Protein AF-A0A948V9R3-F1 (afdb_monomer)

Mean predicted aligned error: 8.39 Å

Sequence (736 aa):
SQQLGRREEAAARFAELERRSRAAADDFHTGKALYGLGRLQFRLRDLAGADSLYSLALPFLEASGDSADLAPVYNGLGNCRVGRGAFREARLMFSLAARMARAGGSLSLEAMATNNLAGIEMTLGDPAAAVAGYRRSRDIQRERGLWQQVGPPWRNLALALMDLGLWDEARAELEECLGFGRERGFVDQVAITSIRLAEVDLGAGRPDAALARCRDLLADPDTPFEVGCNAGMRGAEALLRLGRPEEALAELDAVGARLGQGRDFTLEIMLAIDRGRVLRALGRHAEAVAVLRAARVQAAETGVAGHRLLLVTDAAESWFALGQRDSTRDLLDAAEGLWEQDRALPTDPQWRERRGAEAQKLFGIMTASLLQEGDVAGAFAAVQRYKARTLLERMLGPGDALPPATDVPPPVSLARLRGEILGPGEVLLDVLAGTDQGLLFVATRDTCLVVTLPGEERWEEELSPLLASLAHPFGPFDRDAAAGVAAALAGPPDQGVAAMIRSAGTIFFSPDGVLHRLPLAAIHPDADVRRLPSATILAHLRGRADVPGDSARILAIAGHENPGRQRLAGARAETALLARRFANVTVPAGVGADSALFGGEDPEEFDLLHLACHGEVDPDRPWNSALVFGTADEPVLLRAGPIADLSLQARLAVLSSCESAAGGILAGEGILGLGSGFLAAGVPAVVATLWPVEDQATFRFCEAFYGSLARQGVPARALIEARSALRSDPATAHPF

Secondary structure (DSSP, 8-state):
-GGGT-HHHHHHHHHHHHHHHHHTT-HHHHHHHHHHHHHHHHHTT-HHHHHHHHHHHHHHHHTT--HHHHHHHHHHHHHHHHHTT-HHHHHHHHHHHHHHHHHTT-HHHHHHHHHHHHHHHHHHT-HHHHHHHHHHHHHHHHHHT-GGG-HHHHHHHHHHHHHTT-HHHHHHHHHHHHHHHHHTT-HHHHHHHHHHHHHHHHHTT-HHHHHHHHHHHHH-TTS-HHHHHHHHHHHHHHHHHTT-HHHHHHHHHHHHHHH-TTS-HHHHHHHHHHHHHHHHHTT-HHHHHHHHHHHHHHHHHH--HHHHHHHHHHHHHHHHHTT-HHHHHHHHHHHHHHHHHHHHS---HHHHHHHHHTTHHHHHHHHHHHHHTT-HHHHHHHHHHHTTHHHHHHHTSSSS-PPPGGGSPPPPPHHHIIIIIPPTTEEEEEEE--SSEEEEEEE-SS-EEEEEEEPHHHHHHHHHHHHHHHS-TTSPP-HHHHHHHHHHHH-SGGG-HHHHHHH-SEEEEE--GGGGG--HHHHSTTSEEEE-S-HHHHHHHTT-----GGG-EEEEEEPPP-TTS---HHHHHHHHHHHHH-SEEE--S---TTS-TTTT--GGG-SEEEEESEEE--SSSGGG-EEEEE-SSSEEEEEHHHHTTS----SEEEEESTTTT--EEETTTEEESHHHHHHHTT-S-EEE-SS---HHHHHHHHHHHHHHHHHH--HHHHHHHHHHHHHHSTTT-S--

Solvent-accessible surface area (backbone atoms only — not comparable to full-atom values): 36347 Å² total; per-residue (Å²): 82,72,94,72,70,36,56,69,65,35,47,53,52,25,54,50,42,25,54,53,22,53,77,66,70,35,41,59,54,24,15,54,17,29,38,53,42,14,57,50,30,44,75,70,67,36,39,67,61,13,36,51,27,28,61,66,13,44,69,32,35,58,74,69,68,46,32,60,69,44,14,62,41,28,38,49,38,13,55,29,27,49,79,61,32,39,50,70,59,16,39,52,24,13,51,50,8,24,52,23,9,56,74,42,69,35,57,73,50,22,25,51,19,27,36,52,29,16,53,41,30,46,62,53,48,30,33,71,61,13,32,56,24,12,50,50,18,39,48,49,44,68,74,63,76,66,61,92,66,71,54,62,38,49,56,51,27,26,51,26,26,47,77,70,68,38,35,67,61,21,42,52,52,38,50,52,55,31,51,54,21,59,79,69,66,37,62,71,53,32,46,53,39,49,50,53,44,27,52,39,26,44,74,65,74,34,31,66,64,14,30,53,52,21,50,54,43,64,70,40,88,85,45,51,71,70,51,37,44,50,22,32,50,54,25,19,51,21,30,42,77,70,73,34,43,69,60,16,46,52,38,43,52,52,36,50,68,71,58,53,87,93,70,49,71,67,61,52,39,52,50,26,52,56,48,23,52,40,27,45,76,70,69,40,25,72,60,17,30,52,43,20,56,57,36,41,62,57,34,67,75,69,73,47,58,69,62,38,32,51,35,33,41,58,29,19,53,27,28,50,76,70,66,38,58,70,64,18,51,57,28,45,56,52,24,51,53,44,49,54,59,60,50,63,63,37,44,42,60,60,41,39,40,57,59,50,29,72,41,52,64,54,45,49,54,48,25,53,55,28,47,77,72,67,34,58,54,60,20,53,35,41,50,39,62,53,26,17,44,55,56,54,39,32,47,74,43,64,44,72,67,54,68,59,80,86,74,53,76,78,54,52,43,57,66,50,42,25,74,74,62,44,51,91,52,32,35,37,41,40,39,47,63,29,74,79,47,18,39,34,39,44,34,32,52,89,47,72,48,77,41,69,33,71,10,47,68,60,47,52,63,56,42,45,64,34,53,59,25,51,73,37,72,87,47,70,72,45,62,65,41,38,50,50,47,52,48,55,73,31,37,64,81,88,73,47,43,56,56,55,62,71,65,25,56,28,36,39,37,18,48,23,52,75,51,67,71,57,62,57,49,60,66,39,66,88,32,47,61,42,80,44,56,26,71,39,54,51,64,72,36,64,91,51,37,60,42,65,29,35,70,32,34,30,41,31,44,50,38,54,72,30,91,92,54,83,74,56,67,46,25,55,51,50,45,53,49,46,53,74,67,32,80,37,57,48,65,61,99,50,44,47,80,90,42,48,80,78,36,65,51,69,67,54,77,20,40,29,39,38,42,21,34,49,42,46,69,30,53,73,42,15,45,66,10,23,44,42,26,27,37,78,93,46,62,28,72,55,28,10,47,69,44,24,44,34,76,35,58,18,17,32,38,36,40,54,21,54,33,34,55,41,39,12,75,40,44,44,49,21,65,35,13,44,55,46,9,42,39,18,9,49,22,52,33,71,49,54,29,77,49,64,70,54,59,71,50,51,47,54,35,49,53,40,22,52,57,39,22,36,73,67,13,39,57,70,60,11,50,50,54,15,42,55,54,34,35,73,35,84,94,32,25,61,77,71

Nearest PDB structures (foldseek):
  3sf4-assembly1_A  TM=6.957E-01  e=8.933E-09  Homo sapiens
  6hc2-assembly1_C  TM=6.984E-01  e=8.933E-09  Homo sapiens
  6hc2-assembly4_S  TM=6.987E-01  e=8.933E-09  Homo sapiens
  5a7d-assembly4_D  TM=4.752E-01  e=2.112E-07  Drosophila melanogaster
  7t7t-assembly1_A  TM=3.881E-01  e=6.950E-08  Citrus unshiu

Foldseek 3Di:
DVVVPPLVVQLVVLVVQLVVCVVVVNLQSVLVSLQSNLVSCVVVVVLVSSLVSLVVSVVSNVVVVQLCSNLSSLQSNLVSCVSQQVLVSSLVSLVSSLVSCVVNVNLLSNLVSLQSNLVSCVLLLHLPSSLVSLVSSLVSCVVPVVPPPNADSLLSNLVSCLVVVVLVVSLVSLVVQLVVCVVVVVLARNLVSLLSNLVSCVSNVNLVSSLVSLVVLCPDPSRDLVSNLSSLLSNLVSCVSVVNLVVSLVSLVVSDVSCDPPNDLVSLLSSLLSNLVSCVVVVVLVVNLVSLVVSLVSVVVVPPLVSNLSSLLSSLVSCVSVVVQVSNVVSLVVSVVSLLVVLQRNLALSSSLQSLLVCLSSLVSQLVSCVVVVNNQSSQQSLQCSFQPSLQQLQVAFDSGGDGPVVRDRFDTLQCCLPPQADPLEWEWAKRADAAWIWTWTHYNVDTDIAIAGHQVVVCVLCVVQVVQQQDQPHDRDLVSLVSVLDRSQHDVVRCSSVSLQSHQEYEYQDFHPCLLPPVCLSRVNHLYDYDRGSRLSVVLPPLQFAPFLAFAEEQEAADAEVPDDGLPLSVLLLVLNVVRHDHYDYAPFDFLPADDSRVDDQQPGQEYEQAAAWDEDQSNQQQTFGWHDYPVTIDTPGLVVLLNAQHNHQEYEYNYAQQSAYHHRGSSGGRHNQSSPSSNNHSYYHDDNHDHDSVLSNQLSNQLSVVCNVGRDNSVSNSRSSVVLCVDPVRVVSD

pLDDT: mean 86.85, std 10.33, range [42.56, 98.5]

Structure (mmCIF, N/CA/C/O backbone):
data_AF-A0A948V9R3-F1
#
_entry.id   AF-A0A948V9R3-F1
#
loop_
_atom_site.group_PDB
_atom_site.id
_atom_site.type_symbol
_atom_site.label_atom_id
_atom_site.label_alt_id
_atom_site.label_comp_id
_atom_site.label_asym_id
_atom_site.label_entity_id
_atom_site.label_seq_id
_atom_site.pdbx_PDB_ins_code
_atom_site.Cartn_x
_atom_site.Cartn_y
_atom_site.Cartn_z
_atom_site.occupancy
_atom_site.B_iso_or_equiv
_atom_site.auth_seq_id
_atom_site.auth_comp_id
_atom_site.auth_asym_id
_atom_site.auth_atom_id
_atom_site.pdbx_PDB_model_num
ATOM 1 N N . SER A 1 1 ? 21.718 11.086 -40.005 1.00 57.31 1 SER A N 1
ATOM 2 C CA . SER A 1 1 ? 22.012 12.003 -38.880 1.00 57.31 1 SER A CA 1
ATOM 3 C C . SER A 1 1 ? 21.643 11.428 -37.515 1.00 57.31 1 SER A C 1
ATOM 5 O O . SER A 1 1 ? 22.507 11.398 -36.652 1.00 57.31 1 SER A O 1
ATOM 7 N N . GLN A 1 2 ? 20.429 10.892 -37.310 1.00 51.78 2 GLN A N 1
ATOM 8 C CA . GLN A 1 2 ? 19.983 10.398 -35.993 1.00 51.78 2 GLN A CA 1
ATOM 9 C C . GLN A 1 2 ? 20.754 9.168 -35.460 1.00 51.78 2 GLN A C 1
ATOM 11 O O . GLN A 1 2 ? 21.062 9.122 -34.274 1.00 51.78 2 GLN A O 1
ATOM 16 N N . GLN A 1 3 ? 21.112 8.207 -36.322 1.00 58.47 3 GLN A N 1
ATOM 17 C CA . GLN A 1 3 ? 21.985 7.069 -35.967 1.00 58.47 3 GLN A CA 1
ATOM 18 C C . GLN A 1 3 ? 23.464 7.469 -35.801 1.00 58.47 3 GLN A C 1
ATOM 20 O O . GLN A 1 3 ? 24.233 6.735 -35.201 1.00 58.47 3 GLN A O 1
ATOM 25 N N . LEU A 1 4 ? 23.850 8.649 -36.301 1.00 70.00 4 LEU A N 1
ATOM 26 C CA . LEU A 1 4 ? 25.223 9.174 -36.274 1.00 70.00 4 LEU A CA 1
ATOM 27 C C . LEU A 1 4 ? 25.429 10.231 -35.173 1.00 70.00 4 LEU A C 1
ATOM 29 O O . LEU A 1 4 ? 26.398 10.980 -35.219 1.00 70.00 4 LEU A O 1
ATOM 33 N N . GLY A 1 5 ? 24.479 10.379 -34.242 1.00 68.00 5 GLY A N 1
ATOM 34 C CA . GLY A 1 5 ? 24.573 11.342 -33.136 1.00 68.00 5 GLY A CA 1
ATOM 35 C C . GLY A 1 5 ? 24.450 12.826 -33.519 1.00 68.00 5 GLY A C 1
ATOM 36 O O . GLY A 1 5 ? 24.539 13.680 -32.643 1.00 68.00 5 GLY A O 1
ATOM 37 N N . ARG A 1 6 ? 24.189 13.164 -34.789 1.00 81.81 6 ARG A N 1
ATOM 38 C CA . ARG A 1 6 ? 24.050 14.553 -35.275 1.00 81.81 6 ARG A CA 1
ATOM 39 C C . ARG A 1 6 ? 22.638 15.083 -35.010 1.00 81.81 6 ARG A C 1
ATOM 41 O O . ARG A 1 6 ? 21.767 15.013 -35.880 1.00 81.81 6 ARG A O 1
ATOM 48 N N . ARG A 1 7 ? 22.397 15.524 -33.772 1.00 77.06 7 ARG A N 1
ATOM 49 C CA . ARG A 1 7 ? 21.055 15.823 -33.234 1.00 77.06 7 ARG A CA 1
ATOM 50 C C . ARG A 1 7 ? 20.427 17.092 -33.816 1.00 77.06 7 ARG A C 1
ATOM 52 O O . ARG A 1 7 ? 19.299 17.016 -34.288 1.00 77.06 7 ARG A O 1
ATOM 59 N N . GLU A 1 8 ? 21.155 18.205 -33.856 1.00 81.06 8 GLU A N 1
ATOM 60 C CA . GLU A 1 8 ? 20.659 19.484 -34.403 1.00 81.06 8 GLU A CA 1
ATOM 61 C C . GLU A 1 8 ? 20.342 19.380 -35.896 1.00 81.06 8 GLU A C 1
ATOM 63 O O . GLU A 1 8 ? 19.285 19.801 -36.356 1.00 81.06 8 GLU A O 1
ATOM 68 N N . GLU A 1 9 ? 21.215 18.708 -36.647 1.00 86.44 9 GLU A N 1
ATOM 69 C CA . GLU A 1 9 ? 20.995 18.435 -38.065 1.00 86.44 9 GLU A CA 1
ATOM 70 C C . GLU A 1 9 ? 19.750 17.557 -38.284 1.00 86.44 9 GLU A C 1
ATOM 72 O O . GLU A 1 9 ? 18.983 17.779 -39.219 1.00 86.44 9 GLU A O 1
ATOM 77 N N . ALA A 1 10 ? 19.524 16.556 -37.425 1.00 85.94 10 ALA A N 1
ATOM 78 C CA . ALA A 1 10 ? 18.321 15.732 -37.492 1.00 85.94 10 ALA A CA 1
ATOM 79 C C . ALA A 1 10 ? 17.055 16.546 -37.178 1.00 85.94 10 ALA A C 1
ATOM 81 O O . ALA A 1 10 ? 16.062 16.392 -37.884 1.00 85.94 10 ALA A O 1
ATOM 82 N N . ALA A 1 11 ? 17.100 17.425 -36.171 1.00 86.50 11 ALA A N 1
ATOM 83 C CA . ALA A 1 11 ? 15.987 18.306 -35.823 1.00 86.50 11 ALA A CA 1
ATOM 84 C C . ALA A 1 11 ? 15.647 19.261 -36.976 1.00 86.50 11 ALA A C 1
ATOM 86 O O . ALA A 1 11 ? 14.494 19.324 -37.391 1.00 86.50 11 ALA A O 1
ATOM 87 N N . ALA A 1 12 ? 16.653 19.918 -37.563 1.00 89.75 12 ALA A N 1
ATOM 88 C CA . ALA A 1 12 ? 16.470 20.809 -38.707 1.00 89.75 12 ALA A CA 1
ATOM 89 C C . ALA A 1 12 ? 15.866 20.081 -39.920 1.00 89.75 12 ALA A C 1
ATOM 91 O O . ALA A 1 12 ? 14.972 20.605 -40.580 1.00 89.75 12 ALA A O 1
ATOM 92 N N . ARG A 1 13 ? 16.306 18.844 -40.191 1.00 92.88 13 ARG A N 1
ATOM 93 C CA . ARG A 1 13 ? 15.760 18.023 -41.282 1.00 92.88 13 ARG A CA 1
ATOM 94 C C . ARG A 1 13 ? 14.311 17.601 -41.038 1.00 92.88 13 ARG A C 1
ATOM 96 O O . ARG A 1 13 ? 13.531 17.622 -41.983 1.00 92.88 13 ARG A O 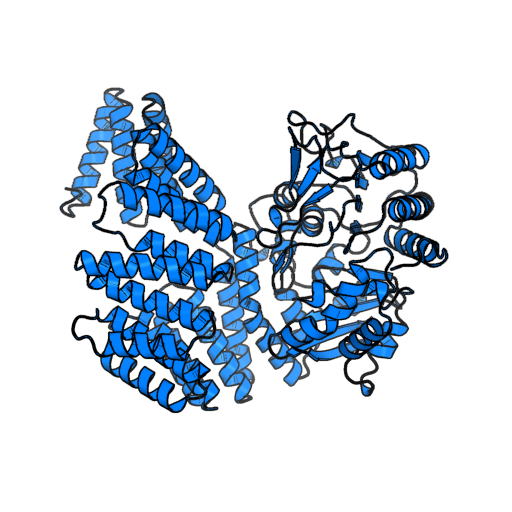1
ATOM 103 N N . PHE A 1 14 ? 13.941 17.228 -39.811 1.00 93.81 14 PHE A N 1
ATOM 104 C CA . PHE A 1 14 ? 12.544 16.908 -39.505 1.00 93.81 14 PHE A CA 1
ATOM 105 C C . PHE A 1 14 ? 11.650 18.151 -39.525 1.00 93.81 14 PHE A C 1
ATOM 107 O O . PHE A 1 14 ? 10.552 18.073 -40.057 1.00 93.81 14 PHE A O 1
ATOM 114 N N . ALA A 1 15 ? 12.121 19.300 -39.032 1.00 93.06 15 ALA A N 1
ATOM 115 C CA . ALA A 1 15 ? 11.380 20.558 -39.126 1.00 93.06 15 ALA A CA 1
ATOM 116 C C . ALA A 1 15 ? 11.172 20.988 -40.588 1.00 93.06 15 ALA A C 1
ATOM 118 O O . ALA A 1 15 ? 10.095 21.442 -40.961 1.00 93.06 15 ALA A O 1
ATOM 119 N N . GLU A 1 16 ? 12.177 20.801 -41.447 1.00 95.38 16 GLU A N 1
ATOM 120 C CA . GLU A 1 16 ? 12.024 21.056 -42.880 1.00 95.38 16 GLU A CA 1
ATOM 121 C C . GLU A 1 16 ? 11.038 20.090 -43.543 1.00 95.38 16 GLU A C 1
ATOM 123 O O . GLU A 1 16 ? 10.216 20.519 -44.355 1.00 95.38 16 GLU A O 1
ATOM 128 N N . LEU A 1 17 ? 11.094 18.800 -43.190 1.00 95.56 17 LEU A N 1
ATOM 129 C CA . LEU A 1 17 ? 10.142 17.808 -43.682 1.00 95.56 17 LEU A CA 1
ATOM 130 C C . LEU A 1 17 ? 8.713 18.169 -43.267 1.00 95.56 17 LEU A C 1
ATOM 132 O O . LEU A 1 17 ? 7.832 18.152 -44.119 1.00 95.56 17 LEU A O 1
ATOM 136 N N . GLU A 1 18 ? 8.499 18.538 -42.004 1.00 96.25 18 GLU A N 1
ATOM 137 C CA . GLU A 1 18 ? 7.197 18.943 -41.464 1.00 96.25 18 GLU A CA 1
ATOM 138 C C . GLU A 1 18 ? 6.624 20.134 -42.238 1.00 96.25 18 GLU A C 1
ATOM 140 O O . GLU A 1 18 ? 5.516 20.046 -42.761 1.00 96.25 18 GLU A O 1
ATOM 145 N N . ARG A 1 19 ? 7.410 21.201 -42.437 1.00 95.75 19 ARG A N 1
ATOM 146 C CA . ARG A 1 19 ? 6.947 22.383 -43.180 1.00 95.75 19 ARG A CA 1
ATOM 147 C C . ARG A 1 19 ? 6.586 22.063 -44.628 1.00 95.75 19 ARG A C 1
ATOM 149 O O . ARG A 1 19 ? 5.565 22.537 -45.123 1.00 95.75 19 ARG A O 1
ATOM 156 N N . ARG A 1 20 ? 7.426 21.285 -45.322 1.00 96.75 20 ARG A N 1
ATOM 157 C CA . ARG A 1 20 ? 7.201 20.930 -46.735 1.00 96.75 20 ARG A CA 1
ATOM 158 C C . ARG A 1 20 ? 6.003 20.008 -46.914 1.00 96.75 20 ARG A C 1
ATOM 160 O O . ARG A 1 20 ? 5.202 20.247 -47.810 1.00 96.75 20 ARG A O 1
ATOM 167 N N . SER A 1 21 ? 5.893 18.977 -46.080 1.00 94.75 21 SER A N 1
ATOM 168 C CA . SER A 1 21 ? 4.785 18.018 -46.133 1.00 94.75 21 SER A CA 1
ATOM 169 C C . SER A 1 21 ? 3.459 18.681 -45.771 1.00 94.75 21 SER A C 1
ATOM 171 O O . SER A 1 21 ? 2.496 18.533 -46.519 1.00 94.75 21 SER A O 1
ATOM 173 N N . ARG A 1 22 ? 3.432 19.540 -44.744 1.00 92.81 22 ARG A N 1
ATOM 174 C CA . ARG A 1 22 ? 2.236 20.313 -44.388 1.00 92.81 22 ARG A CA 1
ATOM 175 C C . ARG A 1 22 ? 1.801 21.257 -45.511 1.00 92.81 22 ARG A C 1
ATOM 177 O O . ARG A 1 22 ? 0.619 21.318 -45.830 1.00 92.81 22 ARG A O 1
ATOM 184 N N . ALA A 1 23 ? 2.739 21.968 -46.144 1.00 94.69 23 ALA A N 1
ATOM 185 C CA . ALA A 1 23 ? 2.432 22.837 -47.286 1.00 94.69 23 ALA A CA 1
ATOM 186 C C . ALA A 1 23 ? 1.916 22.057 -48.510 1.00 94.69 23 ALA A C 1
ATOM 188 O O . ALA A 1 23 ? 1.166 22.604 -49.316 1.00 94.69 23 ALA A O 1
ATOM 189 N N . ALA A 1 24 ? 2.312 20.790 -48.639 1.00 94.44 24 ALA A N 1
ATOM 190 C CA . ALA A 1 24 ? 1.862 19.884 -49.688 1.00 94.44 24 ALA A CA 1
ATOM 191 C C . ALA A 1 24 ? 0.578 19.107 -49.333 1.00 94.44 24 ALA A C 1
ATOM 193 O O . ALA A 1 24 ? 0.135 18.312 -50.157 1.00 94.44 24 ALA A O 1
ATOM 194 N N . ALA A 1 25 ? -0.005 19.319 -48.143 1.00 91.25 25 ALA A N 1
ATOM 195 C CA . ALA A 1 25 ? -1.104 18.513 -47.598 1.00 91.25 25 ALA A CA 1
ATOM 196 C C . ALA A 1 25 ? -0.800 16.994 -47.570 1.00 91.25 25 ALA A C 1
ATOM 198 O O . ALA A 1 25 ? -1.673 16.161 -47.800 1.00 91.25 25 ALA A O 1
ATOM 199 N N . ASP A 1 26 ? 0.462 16.634 -47.312 1.00 92.38 26 ASP A N 1
ATOM 200 C CA . ASP A 1 26 ? 0.917 15.255 -47.113 1.00 92.38 26 ASP A CA 1
ATOM 201 C C . ASP A 1 26 ? 0.872 14.917 -45.620 1.00 92.38 26 ASP A C 1
ATOM 203 O O . ASP A 1 26 ? 1.841 15.119 -44.875 1.00 92.38 26 ASP A O 1
ATOM 207 N N . ASP A 1 27 ? -0.287 14.437 -45.175 1.00 90.19 27 ASP A N 1
ATOM 208 C CA . ASP A 1 27 ? -0.546 14.137 -43.767 1.00 90.19 27 ASP A CA 1
ATOM 209 C C . ASP A 1 27 ? 0.410 13.069 -43.230 1.00 90.19 27 ASP A C 1
ATOM 211 O O . ASP A 1 27 ? 0.988 13.233 -42.155 1.00 90.19 27 ASP A O 1
ATOM 215 N N . PHE A 1 28 ? 0.685 12.022 -44.010 1.00 91.00 28 PHE A N 1
ATOM 216 C CA . PHE A 1 28 ? 1.573 10.942 -43.591 1.00 91.00 28 PHE A CA 1
ATOM 217 C C . PHE A 1 28 ? 2.975 11.456 -43.239 1.00 91.00 28 PHE A C 1
ATOM 219 O O . PHE A 1 28 ? 3.465 11.240 -42.125 1.00 91.00 28 PHE A O 1
ATOM 226 N N . HIS A 1 29 ? 3.628 12.183 -44.151 1.00 93.25 29 HIS A N 1
ATOM 227 C CA . HIS A 1 29 ? 4.969 12.704 -43.884 1.00 93.25 29 HIS A CA 1
ATOM 228 C C . HIS A 1 29 ? 4.968 13.827 -42.843 1.00 93.25 29 HIS A C 1
ATOM 230 O O . HIS A 1 29 ? 5.943 13.934 -42.092 1.00 93.25 29 HIS A O 1
ATOM 236 N N . THR A 1 30 ? 3.876 14.593 -42.728 1.00 94.25 30 THR A N 1
ATOM 237 C CA . THR A 1 30 ? 3.687 15.569 -41.642 1.00 94.25 30 THR A CA 1
ATOM 238 C C . THR A 1 30 ? 3.703 14.856 -40.288 1.00 94.25 30 THR A C 1
ATOM 240 O O . THR A 1 30 ? 4.501 15.193 -39.409 1.00 94.25 30 THR A O 1
ATOM 243 N N . GLY A 1 31 ? 2.912 13.790 -40.144 1.00 93.38 31 GLY A N 1
ATOM 244 C CA . GLY A 1 31 ? 2.871 12.950 -38.949 1.00 93.38 31 GLY A CA 1
ATOM 245 C C . GLY A 1 31 ? 4.221 12.300 -38.624 1.00 93.38 31 GLY A C 1
ATOM 246 O O . GLY A 1 31 ? 4.695 12.372 -37.486 1.00 93.38 31 GLY A O 1
ATOM 247 N N . LYS A 1 32 ? 4.917 11.730 -39.620 1.00 94.00 32 LYS A N 1
ATOM 248 C CA . LYS A 1 32 ? 6.255 11.130 -39.424 1.00 94.00 32 LYS A CA 1
ATOM 249 C C . LYS A 1 32 ? 7.306 12.159 -39.008 1.00 94.00 32 LYS A C 1
ATOM 251 O O . LYS A 1 32 ? 8.186 11.834 -38.205 1.00 94.00 32 LYS A O 1
ATOM 256 N N . ALA A 1 33 ? 7.230 13.381 -39.532 1.00 94.50 33 ALA A N 1
ATOM 257 C CA . ALA A 1 33 ? 8.132 14.463 -39.161 1.00 94.50 33 ALA A CA 1
ATOM 258 C C . ALA A 1 33 ? 7.917 14.906 -37.708 1.00 94.50 33 ALA A C 1
ATOM 260 O O . ALA A 1 33 ? 8.886 14.984 -36.947 1.00 94.50 33 ALA A O 1
ATOM 261 N N . LEU A 1 34 ? 6.658 15.097 -37.299 1.00 96.00 34 LEU A N 1
ATOM 262 C CA . LEU A 1 34 ? 6.279 15.428 -35.922 1.00 96.00 34 LEU A CA 1
ATOM 263 C C . LEU A 1 34 ? 6.711 14.334 -34.934 1.00 96.00 34 LEU A C 1
ATOM 265 O O . LEU A 1 34 ? 7.354 14.632 -33.927 1.00 96.00 34 LEU A O 1
ATOM 269 N N . TYR A 1 35 ? 6.481 13.059 -35.263 1.00 94.62 35 TYR A N 1
ATOM 270 C CA . TYR A 1 35 ? 6.991 11.929 -34.481 1.00 94.62 35 TYR A CA 1
ATOM 271 C C . TYR A 1 35 ? 8.526 11.944 -34.362 1.00 94.62 35 TYR A C 1
ATOM 273 O O . TYR A 1 35 ? 9.086 11.736 -33.280 1.00 94.62 35 TYR A O 1
ATOM 281 N N . GLY A 1 36 ? 9.228 12.215 -35.466 1.00 93.44 36 GLY A N 1
ATOM 282 C CA . GLY A 1 36 ? 10.685 12.337 -35.498 1.00 93.44 36 GLY A CA 1
ATOM 283 C C . GLY A 1 36 ? 11.215 13.434 -34.570 1.00 93.44 36 GLY A C 1
ATOM 284 O O . GLY A 1 36 ? 12.178 13.190 -33.834 1.00 93.44 36 GLY A O 1
ATOM 285 N N . LEU A 1 37 ? 10.562 14.601 -34.560 1.00 94.69 37 LEU A N 1
ATOM 286 C CA . LEU A 1 37 ? 10.848 15.705 -33.637 1.00 94.69 37 LEU A CA 1
ATOM 287 C C . LEU A 1 37 ? 10.553 15.314 -32.184 1.00 94.69 37 LEU A C 1
ATOM 289 O O . LEU A 1 37 ? 11.407 15.521 -31.322 1.00 94.69 37 LEU A O 1
ATOM 293 N N . GLY A 1 38 ? 9.412 14.672 -31.916 1.00 95.12 38 GLY A N 1
ATOM 294 C CA . GLY A 1 38 ? 9.048 14.199 -30.577 1.00 95.12 38 GLY A CA 1
ATOM 295 C C . GLY A 1 38 ? 10.095 13.248 -29.990 1.00 95.12 38 GLY A C 1
ATOM 296 O O . GLY A 1 38 ? 10.534 13.413 -28.853 1.00 95.12 38 GLY A O 1
ATOM 297 N N . ARG A 1 39 ? 10.628 12.320 -30.799 1.00 93.75 39 ARG A N 1
ATOM 298 C CA . ARG A 1 39 ? 11.731 11.428 -30.386 1.00 93.75 39 ARG A CA 1
ATOM 299 C C . ARG A 1 39 ? 13.033 12.149 -30.068 1.00 93.75 39 ARG A C 1
ATOM 301 O O . ARG A 1 39 ? 13.855 11.608 -29.322 1.00 93.75 39 ARG A O 1
ATOM 308 N N . LEU A 1 40 ? 13.290 13.286 -30.708 1.00 91.19 40 LEU A N 1
ATOM 309 C CA . LEU A 1 40 ? 14.463 14.101 -30.411 1.00 91.19 40 LEU A CA 1
ATOM 310 C C . LEU A 1 40 ? 14.259 14.848 -29.095 1.00 91.19 40 LEU A C 1
ATOM 312 O O . LEU A 1 40 ? 15.144 14.764 -28.248 1.00 91.19 40 LEU A O 1
ATOM 316 N N . GLN A 1 41 ? 13.086 15.452 -28.882 1.00 91.69 41 GLN A N 1
ATOM 317 C CA . GLN A 1 41 ? 12.754 16.120 -27.619 1.00 91.69 41 GLN A CA 1
ATOM 318 C C . GLN A 1 41 ? 12.784 15.161 -26.429 1.00 91.69 41 GLN A C 1
ATOM 320 O O . GLN A 1 41 ? 13.420 15.444 -25.417 1.00 91.69 41 GLN A O 1
ATOM 325 N N . PHE A 1 42 ? 12.237 13.954 -26.591 1.00 90.06 42 PHE A N 1
ATOM 326 C CA . PHE A 1 42 ? 12.280 12.932 -25.547 1.00 90.06 42 PHE A CA 1
ATOM 327 C C . PHE A 1 42 ? 13.723 12.589 -25.146 1.00 90.06 42 PHE A C 1
ATOM 329 O O . PHE A 1 42 ? 14.052 12.482 -23.966 1.00 90.06 42 PHE A O 1
ATOM 336 N N . ARG A 1 43 ? 14.628 12.471 -26.129 1.00 87.25 43 ARG A N 1
ATOM 337 C CA . ARG A 1 43 ? 16.059 12.240 -25.873 1.00 87.25 43 ARG A CA 1
ATOM 338 C C . ARG A 1 43 ? 16.767 13.428 -25.228 1.00 87.25 43 ARG A C 1
ATOM 340 O O . ARG A 1 43 ? 17.795 13.222 -24.590 1.00 87.25 43 ARG A O 1
ATOM 347 N N . LEU A 1 44 ? 16.244 14.637 -25.406 1.00 87.00 44 LEU A N 1
ATOM 348 C CA . LEU A 1 44 ? 16.704 15.850 -24.731 1.00 87.00 44 LEU A CA 1
ATOM 349 C C . LEU A 1 44 ? 16.092 16.015 -23.333 1.00 87.00 44 LEU A C 1
ATOM 351 O O . LEU A 1 44 ? 16.376 17.011 -22.680 1.00 87.00 44 LEU A O 1
ATOM 355 N N . ARG A 1 45 ? 15.297 15.039 -22.862 1.00 87.38 45 ARG A N 1
ATOM 356 C CA . ARG A 1 45 ? 14.539 15.093 -21.602 1.00 87.38 45 ARG A CA 1
ATOM 357 C C . ARG A 1 45 ? 13.472 16.199 -21.564 1.00 87.38 45 ARG A C 1
ATOM 359 O O . ARG A 1 45 ? 12.892 16.426 -20.508 1.00 87.38 45 ARG A O 1
ATOM 366 N N . ASP A 1 46 ? 13.143 16.815 -22.701 1.00 91.69 46 ASP A N 1
ATOM 367 C CA . ASP A 1 46 ? 11.968 17.679 -22.833 1.00 91.69 46 ASP A CA 1
ATOM 368 C C . ASP A 1 46 ? 10.720 16.810 -23.031 1.00 91.69 46 ASP A C 1
ATOM 370 O O . ASP A 1 46 ? 10.262 16.547 -24.147 1.00 91.69 46 ASP A O 1
ATOM 374 N N . LEU A 1 47 ? 10.205 16.293 -21.914 1.00 91.69 47 LEU A N 1
ATOM 375 C CA . LEU A 1 47 ? 9.053 15.394 -21.908 1.00 91.69 47 LEU A CA 1
ATOM 376 C C . LEU A 1 47 ? 7.767 16.100 -22.349 1.00 91.69 47 LEU A C 1
ATOM 378 O O . LEU A 1 47 ? 6.939 15.483 -23.011 1.00 91.69 47 LEU A O 1
ATOM 382 N N . ALA A 1 48 ? 7.593 17.380 -22.007 1.00 91.00 48 ALA A N 1
ATOM 383 C CA . ALA A 1 48 ? 6.399 18.146 -22.359 1.00 91.00 48 ALA A CA 1
ATOM 384 C C . ALA A 1 48 ? 6.362 18.482 -23.857 1.00 91.00 48 ALA A C 1
ATOM 386 O O . ALA A 1 48 ? 5.323 18.311 -24.505 1.00 91.00 48 ALA A O 1
ATOM 387 N N . GLY A 1 49 ? 7.498 18.897 -24.426 1.00 93.44 49 GLY A N 1
ATOM 388 C CA . GLY A 1 49 ? 7.632 19.113 -25.863 1.00 93.44 49 GLY A CA 1
ATOM 389 C C . GLY A 1 49 ? 7.484 17.817 -26.657 1.00 93.44 49 GLY A C 1
ATOM 390 O O . GLY A 1 49 ? 6.788 17.797 -27.673 1.00 93.44 49 GLY A O 1
ATOM 391 N N . ALA A 1 50 ? 8.067 16.712 -26.179 1.00 95.50 50 ALA A N 1
ATOM 392 C CA . ALA A 1 50 ? 7.901 15.398 -26.800 1.00 95.50 50 ALA A CA 1
ATOM 393 C C . ALA A 1 50 ? 6.437 14.940 -26.817 1.00 95.50 50 ALA A C 1
ATOM 395 O O . ALA A 1 50 ? 5.936 14.542 -27.867 1.00 95.50 50 ALA A O 1
ATOM 396 N N . ASP A 1 51 ? 5.752 15.040 -25.677 1.00 93.94 51 ASP A N 1
ATOM 397 C CA . ASP A 1 51 ? 4.347 14.661 -25.532 1.00 93.94 51 ASP A CA 1
ATOM 398 C C . ASP A 1 51 ? 3.430 15.482 -26.451 1.00 93.94 51 ASP A C 1
ATOM 400 O O . ASP A 1 51 ? 2.586 14.923 -27.155 1.00 93.94 51 ASP A O 1
ATOM 404 N N . SER A 1 52 ? 3.670 16.794 -26.532 1.00 95.69 52 SER A N 1
ATOM 405 C CA . SER A 1 52 ? 2.932 17.694 -27.425 1.00 95.69 52 SER A CA 1
ATOM 406 C C . SER A 1 52 ? 3.122 17.313 -28.895 1.00 95.69 52 SER A C 1
ATOM 408 O O . SER A 1 52 ? 2.157 17.233 -29.651 1.00 95.69 52 SER A O 1
ATOM 410 N N . LEU A 1 53 ? 4.360 17.031 -29.311 1.00 96.94 53 LEU A N 1
ATOM 411 C CA . LEU A 1 53 ? 4.675 16.650 -30.691 1.00 96.94 53 LEU A CA 1
ATOM 412 C C . LEU A 1 53 ? 4.101 15.283 -31.071 1.00 96.94 53 LEU A C 1
ATOM 414 O O . LEU A 1 53 ? 3.610 15.125 -32.186 1.00 96.94 53 LEU A O 1
ATOM 418 N N . TYR A 1 54 ? 4.132 14.305 -30.163 1.00 96.50 54 TYR A N 1
ATOM 419 C CA . TYR A 1 54 ? 3.485 13.016 -30.398 1.00 96.50 54 TYR A CA 1
ATOM 420 C C . TYR A 1 54 ? 1.963 13.154 -30.495 1.00 96.50 54 TYR A C 1
ATOM 422 O O . TYR A 1 54 ? 1.365 12.573 -31.397 1.00 96.50 54 TYR A O 1
ATOM 430 N N . SER A 1 55 ? 1.350 13.967 -29.631 1.00 95.31 55 SER A N 1
ATOM 431 C CA . SER A 1 55 ? -0.093 14.239 -29.667 1.00 95.31 55 SER A CA 1
ATOM 432 C C . SER A 1 55 ? -0.507 14.936 -30.966 1.00 95.31 55 SER A C 1
ATOM 434 O O . SER A 1 55 ? -1.515 14.579 -31.565 1.00 95.31 55 SER A O 1
ATOM 436 N N . LEU A 1 56 ? 0.306 15.880 -31.454 1.00 95.31 56 LEU A N 1
ATOM 437 C CA . LEU A 1 56 ? 0.092 16.530 -32.749 1.00 95.31 56 LEU A CA 1
ATOM 438 C C . LEU A 1 56 ? 0.274 15.576 -33.934 1.00 95.31 56 LEU A C 1
ATOM 440 O O . LEU A 1 56 ? -0.353 15.789 -34.965 1.00 95.31 56 LEU A O 1
ATOM 444 N N . ALA A 1 57 ? 1.124 14.553 -33.815 1.00 94.69 57 ALA A N 1
ATOM 445 C CA . ALA A 1 57 ? 1.355 13.574 -34.876 1.00 94.69 57 ALA A CA 1
ATOM 446 C C . ALA A 1 57 ? 0.185 12.592 -35.052 1.00 94.69 57 ALA A C 1
ATOM 448 O O . ALA A 1 57 ? -0.038 12.129 -36.170 1.00 94.69 57 ALA A O 1
ATOM 449 N N . LEU A 1 58 ? -0.545 12.276 -33.973 1.00 92.94 58 LEU A N 1
ATOM 450 C CA . LEU A 1 58 ? -1.632 11.288 -33.971 1.00 92.94 58 LEU A CA 1
ATOM 451 C C . LEU A 1 58 ? -2.683 11.509 -35.069 1.00 92.94 58 LEU A C 1
ATOM 453 O O . LEU A 1 58 ? -2.815 10.612 -35.896 1.00 92.94 58 LEU A O 1
ATOM 457 N N . PRO A 1 59 ? -3.373 12.663 -35.168 1.00 92.00 59 PRO A N 1
ATOM 458 C CA . PRO A 1 59 ? -4.455 12.827 -36.145 1.00 92.00 59 PRO A CA 1
ATOM 459 C C . PRO A 1 59 ? -3.983 12.670 -37.600 1.00 92.00 59 PRO A C 1
ATOM 461 O O . PRO A 1 59 ? -4.723 12.165 -38.439 1.00 92.00 59 PRO A O 1
ATOM 464 N N . PHE A 1 60 ? -2.733 13.042 -37.900 1.00 90.69 60 PHE A N 1
ATOM 465 C CA . PHE A 1 60 ? -2.143 12.873 -39.231 1.00 90.69 60 PHE A CA 1
ATOM 466 C C . PHE A 1 60 ? -1.848 11.407 -39.577 1.00 90.69 60 PHE A C 1
ATOM 468 O O . PHE A 1 60 ? -1.943 11.008 -40.735 1.00 90.69 60 PHE A O 1
ATOM 475 N N . LEU A 1 61 ? -1.468 10.603 -38.582 1.00 89.50 61 LEU A N 1
ATOM 476 C CA . LEU A 1 61 ? -1.151 9.185 -38.761 1.00 89.50 61 LEU A CA 1
ATOM 477 C C . LEU A 1 61 ? -2.387 8.290 -38.609 1.00 89.50 61 LEU A C 1
ATOM 479 O O . LEU A 1 61 ? -2.436 7.218 -39.197 1.00 89.50 61 LEU A O 1
ATOM 483 N N . GLU A 1 62 ? -3.414 8.722 -37.879 1.00 86.25 62 GLU A N 1
ATOM 484 C CA . GLU A 1 62 ? -4.705 8.027 -37.819 1.00 86.25 62 GLU A CA 1
ATOM 485 C C . GLU A 1 62 ? -5.409 8.063 -39.180 1.00 86.25 62 GLU A C 1
ATOM 487 O O . GLU A 1 62 ? -6.015 7.071 -39.586 1.00 86.25 62 GLU A O 1
ATOM 492 N N . ALA A 1 63 ? -5.249 9.159 -39.930 1.00 76.44 63 ALA A N 1
ATOM 493 C CA . ALA A 1 63 ? -5.789 9.306 -41.279 1.00 76.44 63 ALA A CA 1
ATOM 494 C C . ALA A 1 63 ? -5.231 8.278 -42.283 1.00 76.44 63 ALA A C 1
ATOM 496 O O . ALA A 1 63 ? -5.916 7.946 -43.252 1.00 76.44 63 ALA A O 1
ATOM 497 N N . SER A 1 64 ? -4.020 7.743 -42.065 1.00 73.00 64 SER A N 1
ATOM 498 C CA . SER A 1 64 ? -3.459 6.692 -42.926 1.00 73.00 64 SER A CA 1
ATOM 499 C C . SER A 1 64 ? -3.998 5.293 -42.603 1.00 73.00 64 SER A C 1
ATOM 501 O O . SER A 1 64 ? -3.871 4.392 -43.431 1.00 73.00 64 SER A O 1
ATOM 503 N N . GLY A 1 65 ? -4.591 5.096 -41.418 1.00 70.06 65 GLY A N 1
ATOM 504 C CA . GLY A 1 65 ? -5.131 3.815 -40.954 1.00 70.06 65 GLY A CA 1
ATOM 505 C C . GLY A 1 65 ? -4.086 2.725 -40.667 1.00 70.06 65 GLY A C 1
ATOM 506 O O . GLY A 1 65 ? -4.467 1.606 -40.313 1.00 70.06 65 GLY A O 1
ATOM 507 N N . ASP A 1 66 ? -2.784 3.010 -40.800 1.00 82.31 66 ASP A N 1
ATOM 508 C CA . ASP A 1 66 ? -1.728 2.012 -40.601 1.00 82.31 66 ASP A CA 1
ATOM 509 C C . ASP A 1 66 ? -1.363 1.867 -39.115 1.00 82.31 66 ASP A C 1
ATOM 511 O O . ASP A 1 66 ? -0.723 2.718 -38.488 1.00 82.31 66 ASP A O 1
ATOM 515 N N . SER A 1 67 ? -1.737 0.721 -38.548 1.00 86.06 67 SER A N 1
ATOM 516 C CA . SER A 1 67 ? -1.444 0.375 -37.156 1.00 86.06 67 SER A CA 1
ATOM 517 C C . SER A 1 67 ? 0.065 0.313 -36.854 1.00 86.06 67 SER A C 1
ATOM 519 O O . SER A 1 67 ? 0.474 0.538 -35.711 1.00 86.06 67 SER A O 1
ATOM 521 N N . ALA A 1 68 ? 0.916 0.053 -37.854 1.00 83.19 68 ALA A N 1
ATOM 522 C CA . ALA A 1 68 ? 2.367 0.013 -37.684 1.00 83.19 68 ALA A CA 1
ATOM 523 C C . ALA A 1 68 ? 2.978 1.401 -37.414 1.00 83.19 68 ALA A C 1
ATOM 525 O O . ALA A 1 68 ? 4.001 1.491 -36.726 1.00 83.19 68 ALA A O 1
ATOM 526 N N . ASP A 1 69 ? 2.347 2.477 -37.893 1.00 86.25 69 ASP A N 1
ATOM 527 C CA . ASP A 1 69 ? 2.809 3.853 -37.685 1.00 86.25 69 ASP A CA 1
ATOM 528 C C . ASP A 1 69 ? 2.260 4.495 -36.406 1.00 86.25 69 ASP A C 1
ATOM 530 O O . ASP A 1 69 ? 2.930 5.352 -35.823 1.00 86.25 69 ASP A O 1
ATOM 534 N N . LEU A 1 70 ? 1.103 4.042 -35.917 1.00 91.81 70 LEU A N 1
ATOM 535 C CA . LEU A 1 70 ? 0.505 4.516 -34.663 1.00 91.81 70 LEU A CA 1
ATOM 536 C C . LEU A 1 70 ? 1.194 3.945 -33.419 1.00 91.81 70 LEU A C 1
ATOM 538 O O . LEU A 1 70 ? 1.422 4.653 -32.435 1.00 91.81 70 LEU A O 1
ATOM 542 N N . ALA A 1 71 ? 1.572 2.666 -33.451 1.00 93.56 71 ALA A N 1
ATOM 543 C CA . ALA A 1 71 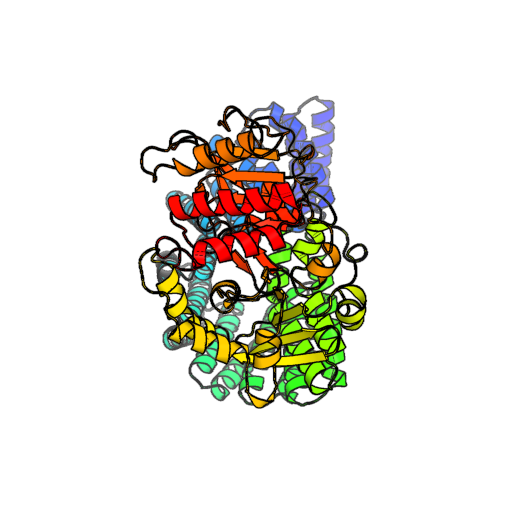? 2.141 1.984 -32.290 1.00 93.56 71 ALA A CA 1
ATOM 544 C C . ALA A 1 71 ? 3.391 2.675 -31.686 1.00 93.56 71 ALA A C 1
ATOM 546 O O . ALA A 1 71 ? 3.463 2.815 -30.459 1.00 93.56 71 ALA A O 1
ATOM 547 N N . PRO A 1 72 ? 4.372 3.163 -32.478 1.00 93.88 72 PRO A N 1
ATOM 548 C CA . PRO A 1 72 ? 5.536 3.861 -31.938 1.00 93.88 72 PRO A CA 1
ATOM 549 C C . PRO A 1 72 ? 5.195 5.217 -31.308 1.00 93.88 72 PRO A C 1
ATOM 551 O O . PRO A 1 72 ? 5.915 5.651 -30.405 1.00 93.88 72 PRO A O 1
ATOM 554 N N . VAL A 1 73 ? 4.138 5.886 -31.786 1.00 95.06 73 VAL A N 1
ATOM 555 C CA . VAL A 1 73 ? 3.665 7.177 -31.264 1.00 95.06 73 VAL A CA 1
ATOM 556 C C . VAL A 1 73 ? 3.037 6.972 -29.893 1.00 95.06 73 VAL A C 1
ATOM 558 O O . VAL A 1 73 ? 3.475 7.608 -28.936 1.00 95.06 73 VAL A O 1
ATOM 561 N N . TYR A 1 74 ? 2.113 6.014 -29.762 1.00 96.62 74 TYR A N 1
ATOM 562 C CA . TYR A 1 74 ? 1.519 5.668 -28.469 1.00 96.62 74 TYR A CA 1
ATOM 563 C C . TYR A 1 74 ? 2.571 5.195 -27.457 1.00 96.62 74 TYR A C 1
ATOM 565 O O . TYR A 1 74 ? 2.550 5.621 -26.307 1.00 96.62 74 TYR A O 1
ATOM 573 N N . ASN A 1 75 ? 3.565 4.398 -27.869 1.00 95.94 75 ASN A N 1
ATOM 574 C CA . ASN A 1 75 ? 4.662 4.022 -26.970 1.00 95.94 75 ASN A CA 1
ATOM 575 C C . ASN A 1 75 ? 5.501 5.244 -26.538 1.00 95.94 75 ASN A C 1
ATOM 577 O O . ASN A 1 75 ? 5.960 5.320 -25.400 1.00 95.94 75 ASN A O 1
ATOM 581 N N . GLY A 1 76 ? 5.711 6.207 -27.442 1.00 95.62 76 GLY A N 1
ATOM 582 C CA . GLY A 1 76 ? 6.380 7.474 -27.143 1.00 95.62 76 GLY A CA 1
ATOM 583 C C . GLY A 1 76 ? 5.608 8.328 -26.136 1.00 95.62 76 GLY A C 1
ATOM 584 O O . GLY A 1 76 ? 6.212 8.815 -25.180 1.00 95.62 76 GLY A O 1
ATOM 585 N N . LEU A 1 77 ? 4.289 8.456 -26.313 1.00 96.25 77 LEU A N 1
ATOM 586 C CA . LEU A 1 77 ? 3.392 9.119 -25.363 1.00 96.25 77 LEU A CA 1
ATOM 587 C C . LEU A 1 77 ? 3.451 8.436 -24.001 1.00 96.25 77 LEU A C 1
ATOM 589 O O . LEU A 1 77 ? 3.723 9.105 -23.011 1.00 96.25 77 LEU A O 1
ATOM 593 N N . GLY A 1 78 ? 3.320 7.106 -23.960 1.00 95.62 78 GLY A N 1
ATOM 594 C CA . GLY A 1 78 ? 3.435 6.327 -22.727 1.00 95.62 78 GLY A CA 1
ATOM 595 C C . GLY A 1 78 ? 4.713 6.660 -21.960 1.00 95.62 78 GLY A C 1
ATOM 596 O O . GLY A 1 78 ? 4.645 7.059 -20.802 1.00 95.62 78 GLY A O 1
ATOM 597 N N . ASN A 1 79 ? 5.871 6.640 -22.626 1.00 94.62 79 ASN A N 1
ATOM 598 C CA . ASN A 1 79 ? 7.146 7.009 -22.005 1.00 94.62 79 ASN A CA 1
ATOM 599 C C . ASN A 1 79 ? 7.179 8.456 -21.474 1.00 94.62 79 ASN A C 1
ATOM 601 O O . ASN A 1 79 ? 7.790 8.711 -20.435 1.00 94.62 79 ASN A O 1
ATOM 605 N N . CYS A 1 80 ? 6.549 9.411 -22.167 1.00 93.56 80 CYS A N 1
ATOM 606 C CA . CYS A 1 80 ? 6.455 10.795 -21.688 1.00 93.56 80 CYS A CA 1
ATOM 607 C C . CYS A 1 80 ? 5.577 10.894 -20.438 1.00 93.56 80 CYS A C 1
ATOM 609 O O . CYS A 1 80 ? 5.948 11.586 -19.491 1.00 93.56 80 CYS A O 1
ATOM 611 N N . ARG A 1 81 ? 4.449 10.174 -20.414 1.00 91.06 81 ARG A N 1
ATOM 612 C CA . ARG A 1 81 ? 3.535 10.116 -19.266 1.00 91.06 81 ARG A CA 1
ATOM 613 C C . ARG A 1 81 ? 4.197 9.474 -18.048 1.00 91.06 81 ARG A C 1
ATOM 615 O O . ARG A 1 81 ? 4.106 10.045 -16.966 1.00 91.06 81 ARG A O 1
ATOM 622 N N . VAL A 1 82 ? 4.974 8.400 -18.230 1.00 89.44 82 VAL A N 1
ATOM 623 C CA . VAL A 1 82 ? 5.814 7.814 -17.163 1.00 89.44 82 VAL A CA 1
ATOM 624 C C . VAL A 1 82 ? 6.767 8.847 -16.575 1.00 89.44 82 VAL A C 1
ATOM 626 O O . VAL A 1 82 ? 6.787 9.044 -15.366 1.00 89.44 82 VAL A O 1
ATOM 629 N N . GLY A 1 83 ? 7.530 9.548 -17.419 1.00 83.88 83 GLY A N 1
ATOM 630 C CA . GLY A 1 83 ? 8.493 10.546 -16.944 1.00 83.88 83 GLY A CA 1
ATOM 631 C C . GLY A 1 83 ? 7.856 11.763 -16.257 1.00 83.88 83 GLY A C 1
ATOM 632 O O . GLY A 1 83 ? 8.566 12.540 -15.628 1.00 83.88 83 GLY A O 1
ATOM 633 N N . ARG A 1 84 ? 6.532 11.923 -16.362 1.00 83.06 84 ARG A N 1
ATOM 634 C CA . ARG A 1 84 ? 5.737 12.959 -15.691 1.00 83.06 84 ARG A CA 1
ATOM 635 C C . ARG A 1 84 ? 4.921 12.428 -14.504 1.00 83.06 84 ARG A C 1
ATOM 637 O O . ARG A 1 84 ? 4.191 13.209 -13.910 1.00 83.06 84 ARG A O 1
ATOM 644 N N . GLY A 1 85 ? 5.005 11.133 -14.182 1.00 80.38 85 GLY A N 1
ATOM 645 C CA . GLY A 1 85 ? 4.240 10.502 -13.097 1.00 80.38 85 GLY A CA 1
ATOM 646 C C . GLY A 1 85 ? 2.767 10.199 -13.416 1.00 80.38 85 GLY A C 1
ATOM 647 O O . GLY A 1 85 ? 2.018 9.826 -12.518 1.00 80.38 85 GLY A O 1
ATOM 648 N N . ALA A 1 86 ? 2.333 10.328 -14.675 1.00 84.31 86 ALA A N 1
ATOM 649 C CA . ALA A 1 86 ? 0.956 10.062 -15.109 1.00 84.31 86 ALA A CA 1
ATOM 650 C C . ALA A 1 86 ? 0.767 8.575 -15.480 1.00 84.31 86 ALA A C 1
ATOM 652 O O . ALA A 1 86 ? 0.625 8.212 -16.651 1.00 84.31 86 ALA A O 1
ATOM 653 N N . PHE A 1 87 ? 0.825 7.686 -14.483 1.00 85.88 87 PHE A N 1
ATOM 654 C CA . PHE A 1 87 ? 0.914 6.234 -14.699 1.00 85.88 87 PHE A CA 1
ATOM 655 C C . PHE A 1 87 ? -0.343 5.601 -15.321 1.00 85.88 87 PHE A C 1
ATOM 657 O O . PHE A 1 87 ? -0.208 4.764 -16.213 1.00 85.88 87 PHE A O 1
ATOM 664 N N . ARG A 1 88 ? -1.560 6.030 -14.957 1.00 83.31 88 ARG A N 1
ATOM 665 C CA . ARG A 1 88 ? -2.806 5.570 -15.615 1.00 83.31 88 ARG A CA 1
ATOM 666 C C . ARG A 1 88 ? -2.856 5.908 -17.099 1.00 83.31 88 ARG A C 1
ATOM 668 O O . ARG A 1 88 ? -3.203 5.063 -17.923 1.00 83.31 88 ARG A O 1
ATOM 675 N N . GLU A 1 89 ? -2.475 7.130 -17.452 1.00 88.00 89 GLU A N 1
ATOM 676 C CA . GLU A 1 89 ? -2.405 7.555 -18.849 1.00 88.00 89 GLU A CA 1
ATOM 677 C C . GLU A 1 89 ? -1.315 6.780 -19.593 1.00 88.00 89 GLU A C 1
ATOM 679 O O . GLU A 1 89 ? -1.540 6.314 -20.709 1.00 88.00 89 GLU A O 1
ATOM 684 N N . ALA A 1 90 ? -0.159 6.557 -18.958 1.00 92.62 90 ALA A N 1
ATOM 685 C CA . ALA A 1 90 ? 0.890 5.706 -19.510 1.00 92.62 90 ALA A CA 1
ATOM 686 C C . ALA A 1 90 ? 0.389 4.276 -19.773 1.00 92.62 90 ALA A C 1
ATOM 688 O O . ALA A 1 90 ? 0.650 3.734 -20.849 1.00 92.62 90 ALA A O 1
ATOM 689 N N . ARG A 1 91 ? -0.384 3.691 -18.845 1.00 92.50 91 ARG A N 1
ATOM 690 C CA . ARG A 1 91 ? -1.026 2.376 -19.004 1.00 92.50 91 ARG A CA 1
ATOM 691 C C . ARG A 1 91 ? -1.919 2.335 -20.242 1.00 92.50 91 ARG A C 1
ATOM 693 O O . ARG A 1 91 ? -1.808 1.407 -21.048 1.00 92.50 91 ARG A O 1
ATOM 700 N N . LEU A 1 92 ? -2.764 3.352 -20.436 1.00 93.56 92 LEU A N 1
ATOM 701 C CA . LEU A 1 92 ? -3.618 3.467 -21.622 1.00 93.56 92 LEU A CA 1
ATOM 702 C C . LEU A 1 92 ? -2.779 3.555 -22.904 1.00 93.56 92 LEU A C 1
ATOM 704 O O . LEU A 1 92 ? -3.017 2.806 -23.853 1.00 93.56 92 LEU A O 1
ATOM 708 N N . MET A 1 93 ? -1.767 4.425 -22.920 1.00 96.69 93 MET A N 1
ATOM 709 C CA . MET A 1 93 ? -0.898 4.620 -24.081 1.00 96.69 93 MET A CA 1
ATOM 710 C C . MET A 1 93 ? -0.122 3.345 -24.445 1.00 96.69 93 MET A C 1
ATOM 712 O O . MET A 1 93 ? -0.090 2.962 -25.614 1.00 96.69 93 MET A O 1
ATOM 716 N N . PHE A 1 94 ? 0.453 2.626 -23.477 1.00 97.31 94 PHE A N 1
ATOM 717 C CA . PHE A 1 94 ? 1.134 1.357 -23.758 1.00 97.31 94 PHE A CA 1
ATOM 718 C C . PHE A 1 94 ? 0.168 0.247 -24.185 1.00 97.31 94 PHE A C 1
ATOM 720 O O . PHE A 1 94 ? 0.510 -0.548 -25.062 1.00 97.31 94 PHE A O 1
ATOM 727 N N . SER A 1 95 ? -1.055 0.227 -23.647 1.00 96.00 95 SER A N 1
ATOM 728 C CA . SER A 1 95 ? -2.108 -0.701 -24.084 1.00 96.00 95 SER A CA 1
ATOM 729 C C . SER A 1 95 ? -2.489 -0.478 -25.550 1.00 96.00 95 SER A C 1
ATOM 731 O O . SER A 1 95 ? -2.574 -1.435 -26.326 1.00 96.00 95 SER A O 1
ATOM 733 N N . LEU A 1 96 ? -2.662 0.785 -25.958 1.00 95.44 96 LEU A N 1
ATOM 734 C CA . LEU A 1 96 ? -2.895 1.157 -27.355 1.00 95.44 96 LEU A CA 1
ATOM 735 C C . LEU A 1 96 ? -1.690 0.801 -28.230 1.00 95.44 96 LEU A C 1
ATOM 737 O O . LEU A 1 96 ? -1.864 0.180 -29.276 1.00 95.44 96 LEU A O 1
ATOM 741 N N . ALA A 1 97 ? -0.468 1.096 -27.779 1.00 96.25 97 ALA A N 1
ATOM 742 C CA . ALA A 1 97 ? 0.754 0.753 -28.502 1.00 96.25 97 ALA A CA 1
ATOM 743 C C . ALA A 1 97 ? 0.878 -0.757 -28.759 1.00 96.25 97 ALA A C 1
ATOM 745 O O . ALA A 1 97 ? 1.156 -1.164 -29.886 1.00 96.25 97 ALA A O 1
ATOM 746 N N . ALA A 1 98 ? 0.625 -1.593 -27.748 1.00 94.75 98 ALA A N 1
ATOM 747 C CA . ALA A 1 98 ? 0.659 -3.047 -27.879 1.00 94.75 98 ALA A CA 1
ATOM 748 C C . ALA A 1 98 ? -0.420 -3.563 -28.846 1.00 94.75 98 ALA A C 1
ATOM 750 O O . ALA A 1 98 ? -0.145 -4.434 -29.674 1.00 94.75 98 ALA A O 1
ATOM 751 N N . ARG A 1 99 ? -1.637 -3.001 -28.782 1.00 94.81 99 ARG A N 1
ATOM 752 C CA . ARG A 1 99 ? -2.745 -3.350 -29.684 1.00 94.81 99 ARG A CA 1
ATOM 753 C C . ARG A 1 99 ? -2.430 -2.991 -31.136 1.00 94.81 99 ARG A C 1
ATOM 755 O O . ARG A 1 99 ? -2.584 -3.839 -32.011 1.00 94.81 99 ARG A O 1
ATOM 762 N N . MET A 1 100 ? -1.959 -1.769 -31.378 1.00 94.62 100 MET A N 1
ATOM 763 C CA . MET A 1 100 ? -1.582 -1.295 -32.711 1.00 94.62 100 MET A CA 1
ATOM 764 C C . MET A 1 100 ? -0.387 -2.084 -33.263 1.00 94.62 100 MET A C 1
ATOM 766 O O . MET A 1 100 ? -0.397 -2.494 -34.420 1.00 94.62 100 MET A O 1
ATOM 770 N N . ALA A 1 101 ? 0.612 -2.396 -32.430 1.00 92.75 101 ALA A N 1
ATOM 771 C CA . ALA A 1 101 ? 1.760 -3.196 -32.849 1.00 92.75 101 ALA A CA 1
ATOM 772 C C . ALA A 1 101 ? 1.347 -4.605 -33.290 1.00 92.75 101 ALA A C 1
ATOM 774 O O . ALA A 1 101 ? 1.843 -5.095 -34.305 1.00 92.75 101 ALA A O 1
ATOM 775 N N . ARG A 1 102 ? 0.407 -5.227 -32.566 1.00 92.44 102 ARG A N 1
ATOM 776 C CA . ARG A 1 102 ? -0.157 -6.531 -32.923 1.00 92.44 102 ARG A CA 1
ATOM 777 C C . ARG A 1 102 ? -0.935 -6.468 -34.235 1.00 92.44 102 ARG A C 1
ATOM 779 O O . ARG A 1 102 ? -0.706 -7.299 -35.108 1.00 92.44 102 ARG A O 1
ATOM 786 N N . ALA A 1 103 ? -1.813 -5.476 -34.387 1.00 92.31 103 ALA A N 1
ATOM 787 C CA . ALA A 1 103 ? -2.594 -5.277 -35.608 1.00 92.31 103 ALA A CA 1
ATOM 788 C C . ALA A 1 103 ? -1.698 -5.011 -36.833 1.00 92.31 103 ALA A C 1
ATOM 790 O O . ALA A 1 103 ? -1.948 -5.550 -37.906 1.00 92.31 103 ALA A O 1
ATOM 791 N N . GLY A 1 104 ? -0.610 -4.257 -36.653 1.00 89.81 104 GLY A N 1
ATOM 792 C CA . GLY A 1 104 ? 0.398 -3.992 -37.684 1.00 89.81 104 GLY A CA 1
ATOM 793 C C . GLY A 1 104 ? 1.451 -5.097 -37.868 1.00 89.81 104 GLY A C 1
ATOM 794 O O . GLY A 1 104 ? 2.400 -4.906 -38.623 1.00 89.81 104 GLY A O 1
ATOM 795 N N . GLY A 1 105 ? 1.359 -6.231 -37.157 1.00 88.75 105 GLY A N 1
ATOM 796 C CA . GLY A 1 105 ? 2.303 -7.358 -37.275 1.00 88.75 105 GLY A CA 1
ATOM 797 C C . GLY A 1 105 ? 3.729 -7.095 -36.751 1.00 88.75 105 GLY A C 1
ATOM 798 O O . GLY A 1 105 ? 4.662 -7.874 -37.004 1.00 88.75 105 GLY A O 1
ATOM 799 N N . SER A 1 106 ? 3.930 -6.007 -36.004 1.00 88.31 106 SER A N 1
ATOM 800 C CA . SER A 1 106 ? 5.228 -5.597 -35.466 1.00 88.31 106 SER A CA 1
ATOM 801 C C . SER A 1 106 ? 5.510 -6.256 -34.115 1.00 88.31 106 SER A C 1
ATOM 803 O O . SER A 1 106 ? 5.399 -5.636 -33.058 1.00 88.31 106 SER A O 1
ATOM 805 N N . LEU A 1 107 ? 5.938 -7.522 -34.137 1.00 86.69 107 LEU A N 1
ATOM 806 C CA . LEU A 1 107 ? 6.200 -8.264 -32.896 1.00 86.69 107 LEU A CA 1
ATOM 807 C C . LEU A 1 107 ? 7.297 -7.629 -32.016 1.00 86.69 107 LEU A C 1
ATOM 809 O O . LEU A 1 107 ? 7.203 -7.687 -30.797 1.00 86.69 107 LEU A O 1
ATOM 813 N N . SER A 1 108 ? 8.315 -6.969 -32.588 1.00 85.50 108 SER A N 1
ATOM 814 C CA . SER A 1 108 ? 9.339 -6.281 -31.775 1.00 85.50 108 SER A CA 1
ATOM 815 C C . SER A 1 108 ? 8.747 -5.130 -30.961 1.00 85.50 108 SER A C 1
ATOM 817 O O . SER A 1 108 ? 9.135 -4.921 -29.812 1.00 85.50 108 SER A O 1
ATOM 819 N N . LEU A 1 109 ? 7.831 -4.369 -31.559 1.00 88.44 109 LEU A N 1
ATOM 820 C CA . LEU A 1 109 ? 7.176 -3.258 -30.886 1.00 88.44 109 LEU A CA 1
ATOM 821 C C . LEU A 1 109 ? 6.098 -3.755 -29.927 1.00 88.44 109 LEU A C 1
ATOM 823 O O . LEU A 1 109 ? 5.944 -3.177 -28.858 1.00 88.44 109 LEU A O 1
ATOM 827 N N . GLU A 1 110 ? 5.417 -4.853 -30.262 1.00 91.00 110 GLU A N 1
ATOM 828 C CA . GLU A 1 110 ? 4.502 -5.523 -29.342 1.00 91.00 110 GLU A CA 1
ATOM 829 C C . GLU A 1 110 ? 5.242 -5.989 -28.087 1.00 91.00 110 GLU A C 1
ATOM 831 O O . GLU A 1 110 ? 4.801 -5.679 -26.983 1.00 91.00 110 GLU A O 1
ATOM 836 N N . ALA A 1 111 ? 6.393 -6.655 -28.229 1.00 89.62 111 ALA A N 1
ATOM 837 C CA . ALA A 1 111 ? 7.213 -7.074 -27.094 1.00 89.62 111 ALA A CA 1
ATOM 838 C C . ALA A 1 111 ? 7.661 -5.876 -26.239 1.00 89.62 111 ALA A C 1
ATOM 840 O O . ALA A 1 111 ? 7.582 -5.931 -25.013 1.00 89.62 111 ALA A O 1
ATOM 841 N N . MET A 1 112 ? 8.090 -4.772 -26.861 1.00 90.50 112 MET A N 1
ATOM 842 C CA . MET A 1 112 ? 8.501 -3.570 -26.126 1.00 90.50 112 MET A CA 1
ATOM 843 C C . MET A 1 112 ? 7.323 -2.910 -25.394 1.00 90.50 112 MET A C 1
ATOM 845 O O . MET A 1 112 ? 7.429 -2.620 -24.206 1.00 90.50 112 MET A O 1
ATOM 849 N N . ALA A 1 113 ? 6.194 -2.706 -26.077 1.00 93.31 113 ALA A N 1
ATOM 850 C CA . ALA A 1 113 ? 5.012 -2.070 -25.503 1.00 93.31 113 ALA A CA 1
ATOM 851 C C . ALA A 1 113 ? 4.391 -2.917 -24.383 1.00 93.31 113 ALA A C 1
ATOM 853 O O . ALA A 1 113 ? 3.994 -2.369 -23.362 1.00 93.31 113 ALA A O 1
ATOM 854 N N . THR A 1 114 ? 4.360 -4.246 -24.532 1.00 94.06 114 THR A N 1
ATOM 855 C CA . THR A 1 114 ? 3.880 -5.170 -23.486 1.00 94.06 114 THR A CA 1
ATOM 856 C C . THR A 1 114 ? 4.812 -5.225 -22.278 1.00 94.06 114 THR A C 1
ATOM 858 O O . THR A 1 114 ? 4.319 -5.249 -21.156 1.00 94.06 114 THR A O 1
ATOM 861 N N . ASN A 1 115 ? 6.135 -5.156 -22.470 1.00 93.94 115 ASN A N 1
ATOM 862 C CA . ASN A 1 115 ? 7.085 -5.009 -21.361 1.00 93.94 115 ASN A CA 1
ATOM 863 C C . ASN A 1 115 ? 6.900 -3.671 -20.624 1.00 93.94 115 ASN A C 1
ATOM 865 O O . ASN A 1 115 ? 6.936 -3.635 -19.398 1.00 93.94 115 ASN A O 1
ATOM 869 N N . ASN A 1 116 ? 6.702 -2.573 -21.358 1.00 95.44 116 ASN A N 1
ATOM 870 C CA . ASN A 1 116 ? 6.478 -1.258 -20.752 1.00 95.44 116 ASN A CA 1
ATOM 871 C C . ASN A 1 116 ? 5.141 -1.203 -20.005 1.00 95.44 116 ASN A C 1
ATOM 873 O O . ASN A 1 116 ? 5.097 -0.700 -18.887 1.00 95.44 116 ASN A O 1
ATOM 877 N N . LEU A 1 117 ? 4.080 -1.774 -20.585 1.00 95.62 117 LEU A N 1
ATOM 878 C CA . LEU A 1 117 ? 2.787 -1.932 -19.925 1.00 95.62 117 LEU A CA 1
ATOM 879 C C . LEU A 1 117 ? 2.932 -2.730 -18.626 1.00 95.62 117 LEU A C 1
ATOM 881 O O . LEU A 1 117 ? 2.509 -2.250 -17.585 1.00 95.62 117 LEU A O 1
ATOM 885 N N . ALA A 1 118 ? 3.603 -3.884 -18.666 1.00 95.25 118 ALA A N 1
ATOM 886 C CA . ALA A 1 118 ? 3.865 -4.694 -17.478 1.00 95.25 118 ALA A CA 1
ATOM 887 C C . ALA A 1 118 ? 4.656 -3.930 -16.400 1.00 95.25 118 ALA A C 1
ATOM 889 O O . ALA A 1 118 ? 4.337 -4.029 -15.221 1.00 95.25 118 ALA A O 1
ATOM 890 N N . GLY A 1 119 ? 5.631 -3.103 -16.793 1.00 93.25 119 GLY A N 1
ATOM 891 C CA . GLY A 1 119 ? 6.329 -2.207 -15.862 1.00 93.25 119 GLY A CA 1
ATOM 892 C C . GLY A 1 119 ? 5.417 -1.171 -15.210 1.00 93.25 119 GLY A C 1
ATOM 893 O O . GLY A 1 119 ? 5.617 -0.824 -14.047 1.00 93.25 119 GLY A O 1
ATOM 894 N N . ILE A 1 120 ? 4.392 -0.706 -15.923 1.00 91.69 120 ILE A N 1
ATOM 895 C CA . ILE A 1 120 ? 3.372 0.166 -15.343 1.00 91.69 120 ILE A CA 1
ATOM 896 C C . ILE A 1 120 ? 2.440 -0.592 -14.412 1.00 91.69 120 ILE A C 1
ATOM 898 O O . ILE A 1 120 ? 2.147 -0.063 -13.349 1.00 91.69 120 ILE A O 1
ATOM 902 N N . GLU A 1 121 ? 2.056 -1.826 -14.734 1.00 89.50 121 GLU A N 1
ATOM 903 C CA . GLU A 1 121 ? 1.281 -2.656 -13.804 1.00 89.50 121 GLU A CA 1
ATOM 904 C C . GLU A 1 121 ? 2.059 -2.894 -12.495 1.00 89.50 121 GLU A C 1
ATOM 906 O O . GLU A 1 121 ? 1.519 -2.640 -11.421 1.00 89.50 121 GLU A O 1
ATOM 911 N N . MET A 1 122 ? 3.365 -3.204 -12.549 1.00 87.06 122 MET A N 1
ATOM 912 C CA . MET A 1 122 ? 4.228 -3.235 -11.348 1.00 87.06 122 MET A CA 1
ATOM 913 C C . MET A 1 122 ? 4.176 -1.905 -10.586 1.00 87.06 122 MET A C 1
ATOM 915 O O . MET A 1 122 ? 3.923 -1.847 -9.381 1.00 87.06 122 MET A O 1
ATOM 919 N N . THR A 1 123 ? 4.360 -0.801 -11.315 1.00 84.56 123 THR A N 1
ATOM 920 C CA . THR A 1 123 ? 4.348 0.555 -10.751 1.00 84.56 123 THR A CA 1
ATOM 921 C C . THR A 1 123 ? 2.988 0.936 -10.172 1.00 84.56 123 THR A C 1
ATOM 923 O O . THR A 1 123 ? 2.956 1.843 -9.352 1.00 84.56 123 THR A O 1
ATOM 926 N N . LEU A 1 124 ? 1.893 0.257 -10.537 1.00 79.44 124 LEU A N 1
ATOM 927 C CA . LEU A 1 124 ? 0.510 0.495 -10.090 1.00 79.44 124 LEU A CA 1
ATOM 928 C C . LEU A 1 124 ? -0.020 -0.526 -9.067 1.00 79.44 124 LEU A C 1
ATOM 930 O O . LEU A 1 124 ? -1.039 -0.260 -8.439 1.00 79.44 124 LEU A O 1
ATOM 934 N N . GLY A 1 125 ? 0.721 -1.596 -8.780 1.00 76.38 125 GLY A N 1
ATOM 935 C CA . GLY A 1 125 ? 0.413 -2.507 -7.663 1.00 76.38 125 GLY A CA 1
ATOM 936 C C . GLY A 1 125 ? -0.062 -3.847 -8.136 1.00 76.38 125 GLY A C 1
ATOM 937 O O . GLY A 1 125 ? -0.707 -4.571 -7.396 1.00 76.38 125 GLY A O 1
ATOM 938 N N . ASP A 1 126 ? 0.234 -4.151 -9.389 1.00 81.25 126 ASP A N 1
ATOM 939 C CA . ASP A 1 126 ? -0.346 -5.265 -10.088 1.00 81.25 126 ASP A CA 1
ATOM 940 C C . ASP A 1 126 ? 0.759 -6.186 -10.640 1.00 81.25 126 ASP A C 1
ATOM 942 O O . ASP A 1 126 ? 0.981 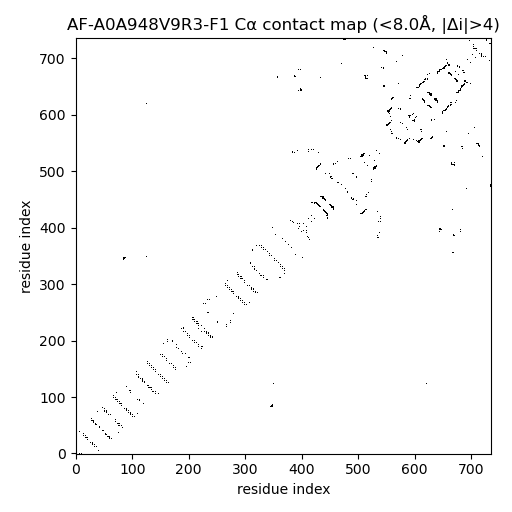-6.278 -11.858 1.00 81.25 126 ASP A O 1
ATOM 946 N N . PRO A 1 127 ? 1.485 -6.886 -9.747 1.00 85.81 127 PRO A N 1
ATOM 947 C CA . PRO A 1 127 ? 2.541 -7.795 -10.168 1.00 85.81 127 PRO A CA 1
ATOM 948 C C . PRO A 1 127 ? 1.987 -8.987 -10.963 1.00 85.81 127 PRO A C 1
ATOM 950 O O . PRO A 1 127 ? 2.628 -9.459 -11.900 1.00 85.81 127 PRO A O 1
ATOM 953 N N . ALA A 1 128 ? 0.755 -9.429 -10.698 1.00 85.81 128 ALA A N 1
ATOM 954 C CA . ALA A 1 128 ? 0.124 -10.511 -11.452 1.00 85.81 128 ALA A CA 1
ATOM 955 C C . ALA A 1 128 ? -0.171 -10.143 -12.925 1.00 85.81 128 ALA A C 1
ATOM 957 O O . ALA A 1 128 ? 0.064 -10.959 -13.821 1.00 85.81 128 ALA A O 1
ATOM 958 N N . ALA A 1 129 ? -0.631 -8.921 -13.224 1.00 86.94 129 ALA A N 1
ATOM 959 C CA . ALA A 1 129 ? -0.817 -8.485 -14.614 1.00 86.94 129 ALA A CA 1
ATOM 960 C C . ALA A 1 129 ? 0.534 -8.232 -15.286 1.00 86.94 129 ALA A C 1
ATOM 962 O O . ALA A 1 129 ? 0.710 -8.544 -16.471 1.00 86.94 129 ALA A O 1
ATOM 963 N N . ALA A 1 130 ? 1.509 -7.735 -14.520 1.00 92.88 130 ALA A N 1
ATOM 964 C CA . ALA A 1 130 ? 2.874 -7.586 -14.989 1.00 92.88 130 ALA A CA 1
ATOM 965 C C . ALA A 1 130 ? 3.484 -8.927 -15.419 1.00 92.88 130 ALA A C 1
ATOM 967 O O . ALA A 1 130 ? 4.030 -9.009 -16.520 1.00 92.88 130 ALA A O 1
ATOM 968 N N . VAL A 1 131 ? 3.321 -9.998 -14.629 1.00 94.56 131 VAL A N 1
ATOM 969 C CA . VAL A 1 131 ? 3.762 -11.361 -14.981 1.00 94.56 131 VAL A CA 1
ATOM 970 C C . VAL A 1 131 ? 3.222 -11.778 -16.349 1.00 94.56 131 VAL A C 1
ATOM 972 O O . VAL A 1 131 ? 3.992 -12.224 -17.201 1.00 94.56 131 VAL A O 1
ATOM 975 N N . ALA A 1 132 ? 1.925 -11.593 -16.612 1.00 91.81 132 ALA A N 1
ATOM 976 C CA . ALA A 1 132 ? 1.329 -11.948 -17.901 1.00 91.81 132 ALA A CA 1
ATOM 977 C C . ALA A 1 132 ? 1.936 -11.145 -19.070 1.00 91.81 132 ALA A C 1
ATOM 979 O O . ALA A 1 132 ? 2.256 -11.708 -20.124 1.00 91.81 132 ALA A O 1
ATOM 980 N N . GLY A 1 133 ? 2.134 -9.836 -18.885 1.00 92.94 133 GLY A N 1
ATOM 981 C CA . GLY A 1 133 ? 2.745 -8.968 -19.892 1.00 92.94 133 GLY A CA 1
ATOM 982 C C . GLY A 1 133 ? 4.224 -9.282 -20.144 1.00 92.94 133 GLY A C 1
ATOM 983 O O . GLY A 1 133 ? 4.646 -9.353 -21.302 1.00 92.94 133 GLY A O 1
ATOM 984 N N . TYR A 1 134 ? 5.002 -9.545 -19.090 1.00 94.69 134 TYR A N 1
ATOM 985 C CA . TYR A 1 134 ? 6.404 -9.940 -19.209 1.00 94.69 134 TYR A CA 1
ATOM 986 C C . TYR A 1 134 ? 6.564 -11.324 -19.839 1.00 94.69 134 TYR A C 1
ATOM 988 O O . TYR A 1 134 ? 7.397 -11.459 -20.734 1.00 94.69 134 TYR A O 1
ATOM 996 N N . ARG A 1 135 ? 5.732 -12.314 -19.474 1.00 94.06 135 ARG A N 1
ATOM 997 C CA . ARG A 1 135 ? 5.693 -13.638 -20.127 1.00 94.06 135 ARG A CA 1
ATOM 998 C C . ARG A 1 135 ? 5.441 -13.504 -21.627 1.00 94.06 135 ARG A C 1
ATOM 1000 O O . ARG A 1 135 ? 6.200 -14.046 -22.424 1.00 94.06 135 ARG A O 1
ATOM 1007 N N . ARG A 1 136 ? 4.459 -12.690 -22.031 1.00 91.44 136 ARG A N 1
ATOM 1008 C CA . ARG A 1 136 ? 4.192 -12.419 -23.452 1.00 91.44 136 ARG A CA 1
ATOM 1009 C C . ARG A 1 136 ? 5.380 -11.758 -24.152 1.00 91.44 136 ARG A C 1
ATOM 1011 O O . ARG A 1 136 ? 5.754 -12.176 -25.244 1.00 91.44 136 ARG A O 1
ATOM 1018 N N . SER A 1 137 ? 5.969 -10.725 -23.548 1.00 91.25 137 SER A N 1
ATOM 1019 C CA . SER A 1 137 ? 7.128 -10.035 -24.130 1.00 91.25 137 SER A CA 1
ATOM 1020 C C . SER A 1 137 ? 8.320 -10.983 -24.300 1.00 91.25 137 SER A C 1
ATOM 1022 O O . SER A 1 137 ? 8.956 -11.005 -25.357 1.00 91.25 137 SER A O 1
ATOM 1024 N N . ARG A 1 138 ? 8.575 -11.812 -23.284 1.00 89.56 138 ARG A N 1
ATOM 1025 C CA . ARG A 1 138 ? 9.574 -12.879 -23.282 1.00 89.56 138 ARG A CA 1
ATOM 1026 C C . ARG A 1 138 ? 9.314 -13.894 -24.397 1.00 89.56 138 ARG A C 1
ATOM 1028 O O . ARG A 1 138 ? 10.230 -14.171 -25.166 1.00 89.56 138 ARG A O 1
ATOM 1035 N N . ASP A 1 139 ? 8.093 -14.406 -24.527 1.00 89.25 139 ASP A N 1
ATOM 1036 C CA . ASP A 1 139 ? 7.740 -15.430 -25.522 1.00 89.25 139 ASP A CA 1
ATOM 1037 C C . ASP A 1 139 ? 7.893 -14.912 -26.955 1.00 89.25 139 ASP A C 1
ATOM 1039 O O . ASP A 1 139 ? 8.478 -15.586 -27.801 1.00 89.25 139 ASP A O 1
ATOM 1043 N N . ILE A 1 140 ? 7.480 -13.666 -27.211 1.00 86.44 140 ILE A N 1
ATOM 1044 C CA . ILE A 1 140 ? 7.679 -13.021 -28.514 1.00 86.44 140 ILE A CA 1
ATOM 1045 C C . ILE A 1 140 ? 9.169 -12.905 -28.847 1.00 86.44 140 ILE A C 1
ATOM 1047 O O . ILE A 1 140 ? 9.582 -13.169 -29.979 1.00 86.44 140 ILE A O 1
ATOM 1051 N N . GLN A 1 141 ? 9.993 -12.500 -27.877 1.00 81.19 141 GLN A N 1
ATOM 1052 C CA . GLN A 1 141 ? 11.441 -12.475 -28.076 1.00 81.19 141 GLN A CA 1
ATOM 1053 C C . GLN A 1 141 ? 11.978 -13.888 -28.316 1.00 81.19 141 GLN A C 1
ATOM 1055 O O . GLN A 1 141 ? 12.841 -14.048 -29.183 1.00 81.19 141 GLN A O 1
ATOM 1060 N N . ARG A 1 142 ? 11.399 -14.895 -27.637 1.00 79.12 142 ARG A N 1
ATOM 1061 C CA . ARG A 1 142 ? 11.754 -16.308 -27.774 1.00 79.12 142 ARG A CA 1
ATOM 1062 C C . ARG A 1 142 ? 11.526 -16.859 -29.187 1.00 79.12 142 ARG A C 1
ATOM 1064 O O . ARG A 1 142 ? 12.325 -17.625 -29.716 1.00 79.12 142 ARG A O 1
ATOM 1071 N N . GLU A 1 143 ? 10.426 -16.480 -29.814 1.00 77.81 143 GLU A N 1
ATOM 1072 C CA . GLU A 1 143 ? 10.043 -17.001 -31.128 1.00 77.81 143 GLU A CA 1
ATOM 1073 C C . GLU A 1 143 ? 10.859 -16.394 -32.277 1.00 77.81 143 GLU A C 1
ATOM 1075 O O . GLU A 1 143 ? 11.050 -17.027 -33.316 1.00 77.81 143 GLU A O 1
ATOM 1080 N N . ARG A 1 144 ? 11.326 -15.148 -32.128 1.00 69.50 144 ARG A N 1
ATOM 1081 C CA . ARG A 1 144 ? 11.650 -14.311 -33.291 1.00 69.50 144 ARG A CA 1
ATOM 1082 C C . ARG A 1 144 ? 13.104 -14.160 -33.679 1.00 69.50 144 ARG A C 1
ATOM 1084 O O . ARG A 1 144 ? 13.362 -13.446 -34.648 1.00 69.50 144 ARG A O 1
ATOM 1091 N N . GLY A 1 145 ? 14.071 -14.732 -32.975 1.00 63.62 145 GLY A N 1
ATOM 1092 C CA . GLY A 1 145 ? 15.440 -14.406 -33.378 1.00 63.62 145 GLY A CA 1
ATOM 1093 C C . GLY A 1 145 ? 15.962 -13.068 -32.837 1.00 63.62 145 GLY A C 1
ATOM 1094 O O . GLY A 1 145 ? 17.108 -12.726 -33.119 1.00 63.62 145 GLY A O 1
ATOM 1095 N N . LEU A 1 146 ? 15.135 -12.267 -32.142 1.00 59.38 146 LEU A N 1
ATOM 1096 C CA . LEU A 1 146 ? 15.378 -10.840 -31.832 1.00 59.38 146 LEU A CA 1
ATOM 1097 C C . LEU A 1 146 ? 16.350 -10.651 -30.650 1.00 59.38 146 LEU A C 1
ATOM 1099 O O . LEU A 1 146 ? 16.157 -9.828 -29.760 1.00 59.38 146 LEU A O 1
ATOM 1103 N N . TRP A 1 147 ? 17.416 -11.445 -30.648 1.00 56.81 147 TRP A N 1
ATOM 1104 C CA . TRP A 1 147 ? 18.156 -11.855 -29.462 1.00 56.81 147 TRP A CA 1
ATOM 1105 C C . TRP A 1 147 ? 19.291 -10.936 -29.030 1.00 56.81 147 TRP A C 1
ATOM 1107 O O . TRP A 1 147 ? 20.061 -11.298 -28.146 1.00 56.81 147 TRP A O 1
ATOM 1117 N N . GLN A 1 148 ? 19.443 -9.759 -29.637 1.00 54.53 148 GLN A N 1
ATOM 1118 C CA . GLN A 1 148 ? 20.535 -8.870 -29.236 1.00 54.53 148 GLN A CA 1
ATOM 1119 C C . GLN A 1 148 ? 20.333 -8.288 -27.821 1.00 54.53 148 GLN A C 1
ATOM 1121 O O . GLN A 1 148 ? 21.281 -7.728 -27.282 1.00 54.53 148 GLN A O 1
ATOM 1126 N N . GLN A 1 149 ? 19.147 -8.444 -27.195 1.00 53.25 149 GLN A N 1
ATOM 1127 C CA . GLN A 1 149 ? 18.835 -7.931 -25.846 1.00 53.25 149 GLN A CA 1
ATOM 1128 C C . GLN A 1 149 ? 17.912 -8.834 -24.987 1.00 53.25 149 GLN A C 1
ATOM 1130 O O . GLN A 1 149 ? 16.987 -8.339 -24.357 1.00 53.25 149 GLN A O 1
ATOM 1135 N N . VAL A 1 150 ? 18.149 -10.149 -24.917 1.00 55.28 150 VAL A N 1
ATOM 1136 C CA . VAL A 1 150 ? 17.252 -11.139 -24.247 1.00 55.28 150 VAL A CA 1
ATOM 1137 C C . VAL A 1 150 ? 17.056 -10.960 -22.727 1.00 55.28 150 VAL A C 1
ATOM 1139 O O . VAL A 1 150 ? 16.177 -11.573 -22.143 1.00 55.28 150 VAL A O 1
ATOM 1142 N N . GLY A 1 151 ? 17.801 -10.096 -22.045 1.00 67.56 151 GLY A N 1
ATOM 1143 C CA . GLY A 1 151 ? 17.761 -10.020 -20.578 1.00 67.56 151 GLY A CA 1
ATOM 1144 C C . GLY A 1 151 ? 16.549 -9.330 -19.915 1.00 67.56 151 GLY A C 1
ATOM 1145 O O . GLY A 1 151 ? 16.056 -9.850 -18.912 1.00 67.56 151 GLY A O 1
ATOM 1146 N N . PRO A 1 152 ? 16.083 -8.142 -20.362 1.00 80.75 152 PRO A N 1
ATOM 1147 C CA . PRO A 1 152 ? 15.177 -7.322 -19.552 1.00 80.75 152 PRO A CA 1
ATOM 1148 C C . PRO A 1 152 ? 13.819 -7.961 -19.216 1.00 80.75 152 PRO A C 1
ATOM 1150 O O . PRO A 1 152 ? 13.487 -7.954 -18.035 1.00 80.75 152 PRO A O 1
ATOM 1153 N N . PRO A 1 153 ? 13.055 -8.564 -20.153 1.00 86.06 153 PRO A N 1
ATOM 1154 C CA . PRO A 1 153 ? 11.744 -9.126 -19.815 1.00 86.06 153 PRO A CA 1
ATOM 1155 C C . PRO A 1 153 ? 11.821 -10.303 -18.845 1.00 86.06 153 PRO A C 1
ATOM 1157 O O . PRO A 1 153 ? 10.974 -10.407 -17.972 1.00 86.06 153 PRO A O 1
ATOM 1160 N N . TRP A 1 154 ? 12.840 -11.162 -18.960 1.00 88.38 154 TRP A N 1
ATOM 1161 C CA . TRP A 1 154 ? 13.043 -12.293 -18.047 1.00 88.38 154 TRP A CA 1
ATOM 1162 C C . TRP A 1 154 ? 13.347 -11.820 -16.627 1.00 88.38 154 TRP A C 1
ATOM 1164 O O . TRP A 1 154 ? 12.776 -12.313 -15.660 1.00 88.38 154 TRP A O 1
ATOM 1174 N N . ARG A 1 155 ? 14.221 -10.817 -16.490 1.00 89.31 155 ARG A N 1
ATOM 1175 C CA . ARG A 1 155 ? 14.556 -10.247 -15.179 1.00 89.31 155 ARG A CA 1
ATOM 1176 C C . ARG A 1 155 ? 13.393 -9.471 -14.574 1.00 89.31 155 ARG A C 1
ATOM 1178 O O . ARG A 1 155 ? 13.182 -9.558 -13.372 1.00 89.31 155 ARG A O 1
ATOM 1185 N N . ASN A 1 156 ? 12.637 -8.750 -15.397 1.00 92.94 156 ASN A N 1
ATOM 1186 C CA . ASN A 1 156 ? 11.438 -8.051 -14.951 1.00 92.94 156 ASN A CA 1
ATOM 1187 C C . ASN A 1 156 ? 10.321 -9.035 -14.559 1.00 92.94 156 ASN A C 1
ATOM 1189 O O . ASN A 1 156 ? 9.640 -8.813 -13.566 1.00 92.94 156 ASN A O 1
ATOM 1193 N N . LEU A 1 157 ? 10.177 -10.148 -15.288 1.00 94.50 157 LEU A N 1
ATOM 1194 C CA . LEU A 1 157 ? 9.288 -11.251 -14.920 1.00 94.50 157 LEU A CA 1
ATOM 1195 C C . LEU A 1 157 ? 9.678 -11.838 -13.565 1.00 94.50 157 LEU A C 1
ATOM 1197 O O . LEU A 1 157 ? 8.819 -12.000 -12.709 1.00 94.50 157 LEU A O 1
ATOM 1201 N N . ALA A 1 158 ? 10.966 -12.115 -13.357 1.00 94.06 158 ALA A N 1
ATOM 1202 C CA . ALA A 1 158 ? 11.447 -12.626 -12.082 1.00 94.06 158 ALA A CA 1
ATOM 1203 C C . ALA A 1 158 ? 11.163 -11.653 -10.931 1.00 94.06 158 ALA A C 1
ATOM 1205 O O . ALA A 1 158 ? 10.689 -12.091 -9.894 1.00 94.06 158 ALA A O 1
ATOM 1206 N N . LEU A 1 159 ? 11.370 -10.346 -11.132 1.00 92.19 159 LEU A N 1
ATOM 1207 C CA . LEU A 1 159 ? 10.989 -9.316 -10.157 1.00 92.19 159 LEU A CA 1
ATOM 1208 C C . LEU A 1 159 ? 9.490 -9.362 -9.825 1.00 92.19 159 LEU A C 1
ATOM 1210 O O . LEU A 1 159 ? 9.127 -9.385 -8.657 1.00 92.19 159 LEU A O 1
ATOM 1214 N N . ALA A 1 160 ? 8.626 -9.448 -10.837 1.00 92.38 160 ALA A N 1
ATOM 1215 C CA . ALA A 1 160 ? 7.182 -9.546 -10.625 1.00 92.38 160 ALA A CA 1
ATOM 1216 C C . ALA A 1 160 ? 6.772 -10.830 -9.879 1.00 92.38 160 ALA A C 1
ATOM 1218 O O . ALA A 1 160 ? 5.854 -10.812 -9.066 1.00 92.38 160 ALA A O 1
ATOM 1219 N N . LEU A 1 161 ? 7.463 -11.946 -10.129 1.00 94.00 161 LEU A N 1
ATOM 1220 C CA . LEU A 1 161 ? 7.246 -13.207 -9.416 1.00 94.00 161 LEU A CA 1
ATOM 1221 C C . LEU A 1 161 ? 7.748 -13.145 -7.964 1.00 94.00 161 LEU A C 1
ATOM 1223 O O . LEU A 1 161 ? 7.107 -13.712 -7.084 1.00 94.00 161 LEU A O 1
ATOM 1227 N N . MET A 1 162 ? 8.856 -12.443 -7.703 1.00 91.56 162 MET A N 1
ATOM 1228 C CA . MET A 1 162 ? 9.367 -12.199 -6.347 1.00 91.56 162 MET A CA 1
ATOM 1229 C C . MET A 1 162 ? 8.375 -11.383 -5.511 1.00 91.56 162 MET A C 1
ATOM 1231 O O . MET A 1 162 ? 8.123 -11.750 -4.368 1.00 91.56 162 MET A O 1
ATOM 1235 N N . ASP A 1 163 ? 7.767 -10.342 -6.089 1.00 86.00 163 ASP A N 1
ATOM 1236 C CA . ASP A 1 163 ? 6.744 -9.526 -5.413 1.00 86.00 163 ASP A CA 1
ATOM 1237 C C . ASP A 1 163 ? 5.486 -10.338 -5.053 1.00 86.00 163 ASP A C 1
ATOM 1239 O O . ASP A 1 163 ? 4.811 -10.032 -4.075 1.00 86.00 163 ASP A O 1
ATOM 1243 N N . LEU A 1 164 ? 5.196 -11.409 -5.801 1.00 85.88 164 LEU A N 1
ATOM 1244 C CA . LEU A 1 164 ? 4.129 -12.372 -5.494 1.00 85.88 164 LEU A CA 1
ATOM 1245 C C . LEU A 1 164 ? 4.562 -13.478 -4.512 1.00 85.88 164 LEU A C 1
ATOM 1247 O O . LEU A 1 164 ? 3.782 -14.385 -4.230 1.00 85.88 164 LEU A O 1
ATOM 1251 N N . GLY A 1 165 ? 5.814 -13.478 -4.045 1.00 88.00 165 GLY A N 1
ATOM 1252 C CA . GLY A 1 165 ? 6.374 -14.556 -3.223 1.00 88.00 165 GLY A CA 1
ATOM 1253 C C . GLY A 1 165 ? 6.573 -15.885 -3.969 1.00 88.00 165 GLY A C 1
ATOM 1254 O O . GLY A 1 165 ? 6.853 -16.910 -3.347 1.00 88.00 165 GLY A O 1
ATOM 1255 N N . LEU A 1 166 ? 6.465 -15.898 -5.303 1.00 93.69 166 LEU A N 1
ATOM 1256 C CA . LEU A 1 166 ? 6.639 -17.079 -6.158 1.00 93.69 166 LEU A CA 1
ATOM 1257 C C . LEU A 1 166 ? 8.126 -17.315 -6.465 1.00 93.69 166 LEU A C 1
ATOM 1259 O O . LEU A 1 166 ? 8.575 -17.291 -7.614 1.00 93.69 166 LEU A O 1
ATOM 1263 N N . TRP A 1 167 ? 8.911 -17.534 -5.409 1.00 94.38 167 TRP A N 1
ATOM 1264 C CA . TRP A 1 167 ? 10.373 -17.582 -5.471 1.00 94.38 167 TRP A CA 1
ATOM 1265 C C . TRP A 1 167 ? 10.930 -18.682 -6.380 1.00 94.38 167 TRP A C 1
ATOM 1267 O O . TRP A 1 167 ? 11.924 -18.466 -7.075 1.00 94.38 167 TRP A O 1
ATOM 1277 N N . ASP A 1 168 ? 10.310 -19.862 -6.391 1.00 94.88 168 ASP A N 1
ATOM 1278 C CA . ASP A 1 168 ? 10.790 -20.992 -7.192 1.00 94.88 168 ASP A CA 1
ATOM 1279 C C . ASP A 1 168 ? 10.458 -20.825 -8.682 1.00 94.88 168 ASP A C 1
ATOM 1281 O O . ASP A 1 168 ? 11.286 -21.156 -9.532 1.00 94.88 168 ASP A O 1
ATOM 1285 N N . GLU A 1 169 ? 9.310 -20.221 -9.017 1.00 95.88 169 GLU A N 1
ATOM 1286 C CA . GLU A 1 169 ? 9.003 -19.826 -10.399 1.00 95.88 169 GLU A CA 1
ATOM 1287 C C . GLU A 1 169 ? 9.973 -18.743 -10.886 1.00 95.88 169 GLU A C 1
ATOM 1289 O O . GLU A 1 169 ? 10.534 -18.866 -11.975 1.00 95.88 169 GLU A O 1
ATOM 1294 N N . ALA A 1 170 ? 10.232 -17.714 -10.067 1.00 96.19 170 ALA A N 1
ATOM 1295 C CA . ALA A 1 170 ? 11.200 -16.664 -10.392 1.00 96.19 170 ALA A CA 1
ATOM 1296 C C . ALA A 1 170 ? 12.590 -17.252 -10.672 1.00 96.19 170 ALA A C 1
ATOM 1298 O O . ALA A 1 170 ? 13.270 -16.858 -11.624 1.00 96.19 170 ALA A O 1
ATOM 1299 N N . ARG A 1 171 ? 13.002 -18.229 -9.857 1.00 95.88 171 ARG A N 1
ATOM 1300 C CA . ARG A 1 171 ? 14.267 -18.940 -10.026 1.00 95.88 171 ARG A CA 1
ATOM 1301 C C . ARG A 1 171 ? 14.306 -19.727 -11.334 1.00 95.88 171 ARG A C 1
ATOM 1303 O O . ARG A 1 171 ? 15.286 -19.596 -12.062 1.00 95.88 171 ARG A O 1
ATOM 1310 N N . ALA A 1 172 ? 13.266 -20.501 -11.641 1.00 94.94 172 ALA A N 1
ATOM 1311 C CA . ALA A 1 172 ? 13.200 -21.310 -12.859 1.00 94.94 172 ALA A CA 1
ATOM 1312 C C . ALA A 1 172 ? 13.313 -20.449 -14.130 1.00 94.94 172 ALA A C 1
ATOM 1314 O O . ALA A 1 172 ? 14.105 -20.763 -15.019 1.00 94.94 172 ALA A O 1
ATOM 1315 N N . GLU A 1 173 ? 12.597 -19.321 -14.177 1.00 93.44 173 GLU A N 1
ATOM 1316 C CA . GLU A 1 173 ? 12.672 -18.363 -15.288 1.00 93.44 173 GLU A CA 1
ATOM 1317 C C . GLU A 1 173 ? 14.106 -17.831 -15.466 1.00 93.44 173 GLU A C 1
ATOM 1319 O O . GLU A 1 173 ? 14.655 -17.803 -16.568 1.00 93.44 173 GLU A O 1
ATOM 1324 N N . LEU A 1 174 ? 14.775 -17.444 -14.378 1.00 93.81 174 LEU A N 1
ATOM 1325 C CA . LEU A 1 174 ? 16.146 -16.943 -14.468 1.00 93.81 174 LEU A CA 1
ATOM 1326 C C . LEU A 1 174 ? 17.174 -18.036 -14.789 1.00 93.81 174 LEU A C 1
ATOM 1328 O O . LEU A 1 174 ? 18.166 -17.737 -15.451 1.00 93.81 174 LEU A O 1
ATOM 1332 N N . GLU A 1 175 ? 16.976 -19.278 -14.345 1.00 93.62 175 GLU A N 1
ATOM 1333 C CA . GLU A 1 175 ? 17.849 -20.407 -14.694 1.00 93.62 175 GLU A CA 1
ATOM 1334 C C . GLU A 1 175 ? 17.764 -20.739 -16.191 1.00 93.62 175 GLU A C 1
ATOM 1336 O O . GLU A 1 175 ? 18.799 -20.966 -16.824 1.00 93.62 175 GLU A O 1
ATOM 1341 N N . GLU A 1 176 ? 16.573 -20.671 -16.792 1.00 90.12 176 GLU A N 1
ATOM 1342 C CA . GLU A 1 176 ? 16.405 -20.804 -18.244 1.00 90.12 176 GLU A CA 1
ATOM 1343 C C . GLU A 1 176 ? 17.072 -19.632 -18.989 1.00 90.12 176 GLU A C 1
ATOM 1345 O O . GLU A 1 176 ? 17.854 -19.855 -19.920 1.00 90.12 176 GLU A O 1
ATOM 1350 N N . CYS A 1 177 ? 16.872 -18.388 -18.529 1.00 89.25 177 CYS A N 1
ATOM 1351 C CA . CYS A 1 177 ? 17.568 -17.208 -19.063 1.00 89.25 177 CYS A CA 1
ATOM 1352 C C . CYS A 1 177 ? 19.101 -17.353 -18.980 1.00 89.25 177 CYS A C 1
ATOM 1354 O O . CYS A 1 177 ? 19.829 -16.993 -19.911 1.00 89.25 177 CYS A O 1
ATOM 1356 N N . LEU A 1 178 ? 19.607 -17.903 -17.873 1.00 89.69 178 LEU A N 1
ATOM 1357 C CA . LEU A 1 178 ? 21.029 -18.145 -17.644 1.00 89.69 178 LEU A CA 1
ATOM 1358 C C . LEU A 1 178 ? 21.581 -19.216 -18.594 1.00 89.69 178 LEU A C 1
ATOM 1360 O O . LEU A 1 178 ? 22.640 -19.011 -19.193 1.00 89.69 178 LEU A O 1
ATOM 1364 N N . GLY A 1 179 ? 20.876 -20.343 -18.744 1.00 88.94 179 GLY A N 1
ATOM 1365 C CA . GLY A 1 179 ? 21.239 -21.420 -19.668 1.00 88.94 179 GLY A CA 1
ATOM 1366 C C . GLY A 1 179 ? 21.324 -20.918 -21.108 1.00 88.94 179 GLY A C 1
ATOM 1367 O O . GLY A 1 179 ? 22.344 -21.096 -21.775 1.00 88.94 179 GLY A O 1
ATOM 1368 N N . PHE A 1 180 ? 20.314 -20.163 -21.534 1.00 83.56 180 PHE A N 1
ATOM 1369 C CA . PHE A 1 180 ? 20.282 -19.521 -22.844 1.00 83.56 180 PHE A CA 1
ATOM 1370 C C . PHE A 1 180 ? 21.470 -18.570 -23.069 1.00 83.56 180 PHE A C 1
ATOM 1372 O O . PHE A 1 180 ? 22.092 -18.582 -24.137 1.00 83.56 180 PHE A O 1
ATOM 1379 N N . GLY A 1 181 ? 21.790 -17.735 -22.072 1.00 85.62 181 GLY A N 1
ATOM 1380 C CA . GLY A 1 181 ? 22.920 -16.808 -22.134 1.00 85.62 181 GLY A CA 1
ATOM 1381 C C . GLY A 1 181 ? 24.258 -17.533 -22.300 1.00 85.62 181 GLY A C 1
ATOM 1382 O O . GLY A 1 181 ? 25.093 -17.100 -23.097 1.00 85.62 181 GLY A O 1
ATOM 1383 N N . ARG A 1 182 ? 24.437 -18.669 -21.612 1.00 88.25 182 ARG A N 1
ATOM 1384 C CA . ARG A 1 182 ? 25.638 -19.516 -21.710 1.00 88.25 182 ARG A CA 1
ATOM 1385 C C . ARG A 1 182 ? 25.785 -20.154 -23.087 1.00 88.25 182 ARG A C 1
ATOM 1387 O O . ARG A 1 182 ? 26.859 -20.066 -23.672 1.00 88.25 182 ARG A O 1
ATOM 1394 N N . GLU A 1 183 ? 24.714 -20.726 -23.636 1.00 87.00 183 GLU A N 1
ATOM 1395 C CA . GLU A 1 183 ? 24.730 -21.356 -24.968 1.00 87.00 183 GLU A CA 1
ATOM 1396 C C . GLU A 1 183 ? 25.144 -20.392 -26.088 1.00 87.00 183 GLU A C 1
ATOM 1398 O O . GLU A 1 183 ? 25.764 -20.802 -27.068 1.00 87.00 183 GLU A O 1
ATOM 1403 N N . ARG A 1 184 ? 24.807 -19.103 -25.953 1.00 83.31 184 ARG A N 1
ATOM 1404 C CA . ARG A 1 184 ? 25.095 -18.066 -26.958 1.00 83.31 184 ARG A CA 1
ATOM 1405 C C . ARG A 1 184 ? 26.339 -17.229 -26.665 1.00 83.31 184 ARG A C 1
ATOM 1407 O O . ARG A 1 184 ? 26.672 -16.362 -27.469 1.00 83.31 184 ARG A O 1
ATOM 1414 N N . GLY A 1 185 ? 27.015 -17.468 -25.541 1.00 85.06 185 GLY A N 1
ATOM 1415 C CA . GLY A 1 185 ? 28.201 -16.708 -25.141 1.00 85.06 185 GLY A CA 1
ATOM 1416 C C . GLY A 1 185 ? 27.909 -15.257 -24.740 1.00 85.06 185 GLY A C 1
ATOM 1417 O O . GLY A 1 185 ? 28.755 -14.385 -24.922 1.00 85.06 185 GLY A O 1
ATOM 1418 N N . PHE A 1 186 ? 26.718 -14.964 -24.210 1.00 85.25 186 PHE A N 1
ATOM 1419 C CA . PHE A 1 186 ? 26.351 -13.625 -23.734 1.00 85.25 186 PHE A CA 1
ATOM 1420 C C . PHE A 1 186 ? 26.848 -13.392 -22.302 1.00 85.25 186 PHE A C 1
ATOM 1422 O O . PHE A 1 186 ? 26.054 -13.381 -21.361 1.00 85.25 186 PHE A O 1
ATOM 1429 N N . VAL A 1 187 ? 28.161 -13.197 -22.148 1.00 84.00 187 VAL A N 1
ATOM 1430 C CA . VAL A 1 187 ? 28.850 -13.077 -20.845 1.00 84.00 187 VAL A CA 1
ATOM 1431 C C . VAL A 1 187 ? 28.178 -12.050 -19.922 1.00 84.00 187 VAL A C 1
ATOM 1433 O O . VAL A 1 187 ? 27.781 -12.397 -18.810 1.00 84.00 187 VAL A O 1
ATOM 1436 N N . ASP A 1 188 ? 27.904 -10.836 -20.412 1.00 83.00 188 ASP A N 1
ATOM 1437 C CA . ASP A 1 188 ? 27.235 -9.789 -19.622 1.00 83.00 188 ASP A CA 1
ATOM 1438 C C . ASP A 1 188 ? 25.850 -10.221 -19.117 1.00 83.00 188 ASP A C 1
ATOM 1440 O O . ASP A 1 188 ? 25.465 -9.949 -17.979 1.00 83.00 188 ASP A O 1
ATOM 1444 N N . GLN A 1 189 ? 25.073 -10.919 -19.953 1.00 84.19 189 GLN A N 1
ATOM 1445 C CA . GLN A 1 189 ? 23.746 -11.384 -19.553 1.00 84.19 189 GLN A CA 1
ATOM 1446 C C . GLN A 1 189 ? 23.825 -12.501 -18.521 1.00 84.19 189 GLN A C 1
ATOM 1448 O O . GLN A 1 189 ? 23.020 -12.506 -17.589 1.00 84.19 189 GLN A O 1
ATOM 1453 N N . VAL A 1 190 ? 24.784 -13.418 -18.664 1.00 88.31 190 VAL A N 1
ATOM 1454 C CA . VAL A 1 190 ? 25.030 -14.493 -17.696 1.00 88.31 190 VAL A CA 1
ATOM 1455 C C . VAL A 1 190 ? 25.364 -13.897 -16.330 1.00 88.31 190 VAL A C 1
ATOM 1457 O O . VAL A 1 190 ? 24.774 -14.299 -15.325 1.00 88.31 190 VAL A O 1
ATOM 1460 N N . ALA A 1 191 ? 26.228 -12.884 -16.300 1.00 90.25 191 ALA A N 1
ATOM 1461 C CA . ALA A 1 191 ? 26.646 -12.222 -15.074 1.00 90.25 191 ALA A CA 1
ATOM 1462 C C . ALA A 1 191 ? 25.476 -11.468 -14.400 1.00 90.25 191 ALA A C 1
ATOM 1464 O O . ALA A 1 191 ? 25.172 -11.702 -13.229 1.00 90.25 191 ALA A O 1
ATOM 1465 N N . ILE A 1 192 ? 24.731 -10.643 -15.151 1.00 89.44 192 ILE A N 1
ATOM 1466 C CA . ILE A 1 192 ? 23.573 -9.891 -14.623 1.00 89.44 192 ILE A CA 1
ATOM 1467 C C . ILE A 1 192 ? 22.457 -10.834 -14.134 1.00 89.44 192 ILE A C 1
ATOM 1469 O O . ILE A 1 192 ? 21.832 -10.585 -13.102 1.00 89.44 192 ILE A O 1
ATOM 1473 N N . THR A 1 193 ? 22.187 -11.918 -14.865 1.00 92.00 193 THR A N 1
ATOM 1474 C CA . THR A 1 193 ? 21.147 -12.898 -14.496 1.00 92.00 193 THR A CA 1
ATOM 1475 C C . THR A 1 193 ? 21.547 -13.681 -13.248 1.00 92.00 193 THR A C 1
ATOM 1477 O O . THR A 1 193 ? 20.707 -13.942 -12.391 1.00 92.00 193 THR A O 1
ATOM 1480 N N . SER A 1 194 ? 22.838 -13.986 -13.092 1.00 94.25 194 SER A N 1
ATOM 1481 C CA . SER A 1 194 ? 23.361 -14.645 -11.893 1.00 94.25 194 SER A CA 1
ATOM 1482 C C . SER A 1 194 ? 23.190 -13.785 -10.637 1.00 94.25 194 SER A C 1
ATOM 1484 O O . SER A 1 194 ? 22.803 -14.313 -9.600 1.00 94.25 194 SER A O 1
ATOM 1486 N N . ILE A 1 195 ? 23.374 -12.463 -10.717 1.00 94.31 195 ILE A N 1
ATOM 1487 C CA . ILE A 1 195 ? 23.053 -11.575 -9.584 1.00 94.31 195 ILE A CA 1
ATOM 1488 C C . ILE A 1 195 ? 21.569 -11.616 -9.238 1.00 94.31 195 ILE A C 1
ATOM 1490 O O . ILE A 1 195 ? 21.221 -11.761 -8.070 1.00 94.31 195 ILE A O 1
ATOM 1494 N N . ARG A 1 196 ? 20.688 -11.546 -10.242 1.00 94.50 196 ARG A N 1
ATOM 1495 C CA . ARG A 1 196 ? 19.240 -11.616 -10.000 1.00 94.50 196 ARG A CA 1
ATOM 1496 C C . ARG A 1 196 ? 18.839 -12.949 -9.351 1.00 94.50 196 ARG A C 1
ATOM 1498 O O . ARG A 1 196 ? 17.988 -12.958 -8.472 1.00 94.50 196 ARG A O 1
ATOM 1505 N N . LEU A 1 197 ? 19.486 -14.058 -9.719 1.00 95.88 197 LEU A N 1
ATOM 1506 C CA . LEU A 1 197 ? 19.305 -15.352 -9.048 1.00 95.88 197 LEU A CA 1
ATOM 1507 C C . LEU A 1 197 ? 19.758 -15.328 -7.585 1.00 95.88 197 LEU A C 1
ATOM 1509 O O . LEU A 1 197 ? 19.086 -15.917 -6.747 1.00 95.88 197 LEU A O 1
ATOM 1513 N N . ALA A 1 198 ? 20.866 -14.651 -7.265 1.00 96.44 198 ALA A N 1
ATOM 1514 C CA . ALA A 1 198 ? 21.296 -14.492 -5.875 1.00 96.44 198 ALA A CA 1
ATOM 1515 C C . ALA A 1 198 ? 20.260 -13.706 -5.050 1.00 96.44 198 ALA A C 1
ATOM 1517 O O . ALA A 1 198 ? 19.998 -14.062 -3.907 1.00 96.44 198 ALA A O 1
ATOM 1518 N N . GLU A 1 199 ? 19.624 -12.687 -5.632 1.00 95.81 199 GLU A N 1
ATOM 1519 C CA . GLU A 1 199 ? 18.530 -11.944 -4.987 1.00 95.81 199 GLU A CA 1
ATOM 1520 C C . GLU A 1 199 ? 17.281 -12.810 -4.769 1.00 95.81 199 GLU A C 1
ATOM 1522 O O . GLU A 1 199 ? 16.691 -12.761 -3.690 1.00 95.81 199 GLU A O 1
ATOM 1527 N N . VAL A 1 200 ? 16.911 -13.650 -5.745 1.00 96.75 200 VAL A N 1
ATOM 1528 C CA . VAL A 1 200 ? 15.832 -14.643 -5.585 1.00 96.75 200 VAL A CA 1
ATOM 1529 C C . VAL A 1 200 ? 16.166 -15.641 -4.475 1.00 96.75 200 VAL A C 1
ATOM 1531 O O . VAL A 1 200 ? 15.314 -15.952 -3.648 1.00 96.75 200 VAL A O 1
ATOM 1534 N N . ASP A 1 201 ? 17.405 -16.134 -4.425 1.00 96.62 201 ASP A N 1
ATOM 1535 C CA . ASP A 1 201 ? 17.848 -17.072 -3.392 1.00 96.62 201 ASP A CA 1
ATOM 1536 C C . ASP A 1 201 ? 17.857 -16.435 -1.995 1.00 96.62 201 ASP A C 1
ATOM 1538 O O . ASP A 1 201 ? 17.433 -17.078 -1.037 1.00 96.62 201 ASP A O 1
ATOM 1542 N N . LEU A 1 202 ? 18.251 -15.164 -1.869 1.00 95.44 202 LEU A N 1
ATOM 1543 C CA . LEU A 1 202 ? 18.114 -14.408 -0.622 1.00 95.44 202 LEU A CA 1
ATOM 1544 C C . LEU A 1 202 ? 16.645 -14.289 -0.203 1.00 95.44 202 LEU A C 1
ATOM 1546 O O . LEU A 1 202 ? 16.313 -14.634 0.930 1.00 95.44 202 LEU A O 1
ATOM 1550 N N . GLY A 1 203 ? 15.764 -13.840 -1.101 1.00 91.75 203 GLY A N 1
ATOM 1551 C CA . GLY A 1 203 ? 14.331 -13.690 -0.826 1.00 91.75 203 GLY A CA 1
ATOM 1552 C C . GLY A 1 203 ? 13.655 -14.994 -0.393 1.00 91.75 203 GLY A C 1
ATOM 1553 O O . GLY A 1 203 ? 12.884 -15.001 0.559 1.00 91.75 203 GLY A O 1
ATOM 1554 N N . ALA A 1 204 ? 14.052 -16.115 -0.993 1.00 93.31 204 ALA A N 1
ATOM 1555 C CA . ALA A 1 204 ? 13.555 -17.450 -0.667 1.00 93.31 204 ALA A CA 1
ATOM 1556 C C . ALA A 1 204 ? 14.141 -18.070 0.619 1.00 93.31 204 ALA A C 1
ATOM 1558 O O . ALA A 1 204 ? 13.930 -19.256 0.875 1.00 93.31 204 ALA A O 1
ATOM 1559 N N . GLY A 1 205 ? 14.953 -17.332 1.385 1.00 94.50 205 GLY A N 1
ATOM 1560 C CA . GLY A 1 205 ? 15.590 -17.855 2.597 1.00 94.50 205 GLY A CA 1
ATOM 1561 C C . GLY A 1 205 ? 16.710 -18.870 2.331 1.00 94.50 205 GLY A C 1
ATOM 1562 O O . GLY A 1 205 ? 16.977 -19.722 3.174 1.00 94.50 205 GLY A O 1
ATOM 1563 N N . ARG A 1 206 ? 17.393 -18.788 1.179 1.00 96.75 206 ARG A N 1
ATOM 1564 C CA . ARG A 1 206 ? 18.524 -19.652 0.782 1.00 96.75 206 ARG A CA 1
ATOM 1565 C C . ARG A 1 206 ? 19.851 -18.871 0.716 1.00 96.75 206 ARG A C 1
ATOM 1567 O O . ARG A 1 206 ? 20.477 -18.812 -0.349 1.00 96.75 206 ARG A O 1
ATOM 1574 N N . PRO A 1 207 ? 20.320 -18.271 1.827 1.00 97.44 207 PRO A N 1
ATOM 1575 C CA . PRO A 1 207 ? 21.502 -17.410 1.815 1.00 97.44 207 PRO A CA 1
ATOM 1576 C C . PRO A 1 207 ? 22.789 -18.147 1.411 1.00 97.44 207 PRO A C 1
ATOM 1578 O O . PRO A 1 207 ? 23.637 -17.549 0.756 1.00 97.44 207 PRO A O 1
ATOM 1581 N N . ASP A 1 208 ? 22.932 -19.444 1.701 1.00 97.94 208 ASP A N 1
ATOM 1582 C CA . ASP A 1 208 ? 24.101 -20.224 1.266 1.00 97.94 208 ASP A CA 1
ATOM 1583 C C . ASP A 1 208 ? 24.215 -20.322 -0.262 1.00 97.94 208 ASP A C 1
ATOM 1585 O O . ASP A 1 208 ? 25.304 -20.169 -0.821 1.00 97.94 208 ASP A O 1
ATOM 1589 N N . ALA A 1 209 ? 23.088 -20.533 -0.952 1.00 96.81 209 ALA A N 1
ATOM 1590 C CA . ALA A 1 209 ? 23.048 -20.606 -2.412 1.00 96.81 209 ALA A CA 1
ATOM 1591 C C . ALA A 1 209 ? 23.385 -19.249 -3.047 1.00 96.81 209 ALA A C 1
ATOM 1593 O O . ALA A 1 209 ? 24.170 -19.186 -3.997 1.00 96.81 209 ALA A O 1
ATOM 1594 N N . ALA A 1 210 ? 22.847 -18.164 -2.480 1.00 97.75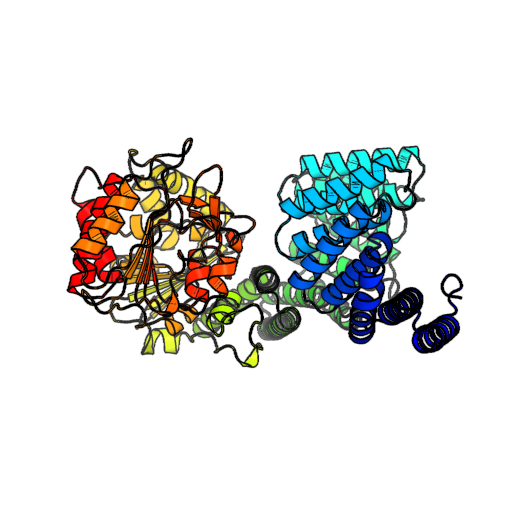 210 ALA A N 1
ATOM 1595 C CA . ALA A 1 210 ? 23.176 -16.807 -2.895 1.00 97.75 210 ALA A CA 1
ATOM 1596 C C . ALA A 1 210 ? 24.670 -16.503 -2.694 1.00 97.75 210 ALA A C 1
ATOM 1598 O O . ALA A 1 210 ? 25.330 -16.024 -3.616 1.00 97.75 210 ALA A O 1
ATOM 1599 N N . LEU A 1 211 ? 25.227 -16.840 -1.526 1.00 98.25 211 LEU A N 1
ATOM 1600 C CA . LEU A 1 211 ? 26.635 -16.609 -1.204 1.00 98.25 211 LEU A CA 1
ATOM 1601 C C . LEU A 1 211 ? 27.578 -17.370 -2.143 1.00 98.25 211 LEU A C 1
ATOM 1603 O O . LEU A 1 211 ? 28.551 -16.791 -2.625 1.00 98.25 211 LEU A O 1
ATOM 1607 N N . ALA A 1 212 ? 27.296 -18.646 -2.419 1.00 97.81 212 ALA A N 1
ATOM 1608 C CA . ALA A 1 212 ? 28.085 -19.447 -3.354 1.00 97.81 212 ALA A CA 1
ATOM 1609 C C . ALA A 1 212 ? 28.108 -18.806 -4.749 1.00 97.81 212 ALA A C 1
ATOM 1611 O O . ALA A 1 212 ? 29.175 -18.582 -5.315 1.00 97.81 212 ALA A O 1
ATOM 1612 N N . ARG A 1 213 ? 26.938 -18.398 -5.250 1.00 96.75 213 ARG A N 1
ATOM 1613 C CA . ARG A 1 213 ? 26.808 -17.746 -6.556 1.00 96.75 213 ARG A CA 1
ATOM 1614 C C . ARG A 1 213 ? 27.541 -16.406 -6.629 1.00 96.75 213 ARG A C 1
ATOM 1616 O O . ARG A 1 213 ? 28.181 -16.112 -7.635 1.00 96.75 213 ARG A O 1
ATOM 1623 N N . CYS A 1 214 ? 27.463 -15.593 -5.576 1.00 97.75 214 CYS A N 1
ATOM 1624 C CA . CYS A 1 214 ? 28.199 -14.332 -5.502 1.00 97.75 214 CYS A CA 1
ATOM 1625 C C . CYS A 1 214 ? 29.717 -14.562 -5.514 1.00 97.75 214 CYS A C 1
ATOM 1627 O O . CYS A 1 214 ? 30.433 -13.834 -6.197 1.00 97.75 214 CYS A O 1
ATOM 1629 N N . ARG A 1 215 ? 30.208 -15.595 -4.818 1.00 97.06 215 ARG A N 1
ATOM 1630 C CA . ARG A 1 215 ? 31.632 -15.967 -4.828 1.00 97.06 215 ARG A CA 1
ATOM 1631 C C . ARG A 1 215 ? 32.100 -16.439 -6.199 1.00 97.06 215 ARG A C 1
ATOM 1633 O O . ARG A 1 215 ? 33.175 -16.027 -6.620 1.00 97.06 215 ARG A O 1
ATOM 1640 N N . ASP A 1 216 ? 31.289 -17.226 -6.903 1.00 95.81 216 ASP A N 1
ATOM 1641 C CA . ASP A 1 216 ? 31.597 -17.653 -8.272 1.00 95.81 216 ASP A CA 1
ATOM 1642 C C . A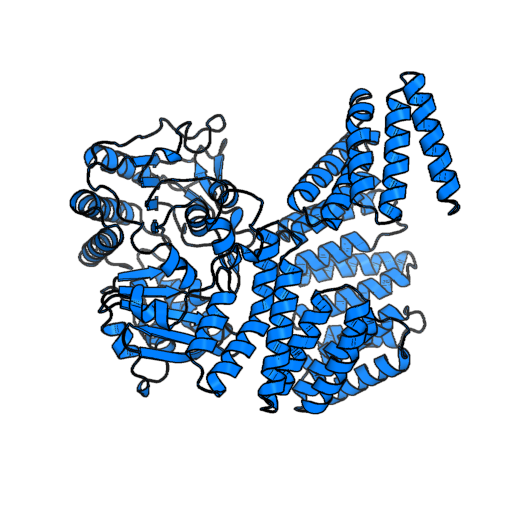SP A 1 216 ? 31.757 -16.441 -9.205 1.00 95.81 216 ASP A C 1
ATOM 1644 O O . ASP A 1 216 ? 32.738 -16.352 -9.938 1.00 95.81 216 ASP A O 1
ATOM 1648 N N . LEU A 1 217 ? 30.847 -15.461 -9.123 1.00 95.00 217 LEU A N 1
ATOM 1649 C CA . LEU A 1 217 ? 30.938 -14.222 -9.906 1.00 95.00 217 LEU A CA 1
ATOM 1650 C C . LEU A 1 217 ? 32.173 -13.387 -9.557 1.00 95.00 217 LEU A C 1
ATOM 1652 O O . LEU A 1 217 ? 32.794 -12.809 -10.443 1.00 95.00 217 LEU A O 1
ATOM 1656 N N . LEU A 1 218 ? 32.534 -13.298 -8.277 1.00 94.50 218 LEU A N 1
ATOM 1657 C CA . LEU A 1 218 ? 33.715 -12.549 -7.838 1.00 94.50 218 LEU A CA 1
ATOM 1658 C C . LEU A 1 218 ? 35.034 -13.236 -8.214 1.00 94.50 218 LEU A C 1
ATOM 1660 O O . LEU A 1 218 ? 36.051 -12.555 -8.339 1.00 94.50 218 LEU A O 1
ATOM 1664 N N . ALA A 1 219 ? 35.024 -14.561 -8.377 1.00 94.69 219 ALA A N 1
ATOM 1665 C CA . ALA A 1 219 ? 36.174 -15.339 -8.824 1.00 94.69 219 ALA A CA 1
ATOM 1666 C C . ALA A 1 219 ? 36.361 -15.312 -10.352 1.00 94.69 219 ALA A C 1
ATOM 1668 O O . ALA A 1 219 ? 37.473 -15.550 -10.827 1.00 94.69 219 ALA A O 1
ATOM 1669 N N . ASP A 1 220 ? 35.299 -15.031 -11.112 1.00 92.44 220 ASP A N 1
ATOM 1670 C CA . ASP A 1 220 ? 35.332 -14.944 -12.572 1.00 92.44 220 ASP A CA 1
ATOM 1671 C C . ASP A 1 220 ? 35.947 -13.602 -13.038 1.00 92.44 220 ASP A C 1
ATOM 1673 O O . ASP A 1 220 ? 35.373 -12.537 -12.778 1.00 92.44 220 ASP A O 1
ATOM 1677 N N . PRO A 1 221 ? 37.109 -13.617 -13.727 1.00 88.94 221 PRO A N 1
ATOM 1678 C CA . PRO A 1 221 ? 37.769 -12.401 -14.201 1.00 88.94 221 PRO A CA 1
ATOM 1679 C C . PRO A 1 221 ? 36.989 -11.669 -15.302 1.00 88.94 221 PRO A C 1
ATOM 1681 O O . PRO A 1 221 ? 37.251 -10.486 -15.525 1.00 88.94 221 PRO A O 1
ATOM 1684 N N . ASP A 1 222 ? 36.049 -12.343 -15.972 1.00 87.69 222 ASP A N 1
ATOM 1685 C CA . ASP A 1 222 ? 35.231 -11.767 -17.041 1.00 87.69 222 ASP A CA 1
ATOM 1686 C C . ASP A 1 222 ? 33.947 -11.105 -16.506 1.00 87.69 222 ASP A C 1
ATOM 1688 O O . ASP A 1 222 ? 33.185 -10.507 -17.273 1.00 87.69 222 ASP A O 1
ATOM 1692 N N . THR A 1 223 ? 33.698 -11.158 -15.191 1.00 90.31 223 THR A N 1
ATOM 1693 C CA . THR A 1 223 ? 32.548 -10.492 -14.570 1.00 90.31 223 THR A CA 1
ATOM 1694 C C . THR A 1 223 ? 32.635 -8.971 -14.748 1.00 90.31 223 THR A C 1
ATOM 1696 O O . THR A 1 223 ? 33.602 -8.349 -14.288 1.00 90.31 223 THR A O 1
ATOM 1699 N N . PRO A 1 224 ? 31.603 -8.322 -15.331 1.00 91.25 224 PRO A N 1
ATOM 1700 C CA . PRO A 1 224 ? 31.568 -6.871 -15.455 1.00 91.25 224 PRO A CA 1
ATOM 1701 C C . PRO A 1 224 ? 31.703 -6.182 -14.097 1.00 91.25 224 PRO A C 1
ATOM 1703 O O . PRO A 1 224 ? 31.164 -6.641 -13.088 1.00 91.25 224 PRO A O 1
ATOM 1706 N N . PHE A 1 225 ? 32.396 -5.046 -14.078 1.00 91.06 225 PHE A N 1
ATOM 1707 C CA . PHE A 1 225 ? 32.747 -4.331 -12.853 1.00 91.06 225 PHE A CA 1
ATOM 1708 C C . PHE A 1 225 ? 31.540 -4.064 -11.937 1.00 91.06 225 PHE A C 1
ATOM 1710 O O . PHE A 1 225 ? 31.574 -4.394 -10.750 1.00 91.06 225 PHE A O 1
ATOM 1717 N N . GLU A 1 226 ? 30.453 -3.526 -12.490 1.00 91.19 226 GLU A N 1
ATOM 1718 C CA . GLU A 1 226 ? 29.231 -3.189 -11.757 1.00 91.19 226 GLU A CA 1
ATOM 1719 C C . GLU A 1 226 ? 28.535 -4.445 -11.218 1.00 91.19 226 GLU A C 1
ATOM 1721 O O . GLU A 1 226 ? 28.010 -4.453 -10.102 1.00 91.19 226 GLU A O 1
ATOM 1726 N N . VAL A 1 227 ? 28.565 -5.537 -11.988 1.00 91.81 227 VAL A N 1
ATOM 1727 C CA . VAL A 1 227 ? 28.015 -6.835 -11.579 1.00 91.81 227 VAL A CA 1
ATOM 1728 C C . VAL A 1 227 ? 28.818 -7.399 -10.415 1.00 91.81 227 VAL A C 1
ATOM 1730 O O . VAL A 1 227 ? 28.233 -7.844 -9.432 1.00 91.81 227 VAL A O 1
ATOM 1733 N N . GLY A 1 228 ? 30.146 -7.311 -10.473 1.00 93.88 228 GLY A N 1
ATOM 1734 C CA . GLY A 1 228 ? 31.011 -7.714 -9.376 1.00 93.88 228 GLY A CA 1
ATOM 1735 C C . GLY A 1 228 ? 30.758 -6.895 -8.105 1.00 93.88 228 GLY A C 1
ATOM 1736 O O . GLY A 1 228 ? 30.763 -7.458 -7.009 1.00 93.88 228 GLY A O 1
ATOM 1737 N N . CYS A 1 229 ? 30.538 -5.578 -8.214 1.00 94.88 229 CYS A N 1
ATOM 1738 C CA . CYS A 1 229 ? 30.162 -4.720 -7.078 1.00 94.88 229 CYS A CA 1
ATOM 1739 C C . CYS A 1 229 ? 28.859 -5.184 -6.429 1.00 94.88 229 CYS A C 1
ATOM 1741 O O . CYS A 1 229 ? 28.822 -5.394 -5.216 1.00 94.88 229 CYS A O 1
ATOM 1743 N N . ASN A 1 230 ? 27.835 -5.447 -7.240 1.00 95.00 230 ASN A N 1
ATOM 1744 C CA . ASN A 1 230 ? 26.577 -6.013 -6.763 1.00 95.00 230 ASN A CA 1
ATOM 1745 C C . ASN A 1 230 ? 26.748 -7.417 -6.157 1.00 95.00 230 ASN A C 1
ATOM 1747 O O . ASN A 1 230 ? 26.138 -7.696 -5.129 1.00 95.00 230 ASN A O 1
ATOM 1751 N N . ALA A 1 231 ? 27.615 -8.269 -6.717 1.00 96.50 231 ALA A N 1
ATOM 1752 C CA . ALA A 1 231 ? 27.910 -9.602 -6.178 1.00 96.50 231 ALA A CA 1
ATOM 1753 C C . ALA A 1 231 ? 28.415 -9.528 -4.735 1.00 96.50 231 ALA A C 1
ATOM 1755 O O . ALA A 1 231 ? 27.895 -10.221 -3.866 1.00 96.50 231 ALA A O 1
ATOM 1756 N N . GLY A 1 232 ? 29.387 -8.651 -4.469 1.00 97.38 232 GLY A N 1
ATOM 1757 C CA . GLY A 1 232 ? 29.924 -8.467 -3.119 1.00 97.38 232 GLY A CA 1
ATOM 1758 C C . GLY A 1 232 ? 28.877 -7.921 -2.145 1.00 97.38 232 GLY A C 1
ATOM 1759 O O . GLY A 1 232 ? 28.764 -8.418 -1.030 1.00 97.38 232 GLY A O 1
ATOM 1760 N N . MET A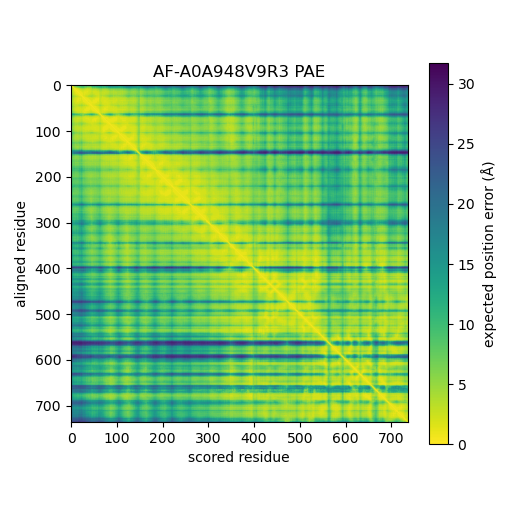 1 233 ? 28.036 -6.975 -2.580 1.00 97.50 233 MET A N 1
ATOM 1761 C CA . MET A 1 233 ? 26.939 -6.447 -1.754 1.00 97.50 233 MET A CA 1
ATOM 1762 C C . MET A 1 233 ? 25.891 -7.516 -1.402 1.00 97.50 233 MET A C 1
ATOM 1764 O O . MET A 1 233 ? 25.542 -7.688 -0.236 1.00 97.50 233 MET A O 1
ATOM 1768 N N . ARG A 1 234 ? 25.418 -8.299 -2.381 1.00 97.94 234 ARG A N 1
ATOM 1769 C CA . ARG A 1 234 ? 24.489 -9.418 -2.130 1.00 97.94 234 ARG A CA 1
ATOM 1770 C C . ARG A 1 234 ? 25.144 -10.553 -1.332 1.00 97.94 234 ARG A C 1
ATOM 1772 O O . ARG A 1 234 ? 24.490 -11.173 -0.501 1.00 97.94 234 ARG A O 1
ATOM 1779 N N . GLY A 1 235 ? 26.437 -10.809 -1.540 1.00 98.19 235 GLY A N 1
ATOM 1780 C CA . GLY A 1 235 ? 27.223 -11.756 -0.745 1.00 98.19 235 GLY A CA 1
ATOM 1781 C C . GLY A 1 235 ? 27.337 -11.336 0.723 1.00 98.19 235 GLY A C 1
ATOM 1782 O O . GLY A 1 235 ? 27.146 -12.162 1.614 1.00 98.19 235 GLY A O 1
ATOM 1783 N N . ALA A 1 236 ? 27.558 -10.048 0.989 1.00 98.25 236 ALA A N 1
ATOM 1784 C CA . ALA A 1 236 ? 27.544 -9.493 2.338 1.00 98.25 236 ALA A CA 1
ATOM 1785 C C . ALA A 1 236 ? 26.162 -9.606 3.001 1.00 98.25 236 ALA A C 1
ATOM 1787 O O . ALA A 1 236 ? 26.073 -9.970 4.172 1.00 98.25 236 ALA A O 1
ATOM 1788 N N . GLU A 1 237 ? 25.077 -9.370 2.257 1.00 97.75 237 GLU A N 1
ATOM 1789 C CA . GLU A 1 237 ? 23.720 -9.614 2.756 1.00 97.75 237 GLU A CA 1
ATOM 1790 C C . GLU A 1 237 ? 23.504 -11.092 3.124 1.00 97.75 237 GLU A C 1
ATOM 1792 O O . GLU A 1 237 ? 22.969 -11.391 4.193 1.00 97.75 237 GLU A O 1
ATOM 1797 N N . ALA A 1 238 ? 23.967 -12.023 2.285 1.00 98.12 238 ALA A N 1
ATOM 1798 C CA . ALA A 1 238 ? 23.901 -13.454 2.574 1.00 98.12 238 ALA A CA 1
ATOM 1799 C C . ALA A 1 238 ? 24.671 -13.821 3.854 1.00 98.12 238 ALA A C 1
ATOM 1801 O O . ALA A 1 238 ? 24.149 -14.540 4.705 1.00 98.12 238 ALA A O 1
ATOM 1802 N N . LEU A 1 239 ? 25.884 -13.286 4.025 1.00 98.50 239 LEU A N 1
ATOM 1803 C CA . LEU A 1 239 ? 26.691 -13.463 5.236 1.00 98.50 239 LEU A CA 1
ATOM 1804 C C . LEU A 1 239 ? 25.987 -12.906 6.477 1.00 98.50 239 LEU A C 1
ATOM 1806 O O . LEU A 1 239 ? 25.993 -13.553 7.523 1.00 98.50 239 LEU A O 1
ATOM 1810 N N . LEU A 1 240 ? 25.332 -11.749 6.360 1.00 97.06 240 LEU A N 1
ATOM 1811 C CA . LEU A 1 240 ? 24.565 -11.160 7.453 1.00 97.06 240 LEU A CA 1
ATOM 1812 C C . LEU A 1 240 ? 23.396 -12.065 7.876 1.00 97.06 240 LEU A C 1
ATOM 1814 O O . LEU A 1 240 ? 23.240 -12.325 9.067 1.00 97.06 240 LEU A O 1
ATOM 1818 N N . ARG A 1 241 ? 22.627 -12.607 6.919 1.00 95.94 241 ARG A N 1
ATOM 1819 C CA . ARG A 1 241 ? 21.532 -13.562 7.195 1.00 95.94 241 ARG A CA 1
ATOM 1820 C C . ARG A 1 241 ? 22.023 -14.877 7.812 1.00 95.94 241 ARG A C 1
ATOM 1822 O O . ARG A 1 241 ? 21.292 -15.505 8.566 1.00 95.94 241 ARG A O 1
ATOM 1829 N N . LEU A 1 242 ? 23.264 -15.270 7.527 1.00 97.56 242 LEU A N 1
ATOM 1830 C CA . LEU A 1 242 ? 23.939 -16.422 8.136 1.00 97.56 242 LEU A CA 1
ATOM 1831 C C . LEU A 1 242 ? 24.545 -16.119 9.520 1.00 97.56 242 LEU A C 1
ATOM 1833 O O . LEU A 1 242 ? 25.225 -16.975 10.083 1.00 97.56 242 LEU A O 1
ATOM 1837 N N . GLY A 1 243 ? 24.349 -14.912 10.064 1.00 97.00 243 GLY A N 1
ATOM 1838 C CA . GLY A 1 243 ? 24.899 -14.515 11.362 1.00 97.00 243 GLY A CA 1
ATOM 1839 C C . GLY A 1 243 ? 26.412 -14.276 11.347 1.00 97.00 243 GLY A C 1
ATOM 1840 O O . GLY A 1 243 ? 27.070 -14.482 12.363 1.00 97.00 243 GLY A O 1
ATOM 1841 N N . ARG A 1 244 ? 26.979 -13.858 10.204 1.00 98.19 244 ARG A N 1
ATOM 1842 C CA . ARG A 1 244 ? 28.424 -13.615 10.002 1.00 98.19 244 ARG A CA 1
ATOM 1843 C C . ARG A 1 244 ? 28.716 -12.143 9.649 1.00 98.19 244 ARG A C 1
ATOM 1845 O O . ARG A 1 244 ? 29.242 -11.863 8.566 1.00 98.19 244 ARG A O 1
ATOM 1852 N N . PRO A 1 245 ? 28.351 -11.176 10.511 1.00 97.62 245 PRO A N 1
ATOM 1853 C CA . PRO A 1 245 ? 28.403 -9.752 10.181 1.00 97.62 245 PRO A CA 1
ATOM 1854 C C . PRO A 1 245 ? 29.828 -9.195 10.006 1.00 97.62 245 PRO A C 1
ATOM 1856 O O . PRO A 1 245 ? 30.022 -8.264 9.228 1.00 97.62 245 PRO A O 1
ATOM 1859 N N . GLU A 1 246 ? 30.845 -9.759 10.660 1.00 98.12 246 GLU A N 1
ATOM 1860 C CA . GLU A 1 246 ? 32.241 -9.342 10.478 1.00 98.12 246 GLU A CA 1
ATOM 1861 C C . GLU A 1 246 ? 32.762 -9.685 9.079 1.00 98.12 246 GLU A C 1
ATOM 1863 O O . GLU A 1 246 ? 33.431 -8.870 8.443 1.00 98.12 246 GLU A O 1
ATOM 1868 N N . GLU A 1 247 ? 32.422 -10.874 8.574 1.00 98.19 247 GLU A N 1
ATOM 1869 C CA . GLU A 1 247 ? 32.766 -11.278 7.209 1.00 98.19 247 GLU A CA 1
ATOM 1870 C C . GLU A 1 247 ? 31.999 -10.450 6.180 1.00 98.19 247 GLU A C 1
ATOM 1872 O O . GLU A 1 247 ? 32.576 -10.035 5.178 1.00 98.19 247 GLU A O 1
ATOM 1877 N N . ALA A 1 248 ? 30.723 -10.153 6.452 1.00 98.31 248 ALA A N 1
ATOM 1878 C CA . ALA A 1 248 ? 29.934 -9.256 5.616 1.00 98.31 248 ALA A CA 1
ATOM 1879 C C . ALA A 1 248 ? 30.594 -7.872 5.505 1.00 98.31 248 ALA A C 1
ATOM 1881 O O . ALA A 1 248 ? 30.690 -7.318 4.413 1.00 98.31 248 ALA A O 1
ATOM 1882 N N . LEU A 1 249 ? 31.096 -7.323 6.617 1.00 98.38 249 LEU A N 1
ATOM 1883 C CA . LEU A 1 249 ? 31.777 -6.030 6.605 1.00 98.38 249 LEU A CA 1
ATOM 1884 C C . LEU A 1 249 ? 33.079 -6.075 5.795 1.00 98.38 249 LEU A C 1
ATOM 1886 O O . LEU A 1 249 ? 33.329 -5.161 5.013 1.00 98.38 249 LEU A O 1
ATOM 1890 N N . ALA A 1 250 ? 33.878 -7.136 5.945 1.00 97.81 250 ALA A N 1
ATOM 1891 C CA . ALA A 1 250 ? 35.110 -7.316 5.177 1.00 97.81 250 ALA A CA 1
ATOM 1892 C C . ALA A 1 250 ? 34.842 -7.401 3.664 1.00 97.81 250 ALA A C 1
ATOM 1894 O O . ALA A 1 250 ? 35.571 -6.804 2.870 1.00 97.81 250 ALA A O 1
ATOM 1895 N N . GLU A 1 251 ? 33.769 -8.089 3.270 1.00 97.69 251 GLU A N 1
ATOM 1896 C CA . GLU A 1 251 ? 33.322 -8.174 1.878 1.00 97.69 251 GLU A CA 1
ATOM 1897 C C . GLU A 1 251 ? 32.946 -6.785 1.330 1.00 97.69 251 GLU A C 1
ATOM 1899 O O . GLU A 1 251 ? 33.410 -6.384 0.262 1.00 97.69 251 GLU A O 1
ATOM 1904 N N . LEU A 1 252 ? 32.169 -5.997 2.083 1.00 97.81 252 LEU A N 1
ATOM 1905 C CA . LEU A 1 252 ? 31.795 -4.632 1.690 1.00 97.81 252 LEU A CA 1
ATOM 1906 C C . LEU A 1 252 ? 33.000 -3.684 1.630 1.00 97.81 252 LEU A C 1
ATOM 1908 O O . LEU A 1 252 ? 33.080 -2.846 0.730 1.00 97.81 252 LEU A O 1
ATOM 1912 N N . ASP A 1 253 ? 33.965 -3.822 2.540 1.00 96.75 253 ASP A N 1
ATOM 1913 C CA . ASP A 1 253 ? 35.209 -3.050 2.501 1.00 96.75 253 ASP A CA 1
ATOM 1914 C C . ASP A 1 253 ? 36.024 -3.380 1.234 1.00 96.75 253 ASP A C 1
ATOM 1916 O O . ASP A 1 253 ? 36.558 -2.472 0.586 1.00 96.75 253 ASP A O 1
ATOM 1920 N N . ALA A 1 254 ? 36.053 -4.651 0.812 1.00 95.69 254 ALA A N 1
ATOM 1921 C CA . ALA A 1 254 ? 36.668 -5.066 -0.449 1.00 95.69 254 ALA A CA 1
ATOM 1922 C C . ALA A 1 254 ? 35.930 -4.494 -1.674 1.00 95.69 254 ALA A C 1
ATOM 1924 O O . ALA A 1 254 ? 36.572 -4.018 -2.618 1.00 95.69 254 ALA A O 1
ATOM 1925 N N . VAL A 1 255 ? 34.589 -4.463 -1.652 1.00 95.81 255 VAL A N 1
ATOM 1926 C CA . VAL A 1 255 ? 33.791 -3.784 -2.688 1.00 95.81 255 VAL A CA 1
ATOM 1927 C C . VAL A 1 255 ? 34.153 -2.302 -2.757 1.00 95.81 255 VAL A C 1
ATOM 1929 O O . VAL A 1 255 ? 34.406 -1.801 -3.852 1.00 95.81 255 VAL A O 1
ATOM 1932 N N . GLY A 1 256 ? 34.240 -1.615 -1.615 1.00 94.12 256 GLY A N 1
ATOM 1933 C CA . GLY A 1 256 ? 34.612 -0.200 -1.548 1.00 94.12 256 GLY A CA 1
ATOM 1934 C C . GLY A 1 256 ? 36.008 0.082 -2.103 1.00 94.12 256 GLY A C 1
ATOM 1935 O O . GLY A 1 256 ? 36.183 1.023 -2.880 1.00 94.12 256 GLY A O 1
ATOM 1936 N N . ALA A 1 257 ? 36.988 -0.766 -1.778 1.00 92.94 257 ALA A N 1
ATOM 1937 C CA . ALA A 1 257 ? 38.347 -0.657 -2.307 1.00 92.94 257 ALA A CA 1
ATOM 1938 C C . ALA A 1 257 ? 38.398 -0.820 -3.835 1.00 92.94 257 ALA A C 1
ATOM 1940 O O . ALA A 1 257 ? 39.134 -0.100 -4.510 1.00 92.94 257 ALA A O 1
ATOM 1941 N N . ARG A 1 258 ? 37.593 -1.735 -4.391 1.00 89.31 258 ARG A N 1
ATOM 1942 C CA . ARG A 1 258 ? 37.467 -1.924 -5.843 1.00 89.31 258 ARG A CA 1
ATOM 1943 C C . ARG A 1 258 ? 36.718 -0.773 -6.522 1.00 89.31 258 ARG A C 1
ATOM 1945 O O . ARG A 1 258 ? 37.090 -0.388 -7.633 1.00 89.31 258 ARG A O 1
ATOM 1952 N N . LEU A 1 259 ? 35.652 -0.269 -5.896 1.00 90.12 259 LEU A N 1
ATOM 1953 C CA . LEU A 1 259 ? 34.798 0.770 -6.467 1.00 90.12 259 LEU A CA 1
ATOM 1954 C C . LEU A 1 259 ? 35.581 2.074 -6.672 1.00 90.12 259 LEU A C 1
ATOM 1956 O O . LEU A 1 259 ? 35.572 2.632 -7.772 1.00 90.12 259 LEU A O 1
ATOM 1960 N N . GLY A 1 260 ? 36.327 2.487 -5.642 1.00 83.69 260 GLY A N 1
ATOM 1961 C CA . GLY A 1 260 ? 37.000 3.785 -5.598 1.00 83.69 260 GLY A CA 1
ATOM 1962 C C . GLY A 1 260 ? 36.013 4.945 -5.420 1.00 83.69 260 GLY A C 1
ATOM 1963 O O . GLY A 1 260 ? 34.803 4.756 -5.469 1.00 83.69 260 GLY A O 1
ATOM 1964 N N . GLN A 1 261 ? 36.526 6.155 -5.190 1.00 76.94 261 GLN A N 1
ATOM 1965 C CA . GLN A 1 261 ? 35.691 7.350 -5.004 1.00 76.94 261 GLN A CA 1
ATOM 1966 C C . GLN A 1 261 ? 35.365 8.041 -6.334 1.00 76.94 261 GLN A C 1
ATOM 1968 O O . GLN A 1 261 ? 36.256 8.241 -7.161 1.00 76.94 261 GLN A O 1
ATOM 1973 N N . GLY A 1 262 ? 34.113 8.476 -6.495 1.00 71.19 262 GLY A N 1
ATOM 1974 C CA . GLY A 1 262 ? 33.638 9.287 -7.620 1.00 71.19 262 GLY A CA 1
ATOM 1975 C C . GLY A 1 262 ? 33.458 8.508 -8.922 1.00 71.19 262 GLY A C 1
ATOM 1976 O O . GLY A 1 262 ? 33.429 9.117 -9.992 1.00 71.19 262 GLY A O 1
ATOM 1977 N N . ARG A 1 263 ? 33.388 7.172 -8.852 1.00 75.81 263 ARG A N 1
ATOM 1978 C CA . ARG A 1 263 ? 33.357 6.303 -10.040 1.00 75.81 263 ARG A CA 1
ATOM 1979 C C . ARG A 1 263 ? 31.934 5.941 -10.453 1.00 75.81 263 ARG A C 1
ATOM 1981 O O . ARG A 1 263 ? 31.625 5.981 -11.640 1.00 75.81 263 ARG A O 1
ATOM 1988 N N . ASP A 1 264 ? 31.084 5.629 -9.478 1.00 84.56 264 ASP A N 1
ATOM 1989 C CA . ASP A 1 264 ? 29.650 5.406 -9.670 1.00 84.56 264 ASP A CA 1
ATOM 1990 C C . ASP A 1 264 ? 28.898 5.760 -8.381 1.00 84.56 264 ASP A C 1
ATOM 1992 O O . ASP A 1 264 ? 28.887 4.996 -7.413 1.00 84.56 264 ASP A O 1
ATOM 1996 N N . PHE A 1 265 ? 28.242 6.922 -8.375 1.00 84.69 265 PHE A N 1
ATOM 1997 C CA . PHE A 1 265 ? 27.510 7.404 -7.204 1.00 84.69 265 PHE A CA 1
ATOM 1998 C C . PHE A 1 265 ? 26.369 6.477 -6.778 1.00 84.69 265 PHE A C 1
ATOM 2000 O O . PHE A 1 265 ? 26.060 6.407 -5.592 1.00 84.69 265 PHE A O 1
ATOM 2007 N N . THR A 1 266 ? 25.743 5.755 -7.711 1.00 86.25 266 THR A N 1
ATOM 2008 C CA . THR A 1 266 ? 24.642 4.845 -7.373 1.00 86.25 266 THR A CA 1
ATOM 2009 C C . THR A 1 266 ? 25.172 3.655 -6.585 1.00 86.25 266 THR A C 1
ATOM 2011 O O . THR A 1 266 ? 24.637 3.336 -5.522 1.00 86.25 266 THR A O 1
ATOM 2014 N N . LEU A 1 267 ? 26.263 3.045 -7.057 1.00 89.06 267 LEU A N 1
ATOM 2015 C CA . LEU A 1 267 ? 26.911 1.938 -6.353 1.00 89.06 267 LEU A CA 1
ATOM 2016 C C . LEU A 1 267 ? 27.521 2.380 -5.016 1.00 89.06 267 LEU A C 1
ATOM 2018 O O . LEU A 1 267 ? 27.437 1.632 -4.046 1.00 89.06 267 LEU A O 1
ATOM 2022 N N . GLU A 1 268 ? 28.082 3.590 -4.928 1.00 90.44 268 GLU A N 1
ATOM 2023 C CA . GLU A 1 268 ? 28.605 4.141 -3.667 1.00 90.44 268 GLU A CA 1
ATOM 2024 C C . GLU A 1 268 ? 27.496 4.311 -2.617 1.00 90.44 268 GLU A C 1
ATOM 2026 O O . GLU A 1 268 ? 27.681 3.959 -1.450 1.00 90.44 268 GLU A O 1
ATOM 2031 N N . ILE A 1 269 ? 26.320 4.792 -3.033 1.00 90.50 269 ILE A N 1
ATOM 2032 C CA . ILE A 1 269 ? 25.154 4.937 -2.155 1.00 90.50 269 ILE A CA 1
ATOM 2033 C C . ILE A 1 269 ? 24.638 3.570 -1.693 1.00 90.50 269 ILE A C 1
ATOM 2035 O O . ILE A 1 269 ? 24.417 3.385 -0.495 1.00 90.50 269 ILE A O 1
ATOM 2039 N N . MET A 1 270 ? 24.474 2.611 -2.611 1.00 91.06 270 MET A N 1
ATOM 2040 C CA . MET A 1 270 ? 24.039 1.250 -2.267 1.00 91.06 270 MET A CA 1
ATOM 2041 C C . MET A 1 270 ? 25.013 0.583 -1.288 1.00 91.06 270 MET A C 1
ATOM 2043 O O . MET A 1 270 ? 24.588 0.038 -0.270 1.00 91.06 270 MET A O 1
ATOM 2047 N N . LEU A 1 271 ? 26.319 0.715 -1.536 1.00 94.44 271 LEU A N 1
ATOM 2048 C CA . LEU A 1 271 ? 27.362 0.212 -0.647 1.00 94.44 271 LEU A CA 1
ATOM 2049 C C . LEU A 1 271 ? 27.282 0.852 0.745 1.00 94.44 271 LEU A C 1
ATOM 2051 O O . LEU A 1 271 ? 27.423 0.161 1.752 1.00 94.44 271 LEU A O 1
ATOM 2055 N N . ALA A 1 272 ? 27.050 2.164 0.823 1.00 94.31 272 ALA A N 1
ATOM 2056 C CA . ALA A 1 272 ? 26.919 2.865 2.096 1.00 94.31 272 ALA A CA 1
ATOM 2057 C C . ALA A 1 272 ? 25.692 2.409 2.899 1.00 94.31 272 ALA A C 1
ATOM 2059 O O . ALA A 1 272 ? 25.786 2.280 4.121 1.00 94.31 272 ALA A O 1
ATOM 2060 N N . ILE A 1 273 ? 24.569 2.132 2.227 1.00 92.56 273 ILE A N 1
ATOM 2061 C CA . ILE A 1 273 ? 23.360 1.573 2.849 1.00 92.56 273 ILE A CA 1
ATOM 2062 C C . ILE A 1 273 ? 23.655 0.184 3.426 1.00 92.56 273 ILE A C 1
ATOM 2064 O O . ILE A 1 273 ? 23.430 -0.045 4.617 1.00 92.56 273 ILE A O 1
ATOM 2068 N N . ASP A 1 274 ? 24.216 -0.720 2.617 1.00 95.31 274 ASP A N 1
ATOM 2069 C CA . ASP A 1 274 ? 24.512 -2.093 3.041 1.00 95.31 274 ASP A CA 1
ATOM 2070 C C . ASP A 1 274 ? 25.559 -2.111 4.170 1.00 95.31 274 ASP A C 1
ATOM 2072 O O . ASP A 1 274 ? 25.397 -2.817 5.170 1.00 95.31 274 ASP A O 1
ATOM 2076 N N . ARG A 1 275 ? 26.583 -1.250 4.098 1.00 96.94 275 ARG A N 1
ATOM 2077 C CA . ARG A 1 275 ? 27.590 -1.099 5.160 1.00 96.94 275 ARG A CA 1
ATOM 2078 C C . ARG A 1 275 ? 26.986 -0.525 6.436 1.00 96.94 275 ARG A C 1
ATOM 2080 O O . ARG A 1 275 ? 27.295 -1.013 7.520 1.00 96.94 275 ARG A O 1
ATOM 2087 N N . GLY A 1 276 ? 26.106 0.470 6.323 1.00 95.62 276 GLY A N 1
ATOM 2088 C CA . GLY A 1 276 ? 25.344 1.010 7.447 1.00 95.62 276 GLY A CA 1
ATOM 2089 C C . GLY A 1 276 ? 24.538 -0.079 8.155 1.00 95.62 276 GLY A C 1
ATOM 2090 O O . GLY A 1 276 ? 24.614 -0.189 9.378 1.00 95.62 276 GLY A O 1
ATOM 2091 N N . ARG A 1 277 ? 23.842 -0.937 7.397 1.00 94.19 277 ARG A N 1
ATOM 2092 C CA . ARG A 1 277 ? 23.085 -2.079 7.933 1.00 94.19 277 ARG A CA 1
ATOM 2093 C C . ARG A 1 277 ? 23.978 -3.074 8.679 1.00 94.19 277 ARG A C 1
ATOM 2095 O O . ARG A 1 277 ? 23.665 -3.427 9.814 1.00 94.19 277 ARG A O 1
ATOM 2102 N N . VAL A 1 278 ? 25.100 -3.489 8.085 1.00 97.12 278 VAL A N 1
ATOM 2103 C CA . VAL A 1 278 ? 26.049 -4.423 8.724 1.00 97.12 278 VAL A CA 1
ATOM 2104 C C . VAL A 1 278 ? 26.675 -3.812 9.983 1.00 97.12 278 VAL A C 1
ATOM 2106 O O . VAL A 1 278 ? 26.759 -4.471 11.016 1.00 97.12 278 VAL A O 1
ATOM 2109 N N . LEU A 1 279 ? 27.062 -2.533 9.947 1.00 97.31 279 LEU A N 1
ATOM 2110 C CA . LEU A 1 279 ? 27.608 -1.834 11.115 1.00 97.31 279 LEU A CA 1
ATOM 2111 C C . LEU A 1 279 ? 26.588 -1.735 12.256 1.00 97.31 279 LEU A C 1
ATOM 2113 O O . LEU A 1 279 ? 26.967 -1.925 13.411 1.00 97.31 279 LEU A O 1
ATOM 2117 N N . ARG A 1 280 ? 25.303 -1.495 11.958 1.00 94.38 280 ARG A N 1
ATOM 2118 C CA . ARG A 1 280 ? 24.235 -1.550 12.971 1.00 94.38 280 ARG A CA 1
ATOM 2119 C C . ARG A 1 280 ? 24.103 -2.945 13.581 1.00 94.38 280 ARG A C 1
ATOM 2121 O O . ARG A 1 280 ? 24.015 -3.041 14.799 1.00 94.38 280 ARG A O 1
ATOM 2128 N N . ALA A 1 281 ? 24.149 -4.006 12.772 1.00 93.62 281 ALA A N 1
ATOM 2129 C CA . ALA A 1 281 ? 24.102 -5.384 13.271 1.00 93.62 281 ALA A CA 1
ATOM 2130 C C . ALA A 1 281 ? 25.291 -5.731 14.192 1.00 93.62 281 ALA A C 1
ATOM 2132 O O . ALA A 1 281 ? 25.149 -6.535 15.106 1.00 93.62 281 ALA A O 1
ATOM 2133 N N . LEU A 1 282 ? 26.442 -5.078 13.998 1.00 96.25 282 LEU A N 1
ATOM 2134 C CA . LEU A 1 282 ? 27.616 -5.160 14.879 1.00 96.25 282 LEU A CA 1
ATOM 2135 C C . LEU A 1 282 ? 27.536 -4.241 16.117 1.00 96.25 282 LEU A C 1
ATOM 2137 O O . LEU A 1 282 ? 28.498 -4.163 16.880 1.00 96.25 282 LEU A O 1
ATOM 2141 N N . GLY A 1 283 ? 26.457 -3.470 16.296 1.00 94.94 283 GLY A N 1
ATOM 2142 C CA . GLY A 1 283 ? 26.337 -2.446 17.346 1.00 94.94 283 GLY A CA 1
ATOM 2143 C C . GLY A 1 283 ? 27.218 -1.203 17.130 1.00 94.94 283 GLY A C 1
ATOM 2144 O O . GLY A 1 283 ? 27.319 -0.338 18.001 1.00 94.94 283 GLY A O 1
ATOM 2145 N N . ARG A 1 284 ? 27.860 -1.064 15.963 1.00 96.81 284 ARG A N 1
ATOM 2146 C CA . ARG A 1 284 ? 28.775 0.038 15.601 1.00 96.81 284 ARG A CA 1
ATOM 2147 C C . ARG A 1 284 ? 28.009 1.239 15.034 1.00 96.81 284 ARG A C 1
ATOM 2149 O O . ARG A 1 284 ? 28.301 1.743 13.949 1.00 96.81 284 ARG A O 1
ATOM 2156 N N . HIS A 1 285 ? 27.013 1.719 15.778 1.00 94.38 285 HIS A N 1
ATOM 2157 C CA . HIS A 1 285 ? 26.061 2.737 15.312 1.00 94.38 285 HIS A CA 1
ATOM 2158 C C . HIS A 1 285 ? 26.716 4.068 14.905 1.00 94.38 285 HIS A C 1
ATOM 2160 O O . HIS A 1 285 ? 26.299 4.682 13.926 1.00 94.38 285 HIS A O 1
ATOM 2166 N N . ALA A 1 286 ? 27.769 4.509 15.603 1.00 94.44 286 ALA A N 1
ATOM 2167 C CA . ALA A 1 286 ? 28.444 5.773 15.286 1.00 94.44 286 ALA A CA 1
ATOM 2168 C C . ALA A 1 286 ? 29.137 5.728 13.913 1.00 94.44 286 ALA A C 1
ATOM 2170 O O . ALA A 1 286 ? 29.108 6.699 13.154 1.00 94.44 286 ALA A O 1
ATOM 2171 N N . GLU A 1 287 ? 29.719 4.580 13.567 1.00 96.00 287 GLU A N 1
ATOM 2172 C CA . GLU A 1 287 ? 30.335 4.360 12.260 1.00 96.00 287 GLU A CA 1
ATOM 2173 C C . GLU A 1 287 ? 29.277 4.230 11.164 1.00 96.00 287 GLU A C 1
ATOM 2175 O O . GLU A 1 287 ? 29.453 4.790 10.082 1.00 96.00 287 GLU A O 1
ATOM 2180 N N . ALA A 1 288 ? 28.149 3.572 11.463 1.00 95.81 288 ALA A N 1
ATOM 2181 C CA . ALA A 1 288 ? 27.012 3.501 10.549 1.00 95.81 288 ALA A CA 1
ATOM 2182 C C . ALA A 1 288 ? 26.520 4.908 10.172 1.00 95.81 288 ALA A C 1
ATOM 2184 O O . ALA A 1 288 ? 26.411 5.228 8.988 1.00 95.81 288 ALA A O 1
ATOM 2185 N N . VAL A 1 289 ? 26.318 5.789 11.159 1.00 93.31 289 VAL A N 1
ATOM 2186 C CA . VAL A 1 289 ? 25.948 7.193 10.916 1.00 93.31 289 VAL A CA 1
ATOM 2187 C C . VAL A 1 289 ? 26.968 7.895 10.022 1.00 93.31 289 VAL A C 1
ATOM 2189 O O . VAL A 1 289 ? 26.578 8.603 9.092 1.00 93.31 289 VAL A O 1
ATOM 2192 N N . ALA A 1 290 ? 28.264 7.750 10.312 1.00 92.50 290 ALA A N 1
ATOM 2193 C CA . ALA A 1 290 ? 29.312 8.440 9.567 1.00 92.50 290 ALA A CA 1
ATOM 2194 C C . ALA A 1 290 ? 29.288 8.059 8.078 1.00 92.50 290 ALA A C 1
ATOM 2196 O O . ALA A 1 290 ? 29.310 8.941 7.216 1.00 92.50 290 ALA A O 1
ATOM 2197 N N . VAL A 1 291 ? 29.162 6.760 7.785 1.00 93.94 291 VAL A N 1
ATOM 2198 C CA . VAL A 1 291 ? 29.060 6.231 6.417 1.00 93.94 291 VAL A CA 1
ATOM 2199 C C . VAL A 1 291 ? 27.800 6.749 5.713 1.00 93.94 291 VAL A C 1
ATOM 2201 O O . VAL A 1 291 ? 27.888 7.284 4.607 1.00 93.94 291 VAL A O 1
ATOM 2204 N N . LEU A 1 292 ? 26.636 6.669 6.364 1.00 93.00 292 LEU A N 1
ATOM 2205 C CA . LEU A 1 292 ? 25.353 7.077 5.775 1.00 93.00 292 LEU A CA 1
ATOM 2206 C C . LEU A 1 292 ? 25.286 8.590 5.509 1.00 93.00 292 LEU A C 1
ATOM 2208 O O . LEU A 1 292 ? 24.803 9.030 4.463 1.00 93.00 292 LEU A O 1
ATOM 2212 N N . ARG A 1 293 ? 25.816 9.416 6.422 1.00 88.81 293 ARG A N 1
ATOM 2213 C CA . ARG A 1 293 ? 25.861 10.879 6.251 1.00 88.81 293 ARG A CA 1
ATOM 2214 C C . ARG A 1 293 ? 26.772 11.306 5.107 1.00 88.81 293 ARG A C 1
ATOM 2216 O O . ARG A 1 293 ? 26.428 12.268 4.420 1.00 88.81 293 ARG A O 1
ATOM 2223 N N . ALA A 1 294 ? 27.901 10.625 4.913 1.00 87.75 294 ALA A N 1
ATOM 2224 C CA . ALA A 1 294 ? 28.805 10.901 3.801 1.00 87.75 294 ALA A CA 1
ATOM 2225 C C . ALA A 1 294 ? 28.113 10.631 2.454 1.00 87.75 294 ALA A C 1
ATOM 2227 O O . ALA A 1 294 ? 28.073 11.515 1.597 1.00 87.75 294 ALA A O 1
ATOM 2228 N N . ALA A 1 295 ? 27.460 9.471 2.318 1.00 88.75 295 ALA A N 1
ATOM 2229 C CA . ALA A 1 295 ? 26.719 9.107 1.110 1.00 88.75 295 ALA A CA 1
ATOM 2230 C C . ALA A 1 295 ? 25.518 10.028 0.836 1.00 88.75 295 ALA A C 1
ATOM 2232 O O . ALA A 1 295 ? 25.176 10.285 -0.317 1.00 88.75 295 ALA A O 1
ATOM 2233 N N . ARG A 1 296 ? 24.893 10.597 1.878 1.00 83.06 296 ARG A N 1
ATOM 2234 C CA . ARG A 1 296 ? 23.766 11.535 1.725 1.00 83.06 296 ARG A CA 1
ATOM 2235 C C . ARG A 1 296 ? 24.129 12.775 0.906 1.00 83.06 296 ARG A C 1
ATOM 2237 O O . ARG A 1 296 ? 23.286 13.268 0.159 1.00 83.06 296 ARG A O 1
ATOM 2244 N N . VAL A 1 297 ? 25.351 13.292 1.060 1.00 77.38 297 VAL A N 1
ATOM 2245 C CA . VAL A 1 297 ? 25.815 14.472 0.310 1.00 77.38 297 VAL A CA 1
ATOM 2246 C C . VAL A 1 297 ? 25.844 14.160 -1.186 1.00 77.38 297 VAL A C 1
ATOM 2248 O O . VAL A 1 297 ? 25.305 14.929 -1.973 1.00 77.38 297 VAL A O 1
ATOM 2251 N N . GLN A 1 298 ? 26.364 12.990 -1.557 1.00 77.31 298 GLN A N 1
ATOM 2252 C CA . GLN A 1 298 ? 26.410 12.519 -2.945 1.00 77.31 298 GLN A CA 1
ATOM 2253 C C . GLN A 1 298 ? 25.009 12.195 -3.485 1.00 77.31 298 GLN A C 1
ATOM 2255 O O . GLN A 1 298 ? 24.674 12.532 -4.617 1.00 77.31 298 GLN A O 1
ATOM 2260 N N . ALA A 1 299 ? 24.139 11.600 -2.662 1.00 80.00 299 ALA A N 1
ATOM 2261 C CA . ALA A 1 299 ? 22.770 11.270 -3.055 1.00 80.00 299 ALA A CA 1
ATOM 2262 C C . ALA A 1 299 ? 21.948 12.503 -3.466 1.00 80.00 299 ALA A C 1
ATOM 2264 O O . ALA A 1 299 ? 21.076 12.389 -4.330 1.00 80.00 299 ALA A O 1
ATOM 2265 N N . ALA A 1 300 ? 22.243 13.683 -2.907 1.00 74.38 300 ALA A N 1
ATOM 2266 C CA . ALA A 1 300 ? 21.619 14.940 -3.320 1.00 74.38 300 ALA A CA 1
ATOM 2267 C C . ALA A 1 300 ? 21.893 15.292 -4.795 1.00 74.38 300 ALA A C 1
ATOM 2269 O O . ALA A 1 300 ? 21.045 15.916 -5.429 1.00 74.38 300 ALA A O 1
ATOM 2270 N N . GLU A 1 301 ? 23.021 14.846 -5.353 1.00 71.06 301 GLU A N 1
ATOM 2271 C CA . GLU A 1 301 ? 23.425 15.110 -6.740 1.00 71.06 301 GLU A CA 1
ATOM 2272 C C . GLU A 1 301 ? 22.776 14.140 -7.743 1.00 71.06 301 GLU A C 1
ATOM 2274 O O . GLU A 1 301 ? 22.622 14.472 -8.916 1.00 71.06 301 GLU A O 1
ATOM 2279 N N . THR A 1 302 ? 22.342 12.957 -7.289 1.00 71.81 302 THR A N 1
ATOM 2280 C CA . THR A 1 302 ? 21.746 11.924 -8.164 1.00 71.81 302 THR A CA 1
ATOM 2281 C C . THR A 1 302 ? 20.316 12.233 -8.612 1.00 71.81 302 THR A C 1
ATOM 2283 O O . THR A 1 302 ? 19.846 11.679 -9.603 1.00 71.81 302 THR A O 1
ATOM 2286 N N . GLY A 1 303 ? 19.595 13.078 -7.867 1.00 67.38 303 GLY A N 1
ATOM 2287 C CA . GLY A 1 303 ? 18.176 13.363 -8.103 1.00 67.38 303 GLY A CA 1
ATOM 2288 C C . GLY A 1 303 ? 17.209 12.216 -7.761 1.00 67.38 303 GLY A C 1
ATOM 2289 O O . GLY A 1 303 ? 16.009 12.376 -7.959 1.00 67.38 303 GLY A O 1
ATOM 2290 N N . VAL A 1 304 ? 17.685 11.081 -7.228 1.00 70.88 304 VAL A N 1
ATOM 2291 C CA . VAL A 1 304 ? 16.838 9.941 -6.833 1.00 70.88 304 VAL A CA 1
ATOM 2292 C C . VAL A 1 304 ? 16.375 10.116 -5.383 1.00 70.88 304 VAL A C 1
ATOM 2294 O O . VAL A 1 304 ? 17.128 9.865 -4.440 1.00 70.88 304 VAL A O 1
ATOM 2297 N N . ALA A 1 305 ? 15.129 10.556 -5.191 1.00 73.12 305 ALA A N 1
ATOM 2298 C CA . ALA A 1 305 ? 14.577 10.869 -3.869 1.00 73.12 305 ALA A CA 1
ATOM 2299 C C . ALA A 1 305 ? 14.582 9.665 -2.907 1.00 73.12 305 ALA A C 1
ATOM 2301 O O . ALA A 1 305 ? 14.983 9.811 -1.751 1.00 73.12 305 ALA A O 1
ATOM 2302 N N . GLY A 1 306 ? 14.249 8.465 -3.397 1.00 77.19 306 GLY A N 1
ATOM 2303 C CA . GLY A 1 306 ? 14.202 7.247 -2.579 1.00 77.19 306 GLY A CA 1
ATOM 2304 C C . GLY A 1 306 ? 15.528 6.898 -1.892 1.00 77.19 306 GLY A C 1
ATOM 2305 O O . GLY A 1 306 ? 15.540 6.567 -0.709 1.00 77.19 306 GLY A O 1
ATOM 2306 N N . HIS A 1 307 ? 16.663 7.062 -2.578 1.00 83.12 307 HIS A N 1
ATOM 2307 C CA . HIS A 1 307 ? 17.982 6.828 -1.979 1.00 83.12 307 HIS A CA 1
ATOM 2308 C C . HIS A 1 307 ? 18.283 7.805 -0.838 1.00 83.12 307 HIS A C 1
ATOM 2310 O O . HIS A 1 307 ? 18.828 7.417 0.195 1.00 83.12 307 HIS A O 1
ATOM 2316 N N . ARG A 1 308 ? 17.909 9.079 -1.006 1.00 85.50 308 ARG A N 1
ATOM 2317 C CA . ARG A 1 308 ? 18.092 10.102 0.032 1.00 85.50 308 ARG A CA 1
ATOM 2318 C C . ARG A 1 308 ? 17.237 9.793 1.255 1.00 85.50 308 ARG A C 1
ATOM 2320 O O . ARG A 1 308 ? 17.745 9.884 2.369 1.00 85.50 308 ARG A O 1
ATOM 2327 N N . LEU A 1 309 ? 15.977 9.411 1.042 1.00 87.62 309 LEU A N 1
ATOM 2328 C CA . LEU A 1 309 ? 15.055 9.043 2.114 1.00 87.62 309 LEU A CA 1
ATOM 2329 C C . LEU A 1 309 ? 15.588 7.856 2.926 1.00 87.62 309 LEU A C 1
ATOM 2331 O O . LEU A 1 309 ? 15.643 7.929 4.154 1.00 87.62 309 LEU A O 1
ATOM 2335 N N . LEU A 1 310 ? 16.053 6.803 2.246 1.00 87.44 310 LEU A N 1
ATOM 2336 C CA . LEU A 1 310 ? 16.583 5.607 2.897 1.00 87.44 310 LEU A CA 1
ATOM 2337 C C . LEU A 1 310 ? 17.833 5.911 3.734 1.00 87.44 310 LEU A C 1
ATOM 2339 O O . LEU A 1 310 ? 17.888 5.547 4.906 1.00 87.44 310 LEU A O 1
ATOM 2343 N N . LEU A 1 311 ? 18.804 6.644 3.174 1.00 89.94 311 LEU A N 1
ATOM 2344 C CA . LEU A 1 311 ? 20.027 7.039 3.885 1.00 89.94 311 LEU A CA 1
ATOM 2345 C C . LEU A 1 311 ? 19.734 7.851 5.153 1.00 89.94 311 LEU A C 1
ATOM 2347 O O . LEU A 1 311 ? 20.366 7.640 6.187 1.00 89.94 311 LEU A O 1
ATOM 2351 N N . VAL A 1 312 ? 18.798 8.801 5.070 1.00 90.75 312 VAL A N 1
ATOM 2352 C CA . VAL A 1 312 ? 18.430 9.658 6.205 1.00 90.75 312 VAL A CA 1
ATOM 2353 C C . VAL A 1 312 ? 17.698 8.852 7.276 1.00 90.75 312 VAL A C 1
ATOM 2355 O O . VAL A 1 312 ? 18.033 8.983 8.451 1.00 90.75 312 VAL A O 1
ATOM 2358 N N . THR A 1 313 ? 16.767 7.982 6.879 1.00 91.38 313 THR A N 1
ATOM 2359 C CA . THR A 1 313 ? 15.997 7.135 7.804 1.00 91.38 313 THR A CA 1
ATOM 2360 C C . THR A 1 313 ? 16.905 6.152 8.550 1.00 91.38 313 THR A C 1
ATOM 2362 O O . THR A 1 313 ? 16.836 6.044 9.772 1.00 91.38 313 THR A O 1
ATOM 2365 N N . ASP A 1 314 ? 17.830 5.496 7.849 1.00 91.19 314 ASP A N 1
ATOM 2366 C CA . ASP A 1 314 ? 18.794 4.564 8.448 1.00 91.19 314 ASP A CA 1
ATOM 2367 C C . ASP A 1 314 ? 19.824 5.263 9.358 1.00 91.19 314 ASP A C 1
ATOM 2369 O O . ASP A 1 314 ? 20.300 4.692 10.349 1.00 91.19 314 ASP A O 1
ATOM 2373 N N . ALA A 1 315 ? 20.185 6.510 9.041 1.00 92.00 315 ALA A N 1
ATOM 2374 C CA . ALA A 1 315 ? 21.034 7.321 9.908 1.00 92.00 315 ALA A CA 1
ATOM 2375 C C . ALA A 1 315 ? 20.274 7.768 11.167 1.00 92.00 315 ALA A C 1
ATOM 2377 O O . ALA A 1 315 ? 20.856 7.755 12.252 1.00 92.00 315 ALA A O 1
ATOM 2378 N N . ALA A 1 316 ? 18.985 8.105 11.040 1.00 92.38 316 ALA A N 1
ATOM 2379 C CA . ALA A 1 316 ? 18.120 8.427 12.172 1.00 92.38 316 ALA A CA 1
ATOM 2380 C C . ALA A 1 316 ? 17.972 7.232 13.123 1.00 92.38 316 ALA A C 1
ATOM 2382 O O . ALA A 1 316 ? 18.178 7.388 14.321 1.00 92.38 316 ALA A O 1
ATOM 2383 N N . GLU A 1 317 ? 17.733 6.029 12.594 1.00 91.44 317 GLU A N 1
ATOM 2384 C CA . GLU A 1 317 ? 17.708 4.781 13.373 1.00 91.44 317 GLU A CA 1
ATOM 2385 C C . GLU A 1 317 ? 19.009 4.561 14.162 1.00 91.44 317 GLU A C 1
ATOM 2387 O O . GLU A 1 317 ? 19.000 4.197 15.338 1.00 91.44 317 GLU A O 1
ATOM 2392 N N . SER A 1 318 ? 20.153 4.826 13.527 1.00 91.75 318 SER A N 1
ATOM 2393 C CA . SER A 1 318 ? 21.461 4.666 14.167 1.00 91.75 318 SER A CA 1
ATOM 2394 C C . SER A 1 318 ? 21.688 5.691 15.284 1.00 91.75 318 SER A C 1
ATOM 2396 O O . SER A 1 318 ? 22.248 5.349 16.325 1.00 91.75 318 SER A O 1
ATOM 2398 N N . TRP A 1 319 ? 21.249 6.941 15.102 1.00 91.25 319 TRP A N 1
ATOM 2399 C CA . TRP A 1 319 ? 21.322 7.954 16.158 1.00 91.25 319 TRP A CA 1
ATOM 2400 C C . TRP A 1 319 ? 20.352 7.695 17.303 1.00 91.25 319 TRP A C 1
ATOM 2402 O O . TRP A 1 319 ? 20.718 7.911 18.462 1.00 91.25 319 TRP A O 1
ATOM 2412 N N . PHE A 1 320 ? 19.166 7.186 16.983 1.00 89.81 320 PHE A N 1
ATOM 2413 C CA . PHE A 1 320 ? 18.176 6.764 17.958 1.00 89.81 320 PHE A CA 1
ATOM 2414 C C . PHE A 1 320 ? 18.759 5.689 18.882 1.00 89.81 320 PHE A C 1
ATOM 2416 O O . PHE A 1 320 ? 18.729 5.846 20.102 1.00 89.81 320 PHE A O 1
ATOM 2423 N N . ALA A 1 321 ? 19.417 4.670 18.317 1.00 89.00 321 ALA A N 1
ATOM 2424 C CA . ALA A 1 321 ? 20.111 3.635 19.088 1.00 89.00 321 ALA A CA 1
ATOM 2425 C C . ALA A 1 321 ? 21.240 4.182 19.991 1.00 89.00 321 ALA A C 1
ATOM 2427 O O . ALA A 1 321 ? 21.539 3.603 21.033 1.00 89.00 321 ALA A O 1
ATOM 2428 N N . LEU A 1 322 ? 21.853 5.316 19.629 1.00 90.69 322 LEU A N 1
ATOM 2429 C CA . LEU A 1 322 ? 22.874 6.009 20.432 1.00 90.69 322 LEU A CA 1
ATOM 2430 C C . LEU A 1 322 ? 22.293 6.994 21.463 1.00 90.69 322 LEU A C 1
ATOM 2432 O O . LEU A 1 322 ? 23.060 7.645 22.177 1.00 90.69 322 LEU A O 1
ATOM 2436 N N . GLY A 1 323 ? 20.969 7.159 21.519 1.00 89.31 323 GLY A N 1
ATOM 2437 C CA . GLY A 1 323 ? 20.302 8.133 22.386 1.00 89.31 323 GLY A CA 1
ATOM 2438 C C . GLY A 1 323 ? 20.554 9.597 22.000 1.00 89.31 323 GLY A C 1
ATOM 2439 O O . GLY A 1 323 ? 20.385 10.489 22.832 1.00 89.31 323 GLY A O 1
ATOM 2440 N N . GLN A 1 324 ? 20.976 9.872 20.760 1.00 91.50 324 GLN A N 1
ATOM 2441 C CA . GLN A 1 324 ? 21.276 11.226 20.276 1.00 91.50 324 GLN A CA 1
ATOM 2442 C C . GLN A 1 324 ? 20.003 11.916 19.780 1.00 91.50 324 GLN A C 1
ATOM 2444 O O . GLN A 1 324 ? 19.725 11.965 18.582 1.00 91.50 324 GLN A O 1
ATOM 2449 N N . ARG A 1 325 ? 19.220 12.435 20.730 1.00 88.69 325 ARG A N 1
ATOM 2450 C CA . ARG A 1 325 ? 17.850 12.938 20.524 1.00 88.69 325 ARG A CA 1
ATOM 2451 C C . ARG A 1 325 ? 17.736 14.016 19.448 1.00 88.69 325 ARG A C 1
ATOM 2453 O O . ARG A 1 325 ? 17.057 13.794 18.452 1.00 88.69 325 ARG A O 1
ATOM 2460 N N . ASP A 1 326 ? 18.457 15.127 19.597 1.00 90.44 326 ASP A N 1
ATOM 2461 C CA . ASP A 1 326 ? 18.367 16.257 18.658 1.00 90.44 326 ASP A CA 1
ATOM 2462 C C . ASP A 1 326 ? 18.751 15.835 17.232 1.00 90.44 326 ASP A C 1
ATOM 2464 O O . ASP A 1 326 ? 18.046 16.122 16.271 1.00 90.44 326 ASP A O 1
ATOM 2468 N N . SER A 1 327 ? 19.819 15.039 17.103 1.00 92.00 327 SER A N 1
ATOM 2469 C CA . SER A 1 327 ? 20.262 14.514 15.804 1.00 92.00 327 SER A CA 1
ATOM 2470 C C . SER A 1 327 ? 19.275 13.518 15.191 1.00 92.00 327 SER A C 1
ATOM 2472 O O . SER A 1 327 ? 19.176 13.431 13.969 1.00 92.00 327 SER A O 1
ATOM 2474 N N . THR A 1 328 ? 18.565 12.755 16.023 1.00 93.00 328 THR A N 1
ATOM 2475 C CA . THR A 1 328 ? 17.515 11.834 15.576 1.00 93.00 328 THR A CA 1
ATOM 2476 C C . THR A 1 328 ? 16.337 12.630 15.025 1.00 93.00 328 THR A C 1
ATOM 2478 O O . THR A 1 328 ? 15.949 12.408 13.881 1.00 93.00 328 THR A O 1
ATOM 2481 N N . ARG A 1 329 ? 15.831 13.611 15.786 1.00 91.31 329 ARG A N 1
ATOM 2482 C CA . ARG A 1 329 ? 14.724 14.485 15.372 1.00 91.31 329 ARG A CA 1
ATOM 2483 C C . ARG A 1 329 ? 15.030 15.217 14.066 1.00 91.31 329 ARG A C 1
ATOM 2485 O O . ARG A 1 329 ? 14.258 15.091 13.123 1.00 91.31 329 ARG A O 1
ATOM 2492 N N . ASP A 1 330 ? 16.183 15.878 13.972 1.00 91.62 330 ASP A N 1
ATOM 2493 C CA . ASP A 1 330 ? 16.572 16.634 12.774 1.00 91.62 330 ASP A CA 1
ATOM 2494 C C . ASP A 1 330 ? 16.580 15.765 11.503 1.00 91.62 330 ASP A C 1
ATOM 2496 O O . ASP A 1 330 ? 16.195 16.213 10.419 1.00 91.62 330 ASP A O 1
ATOM 2500 N N . LEU A 1 331 ? 17.038 14.510 11.609 1.00 92.56 331 LEU A N 1
ATOM 2501 C CA . LEU A 1 331 ? 17.035 13.588 10.474 1.00 92.56 331 LEU A CA 1
ATOM 2502 C C . LEU A 1 331 ? 15.636 13.062 10.159 1.00 92.56 331 LEU A C 1
ATOM 2504 O O . LEU A 1 331 ? 15.312 12.934 8.983 1.00 92.56 331 LEU A O 1
ATOM 2508 N N . LEU A 1 332 ? 14.814 12.771 11.163 1.00 94.06 332 LEU A N 1
ATOM 2509 C CA . LEU A 1 332 ? 13.442 12.317 10.945 1.00 94.06 332 LEU A CA 1
ATOM 2510 C C . LEU A 1 332 ? 12.586 13.403 10.282 1.00 94.06 332 LEU A C 1
ATOM 2512 O O . LEU A 1 332 ? 11.884 13.101 9.322 1.00 94.06 332 LEU A O 1
ATOM 2516 N N . ASP A 1 333 ? 12.716 14.660 10.708 1.00 92.31 333 ASP A N 1
ATOM 2517 C CA . ASP A 1 333 ? 12.031 15.799 10.084 1.00 92.31 333 ASP A CA 1
ATOM 2518 C C . ASP A 1 333 ? 12.497 15.989 8.630 1.00 92.31 333 ASP A C 1
ATOM 2520 O O . ASP A 1 333 ? 11.699 16.214 7.715 1.00 92.31 333 ASP A O 1
ATOM 2524 N N . ALA A 1 334 ? 13.803 15.834 8.378 1.00 90.75 334 ALA A N 1
ATOM 2525 C CA . ALA A 1 334 ? 14.343 15.867 7.023 1.00 90.75 334 ALA A CA 1
ATOM 2526 C C . ALA A 1 334 ? 13.844 14.694 6.159 1.00 90.75 334 ALA A C 1
ATOM 2528 O O . ALA A 1 334 ? 13.607 14.878 4.964 1.00 90.75 334 ALA A O 1
ATOM 2529 N N . ALA A 1 335 ? 13.699 13.497 6.733 1.00 91.69 335 ALA A N 1
ATOM 2530 C CA . ALA A 1 335 ? 13.160 12.328 6.046 1.00 91.69 335 ALA A CA 1
ATOM 2531 C C . ALA A 1 335 ? 11.672 12.501 5.722 1.00 91.69 335 ALA A C 1
ATOM 2533 O O . ALA A 1 335 ? 11.281 12.241 4.589 1.00 91.69 335 ALA A O 1
ATOM 2534 N N . GLU A 1 336 ? 10.867 13.016 6.652 1.00 91.12 336 GLU A N 1
ATOM 2535 C CA . GLU A 1 336 ? 9.456 13.339 6.408 1.00 91.12 336 GLU A CA 1
ATOM 2536 C C . GLU A 1 336 ? 9.316 14.348 5.258 1.00 91.12 336 GLU A C 1
ATOM 2538 O O . GLU A 1 336 ? 8.559 14.119 4.315 1.00 91.12 336 GLU A O 1
ATOM 2543 N N . GLY A 1 337 ? 10.127 15.412 5.255 1.00 88.31 337 GLY A N 1
ATOM 2544 C CA . GLY A 1 337 ? 10.134 16.386 4.162 1.00 88.31 337 GLY A CA 1
ATOM 2545 C C . GLY A 1 337 ? 10.535 15.794 2.803 1.00 88.31 337 GLY A C 1
ATOM 2546 O O . GLY A 1 337 ? 9.992 16.198 1.774 1.00 88.31 337 GLY A O 1
ATOM 2547 N N . LEU A 1 338 ? 11.469 14.836 2.775 1.00 87.06 338 LEU A N 1
ATOM 2548 C CA . LEU A 1 338 ? 11.838 14.114 1.551 1.00 87.06 338 LEU A CA 1
ATOM 2549 C C . LEU A 1 338 ? 10.725 13.175 1.082 1.00 87.06 338 LEU A C 1
ATOM 2551 O O . LEU A 1 338 ? 10.484 13.087 -0.120 1.00 87.06 338 LEU A O 1
ATOM 2555 N N . TRP A 1 339 ? 10.056 12.495 2.012 1.00 87.38 339 TRP A N 1
ATOM 2556 C CA . TRP A 1 339 ? 8.927 11.621 1.715 1.00 87.38 339 TRP A CA 1
ATOM 2557 C C . TRP A 1 339 ? 7.760 12.405 1.101 1.00 87.38 339 TRP A C 1
ATOM 2559 O O . TRP A 1 339 ? 7.262 12.014 0.048 1.00 87.38 339 TRP A O 1
ATOM 2569 N N . GLU A 1 340 ? 7.398 13.562 1.661 1.00 83.69 340 GLU A N 1
ATOM 2570 C CA . GLU A 1 340 ? 6.350 14.423 1.089 1.00 83.69 340 GLU A CA 1
ATOM 2571 C C . GLU A 1 340 ? 6.722 14.963 -0.302 1.00 83.69 340 GLU A C 1
ATOM 2573 O O . GLU A 1 340 ? 5.887 14.998 -1.206 1.00 83.69 340 GLU A O 1
ATOM 2578 N N . GLN A 1 341 ? 7.989 15.336 -0.524 1.00 80.94 341 GLN A N 1
ATOM 2579 C CA . GLN A 1 341 ? 8.465 15.769 -1.846 1.00 80.94 341 GLN A CA 1
ATOM 2580 C C . GLN A 1 341 ? 8.366 14.657 -2.895 1.00 80.94 341 GLN A C 1
ATOM 2582 O O . GLN A 1 341 ? 7.972 14.915 -4.032 1.00 80.94 341 GLN A O 1
ATOM 2587 N N . ASP A 1 342 ? 8.723 13.431 -2.516 1.00 78.94 342 ASP A N 1
ATOM 2588 C CA . ASP A 1 342 ? 8.665 12.258 -3.387 1.00 78.94 342 ASP A CA 1
ATOM 2589 C C . ASP A 1 342 ? 7.212 11.903 -3.739 1.00 78.94 342 ASP A C 1
ATOM 2591 O O . ASP A 1 342 ? 6.894 11.614 -4.894 1.00 78.94 342 ASP A O 1
ATOM 2595 N N . ARG A 1 343 ? 6.299 12.027 -2.765 1.00 80.25 343 ARG A N 1
ATOM 2596 C CA . ARG A 1 343 ? 4.867 11.772 -2.961 1.00 80.25 343 ARG A CA 1
ATOM 2597 C C . ARG A 1 343 ? 4.147 12.853 -3.778 1.00 80.25 343 ARG A C 1
ATOM 2599 O O . ARG A 1 343 ? 3.083 12.580 -4.327 1.00 80.25 343 ARG A O 1
ATOM 2606 N N . ALA A 1 344 ? 4.707 14.060 -3.897 1.00 72.81 344 ALA A N 1
ATOM 2607 C CA . ALA A 1 344 ? 4.025 15.211 -4.494 1.00 72.81 344 ALA A CA 1
ATOM 2608 C C . ALA A 1 344 ? 3.866 15.160 -6.028 1.00 72.81 344 ALA A C 1
ATOM 2610 O O . ALA A 1 344 ? 2.889 15.705 -6.544 1.00 72.81 344 ALA A O 1
ATOM 2611 N N . LEU A 1 345 ? 4.805 14.553 -6.770 1.00 65.81 345 LEU A N 1
ATOM 2612 C CA . LEU A 1 345 ? 4.828 14.645 -8.241 1.00 65.81 345 LEU A CA 1
ATOM 2613 C C . LEU A 1 345 ? 3.885 13.661 -8.952 1.00 65.81 345 LEU A C 1
ATOM 2615 O O . LEU A 1 345 ? 3.182 14.096 -9.866 1.00 65.81 345 LEU A O 1
ATOM 2619 N N . PRO A 1 346 ? 3.810 12.370 -8.579 1.00 71.75 346 PRO A N 1
ATOM 2620 C CA . PRO A 1 346 ? 2.791 11.494 -9.143 1.00 71.75 346 PRO A CA 1
ATOM 2621 C C . PRO A 1 346 ? 1.427 11.823 -8.538 1.00 71.75 346 PRO A C 1
ATOM 2623 O O . PRO A 1 346 ? 1.268 11.876 -7.318 1.00 71.75 346 PRO A O 1
ATOM 2626 N N . THR A 1 347 ? 0.431 12.057 -9.389 1.00 70.00 347 THR A N 1
ATOM 2627 C CA . THR A 1 347 ? -0.958 12.280 -8.955 1.00 70.00 347 THR A CA 1
ATOM 2628 C C . THR A 1 347 ? -1.734 10.980 -8.799 1.00 70.00 347 THR A C 1
ATOM 2630 O O . THR A 1 347 ? -2.820 11.004 -8.237 1.00 70.00 347 THR A O 1
ATOM 2633 N N . ASP A 1 348 ? -1.181 9.857 -9.271 1.00 78.06 348 ASP A N 1
ATOM 2634 C CA . ASP A 1 348 ? -1.837 8.557 -9.188 1.00 78.06 348 ASP A CA 1
ATOM 2635 C C . ASP A 1 348 ? -2.007 8.114 -7.719 1.00 78.06 348 ASP A C 1
ATOM 2637 O O . ASP A 1 348 ? -1.003 7.914 -7.023 1.00 78.06 348 ASP A O 1
ATOM 2641 N N . PRO A 1 349 ? -3.251 7.919 -7.242 1.00 79.12 349 PRO A N 1
ATOM 2642 C CA . PRO A 1 349 ? -3.487 7.543 -5.852 1.00 79.12 349 PRO A CA 1
ATOM 2643 C C . PRO A 1 349 ? -2.904 6.180 -5.469 1.00 79.12 349 PRO A C 1
ATOM 2645 O O . PRO A 1 349 ? -2.344 6.043 -4.388 1.00 79.12 349 PRO A O 1
ATOM 2648 N N . GLN A 1 350 ? -2.955 5.188 -6.363 1.00 79.19 350 GLN A N 1
ATOM 2649 C CA . GLN A 1 350 ? -2.473 3.828 -6.080 1.00 79.19 350 GLN A CA 1
ATOM 2650 C C . GLN A 1 350 ? -0.948 3.776 -5.987 1.00 79.19 350 GLN A C 1
ATOM 2652 O O . GLN A 1 350 ? -0.371 2.946 -5.277 1.00 79.19 350 GLN A O 1
ATOM 2657 N N . TRP A 1 351 ? -0.270 4.652 -6.728 1.00 80.69 351 TRP A N 1
ATOM 2658 C CA . TRP A 1 351 ? 1.158 4.870 -6.555 1.00 80.69 351 TRP A CA 1
ATOM 2659 C C . TRP A 1 351 ? 1.457 5.542 -5.208 1.00 80.69 351 TRP A C 1
ATOM 2661 O O . TRP A 1 351 ? 2.328 5.067 -4.479 1.00 80.69 351 TRP A O 1
ATOM 2671 N N . ARG A 1 352 ? 0.722 6.606 -4.844 1.00 81.62 352 ARG A N 1
ATOM 2672 C CA . ARG A 1 352 ? 0.944 7.333 -3.581 1.00 81.62 352 ARG A CA 1
ATOM 2673 C C . ARG A 1 352 ? 0.686 6.484 -2.345 1.00 81.62 352 ARG A C 1
ATOM 2675 O O . ARG A 1 352 ? 1.444 6.611 -1.392 1.00 81.62 352 ARG A O 1
ATOM 2682 N N . GLU A 1 353 ? -0.324 5.623 -2.371 1.00 82.25 353 GLU A N 1
ATOM 2683 C CA . GLU A 1 353 ? -0.633 4.688 -1.286 1.00 82.25 353 GLU A CA 1
ATOM 2684 C C . GLU A 1 353 ? 0.547 3.755 -1.022 1.00 82.25 353 GLU A C 1
ATOM 2686 O O . GLU A 1 353 ? 1.066 3.696 0.092 1.00 82.25 353 GLU A O 1
ATOM 2691 N N . ARG A 1 354 ? 1.042 3.068 -2.061 1.00 77.69 354 ARG A N 1
ATOM 2692 C CA . ARG A 1 354 ? 2.185 2.152 -1.910 1.00 77.69 354 ARG A CA 1
ATOM 2693 C C . ARG A 1 354 ? 3.456 2.878 -1.517 1.00 77.69 354 ARG A C 1
ATOM 2695 O O . ARG A 1 354 ? 4.197 2.387 -0.673 1.00 77.69 354 ARG A O 1
ATOM 2702 N N . ARG A 1 355 ? 3.667 4.083 -2.047 1.00 79.06 355 ARG A N 1
ATOM 2703 C CA . ARG A 1 355 ? 4.778 4.930 -1.614 1.00 79.06 355 ARG A CA 1
ATOM 2704 C C . ARG A 1 355 ? 4.626 5.406 -0.167 1.00 79.06 355 ARG A C 1
ATOM 2706 O O . ARG A 1 355 ? 5.622 5.583 0.529 1.00 79.06 355 ARG A O 1
ATOM 2713 N N . GLY A 1 356 ? 3.394 5.609 0.291 1.00 79.62 356 GLY A N 1
ATOM 2714 C CA . GLY A 1 356 ? 3.057 5.913 1.676 1.00 79.62 356 GLY A CA 1
ATOM 2715 C C . GLY A 1 356 ? 3.441 4.772 2.610 1.00 79.62 356 GLY A C 1
ATOM 2716 O O . GLY A 1 356 ? 4.126 5.015 3.599 1.00 79.62 356 GLY A O 1
ATOM 2717 N N . ALA A 1 357 ? 3.108 3.534 2.241 1.00 78.06 357 ALA A N 1
ATOM 2718 C CA . ALA A 1 357 ? 3.407 2.334 3.024 1.00 78.06 357 ALA A CA 1
ATOM 2719 C C . ALA A 1 357 ? 4.904 2.151 3.319 1.00 78.06 357 ALA A C 1
ATOM 2721 O O . ALA A 1 357 ? 5.287 1.737 4.411 1.00 78.06 357 ALA A O 1
ATOM 2722 N N . GLU A 1 358 ? 5.778 2.534 2.384 1.00 78.62 358 GLU A N 1
ATOM 2723 C CA . GLU A 1 358 ? 7.231 2.472 2.583 1.00 78.62 358 GLU A CA 1
ATOM 2724 C C . GLU A 1 358 ? 7.742 3.388 3.713 1.00 78.62 358 GLU A C 1
ATOM 2726 O O . GLU A 1 358 ? 8.850 3.196 4.220 1.00 78.62 358 GLU A O 1
ATOM 2731 N N . ALA A 1 359 ? 6.948 4.372 4.151 1.00 85.75 359 ALA A N 1
ATOM 2732 C CA . ALA A 1 359 ? 7.299 5.255 5.259 1.00 85.75 359 ALA A CA 1
ATOM 2733 C C . ALA A 1 359 ? 7.008 4.661 6.648 1.00 85.75 359 ALA A C 1
ATOM 2735 O O . ALA A 1 359 ? 7.318 5.313 7.648 1.00 85.75 359 ALA A O 1
ATOM 2736 N N . GLN A 1 360 ? 6.487 3.429 6.746 1.00 85.88 360 GLN A N 1
ATOM 2737 C CA . GLN A 1 360 ? 6.212 2.768 8.029 1.00 85.88 360 GLN A CA 1
ATOM 2738 C C . GLN A 1 360 ? 7.423 2.809 8.967 1.00 85.88 360 GLN A C 1
ATOM 2740 O O . GLN A 1 360 ? 7.304 3.196 10.129 1.00 85.88 360 GLN A O 1
ATOM 2745 N N . LYS A 1 361 ? 8.615 2.478 8.448 1.00 86.75 361 LYS A N 1
ATOM 2746 C CA . LYS A 1 361 ? 9.861 2.501 9.227 1.00 86.75 361 LYS A CA 1
ATOM 2747 C C . LYS A 1 361 ? 10.178 3.904 9.750 1.00 86.75 361 LYS A C 1
ATOM 2749 O O . LYS A 1 361 ? 10.520 4.058 10.921 1.00 86.75 361 LYS A O 1
ATOM 2754 N N . LEU A 1 362 ? 10.056 4.922 8.895 1.00 91.56 362 LEU A N 1
ATOM 2755 C CA . LEU A 1 362 ? 10.308 6.320 9.252 1.00 91.56 362 LEU A CA 1
ATOM 2756 C C . LEU A 1 362 ? 9.404 6.760 10.409 1.00 91.56 362 LEU A C 1
ATOM 2758 O O . LEU A 1 362 ? 9.896 7.218 11.443 1.00 91.56 362 LEU A O 1
ATOM 2762 N N . PHE A 1 363 ? 8.091 6.588 10.256 1.00 91.81 363 PHE A N 1
ATOM 2763 C CA . PHE A 1 363 ? 7.129 7.013 11.270 1.00 91.81 363 PHE A CA 1
ATOM 2764 C C . PHE A 1 363 ? 7.163 6.129 12.521 1.00 91.81 363 PHE A C 1
ATOM 2766 O O . PHE A 1 363 ? 6.920 6.632 13.618 1.00 91.81 363 PHE A O 1
ATOM 2773 N N . GLY A 1 364 ? 7.551 4.858 12.398 1.00 90.50 364 GLY A N 1
ATOM 2774 C CA . GLY A 1 364 ? 7.844 3.972 13.525 1.00 90.50 364 GLY A CA 1
ATOM 2775 C C . GLY A 1 364 ? 8.972 4.505 14.406 1.00 90.50 364 GLY A C 1
ATOM 2776 O O . GLY A 1 364 ? 8.776 4.701 15.607 1.00 90.50 364 GLY A O 1
ATOM 2777 N N . ILE A 1 365 ? 10.126 4.829 13.808 1.00 91.12 365 ILE A N 1
ATOM 2778 C CA . ILE A 1 365 ? 11.271 5.403 14.537 1.00 91.12 365 ILE A CA 1
ATOM 2779 C C . ILE A 1 365 ? 10.901 6.767 15.129 1.00 91.12 365 ILE A C 1
ATOM 2781 O O . ILE A 1 365 ? 11.218 7.043 16.285 1.00 91.12 365 ILE A O 1
ATOM 2785 N N . MET A 1 366 ? 10.190 7.607 14.372 1.00 94.44 366 MET A N 1
ATOM 2786 C CA . MET A 1 366 ? 9.743 8.915 14.854 1.00 94.44 366 MET A CA 1
ATOM 2787 C C . MET A 1 366 ? 8.828 8.806 16.071 1.00 94.44 366 MET A C 1
ATOM 2789 O O . MET A 1 366 ? 9.043 9.491 17.072 1.00 94.44 366 MET A O 1
ATOM 2793 N N . THR A 1 367 ? 7.853 7.902 16.018 1.00 94.25 367 THR A N 1
ATOM 2794 C CA . THR A 1 367 ? 6.931 7.648 17.127 1.00 94.25 367 THR A CA 1
ATOM 2795 C C . THR A 1 367 ? 7.692 7.142 18.353 1.00 94.25 367 THR A C 1
ATOM 2797 O O . THR A 1 367 ? 7.520 7.683 19.444 1.00 94.25 367 THR A O 1
ATOM 2800 N N . ALA A 1 368 ? 8.589 6.165 18.183 1.00 92.19 368 ALA A N 1
ATOM 2801 C CA . ALA A 1 368 ? 9.399 5.629 19.277 1.00 92.19 368 ALA A CA 1
ATOM 2802 C C . ALA A 1 368 ? 10.313 6.695 19.912 1.00 92.19 368 ALA A C 1
ATOM 2804 O O . ALA A 1 368 ? 10.400 6.776 21.139 1.00 92.19 368 ALA A O 1
ATOM 2805 N N . SER A 1 369 ? 10.941 7.550 19.098 1.00 92.69 369 SER A N 1
ATOM 2806 C CA . SER A 1 369 ? 11.780 8.661 19.567 1.00 92.69 369 SER A CA 1
ATOM 2807 C C . SER A 1 369 ? 11.000 9.654 20.420 1.00 92.69 369 SER A C 1
ATOM 2809 O O . SER A 1 369 ? 11.463 10.037 21.492 1.00 92.69 369 SER A O 1
ATOM 2811 N N . LEU A 1 370 ? 9.799 10.040 19.988 1.00 94.12 370 LEU A N 1
ATOM 2812 C CA . LEU A 1 370 ? 8.953 10.977 20.730 1.00 94.12 370 LEU A CA 1
ATOM 2813 C C . LEU A 1 370 ? 8.450 10.369 22.048 1.00 94.12 370 LEU A C 1
ATOM 2815 O O . LEU A 1 370 ? 8.452 11.040 23.082 1.00 94.12 370 LEU A O 1
ATOM 2819 N N . LEU A 1 371 ? 8.105 9.078 22.055 1.00 93.50 371 LEU A N 1
ATOM 2820 C CA . LEU A 1 371 ? 7.695 8.376 23.276 1.00 93.50 371 LEU A CA 1
ATOM 2821 C C . LEU A 1 371 ? 8.827 8.254 24.302 1.00 93.50 371 LEU A C 1
ATOM 2823 O O . LEU A 1 371 ? 8.573 8.422 25.493 1.00 93.50 371 LEU A O 1
ATOM 2827 N N . GLN A 1 372 ? 10.073 8.028 23.871 1.00 90.19 372 GLN A N 1
ATOM 2828 C CA . GLN A 1 372 ? 11.233 8.021 24.777 1.00 90.19 372 GLN A CA 1
ATOM 2829 C C . GLN A 1 372 ? 11.468 9.371 25.471 1.00 90.19 372 GLN A C 1
ATOM 2831 O O . GLN A 1 372 ? 12.074 9.424 26.544 1.00 90.19 372 GLN A O 1
ATOM 2836 N N . GLU A 1 373 ? 10.987 10.462 24.878 1.00 89.69 373 GLU A N 1
ATOM 2837 C CA . GLU A 1 373 ? 11.029 11.805 25.456 1.00 89.69 373 GLU A CA 1
ATOM 2838 C C . GLU A 1 373 ? 9.795 12.134 26.311 1.00 89.69 373 GLU A C 1
ATOM 2840 O O . GLU A 1 373 ? 9.748 13.186 26.948 1.00 89.69 373 GLU A O 1
ATOM 2845 N N . GLY A 1 374 ? 8.807 11.236 26.360 1.00 92.88 374 GLY A N 1
ATOM 2846 C CA . GLY A 1 374 ? 7.529 11.458 27.034 1.00 92.88 374 GLY A CA 1
ATOM 2847 C C . GLY A 1 374 ? 6.539 12.309 26.232 1.00 92.88 374 GLY A C 1
ATOM 2848 O O . GLY A 1 374 ? 5.492 12.679 26.766 1.00 92.88 374 GLY A O 1
ATOM 2849 N N . ASP A 1 375 ? 6.821 12.606 24.958 1.00 95.38 375 ASP A N 1
ATOM 2850 C CA . ASP A 1 375 ? 5.933 13.379 24.087 1.00 95.38 375 ASP A CA 1
ATOM 2851 C C . ASP A 1 375 ? 4.886 12.486 23.402 1.00 95.38 375 ASP A C 1
ATOM 2853 O O . ASP A 1 375 ? 4.933 12.188 22.206 1.00 95.38 375 ASP A O 1
ATOM 2857 N N . VAL A 1 376 ? 3.894 12.059 24.186 1.00 96.69 376 VAL A N 1
ATOM 2858 C CA . VAL A 1 376 ? 2.765 11.248 23.698 1.00 96.69 376 VAL A CA 1
ATOM 2859 C C . VAL A 1 376 ? 1.945 11.993 22.636 1.00 96.69 376 VAL A C 1
ATOM 2861 O O . VAL A 1 376 ? 1.415 11.372 21.715 1.00 96.69 376 VAL A O 1
ATOM 2864 N N . ALA A 1 377 ? 1.829 13.320 22.742 1.00 96.69 377 ALA A N 1
ATOM 2865 C CA . ALA A 1 377 ? 1.048 14.118 21.803 1.00 96.69 377 ALA A CA 1
ATOM 2866 C C . ALA A 1 377 ? 1.735 14.214 20.433 1.00 96.69 377 ALA A C 1
ATOM 2868 O O . ALA A 1 377 ? 1.069 14.034 19.410 1.00 96.69 377 ALA A O 1
ATOM 2869 N N . GLY A 1 378 ? 3.049 14.447 20.417 1.00 95.38 378 GLY A N 1
ATOM 2870 C CA . GLY A 1 378 ? 3.865 14.419 19.208 1.00 95.38 378 GLY A CA 1
ATOM 2871 C C . GLY A 1 378 ? 3.890 13.035 18.569 1.00 95.38 378 GLY A C 1
ATOM 2872 O O . GLY A 1 378 ? 3.686 12.925 17.361 1.00 95.38 378 GLY A O 1
ATOM 2873 N N . ALA A 1 379 ? 4.059 11.978 19.371 1.00 96.00 379 ALA A N 1
ATOM 2874 C CA . ALA A 1 379 ? 4.036 10.596 18.893 1.00 96.00 379 ALA A CA 1
ATOM 2875 C C . ALA A 1 379 ? 2.698 10.246 18.218 1.00 96.00 379 ALA A C 1
ATOM 2877 O O . ALA A 1 379 ? 2.679 9.738 17.099 1.00 96.00 379 ALA A O 1
ATOM 2878 N N . PHE A 1 380 ? 1.572 10.598 18.849 1.00 96.94 380 PHE A N 1
ATOM 2879 C CA . PHE A 1 380 ? 0.247 10.421 18.251 1.00 96.94 380 PHE A CA 1
ATOM 2880 C C . PHE A 1 380 ? 0.110 11.203 16.935 1.00 96.94 380 PHE A C 1
ATOM 2882 O O . PHE A 1 380 ? -0.383 10.672 15.940 1.00 96.94 380 PHE A O 1
ATOM 2889 N N . ALA A 1 381 ? 0.578 12.454 16.901 1.00 95.06 381 ALA A N 1
ATOM 2890 C CA . ALA A 1 381 ? 0.532 13.275 15.695 1.00 95.06 381 ALA A CA 1
ATOM 2891 C C . ALA A 1 381 ? 1.385 12.697 14.551 1.00 95.06 381 ALA A C 1
ATOM 2893 O O . ALA A 1 381 ? 0.975 12.808 13.399 1.00 95.06 381 ALA A O 1
ATOM 2894 N N . ALA A 1 382 ? 2.532 12.075 14.845 1.00 93.81 382 ALA A N 1
ATOM 2895 C CA . ALA A 1 382 ? 3.358 11.392 13.846 1.00 93.81 382 ALA A CA 1
ATOM 2896 C C . ALA A 1 382 ? 2.597 10.222 13.200 1.00 93.81 382 ALA A C 1
ATOM 2898 O O . ALA A 1 382 ? 2.518 10.147 11.975 1.00 93.81 382 ALA A O 1
ATOM 2899 N N . VAL A 1 383 ? 1.932 9.386 14.007 1.00 93.56 383 VAL A N 1
ATOM 2900 C CA . VAL A 1 383 ? 1.070 8.301 13.500 1.00 93.56 383 VAL A CA 1
ATOM 2901 C C . VAL A 1 383 ? -0.050 8.847 12.612 1.00 93.56 383 VAL A C 1
ATOM 2903 O O . VAL A 1 383 ? -0.317 8.295 11.549 1.00 93.56 383 VAL A O 1
ATOM 2906 N N . GLN A 1 384 ? -0.680 9.963 12.992 1.00 94.38 384 GLN A N 1
ATOM 2907 C CA . GLN A 1 384 ? -1.762 10.548 12.191 1.00 94.38 384 GLN A CA 1
ATOM 2908 C C . GLN A 1 384 ? -1.299 11.220 10.888 1.00 94.38 384 GLN A C 1
ATOM 2910 O O . GLN A 1 384 ? -2.128 11.401 9.998 1.00 94.38 384 GLN A O 1
ATOM 2915 N N . ARG A 1 385 ? -0.021 11.609 10.753 1.00 90.44 385 ARG A N 1
ATOM 2916 C CA . ARG A 1 385 ? 0.543 12.102 9.475 1.00 90.44 385 ARG A CA 1
ATOM 2917 C C . ARG A 1 385 ? 0.730 10.978 8.462 1.00 90.44 385 ARG A C 1
ATOM 2919 O O . ARG A 1 385 ? 0.550 11.193 7.268 1.00 90.44 385 ARG A O 1
ATOM 2926 N N . TYR A 1 386 ? 1.030 9.791 8.969 1.00 87.62 386 TYR A N 1
ATOM 2927 C CA . TYR A 1 386 ? 1.230 8.576 8.196 1.00 87.62 386 TYR A CA 1
ATOM 2928 C C . TYR A 1 386 ? -0.086 7.889 7.808 1.00 87.62 386 TYR A C 1
ATOM 2930 O O . TYR A 1 386 ? -0.266 7.488 6.660 1.00 87.62 386 TYR A O 1
ATOM 2938 N N . LYS A 1 387 ? -1.020 7.761 8.757 1.00 90.94 387 LYS A N 1
ATOM 2939 C CA . LYS A 1 387 ? -2.190 6.898 8.585 1.00 90.94 387 LYS A CA 1
ATOM 2940 C C . LYS A 1 387 ? -3.250 7.422 7.619 1.00 90.94 387 LYS A C 1
ATOM 2942 O O . LYS A 1 387 ? -3.765 8.530 7.787 1.00 90.94 387 LYS A O 1
ATOM 2947 N N . ALA A 1 388 ? -3.668 6.544 6.705 1.00 86.38 388 ALA A N 1
ATOM 2948 C CA . ALA A 1 388 ? -4.727 6.726 5.716 1.00 86.38 388 ALA A CA 1
ATOM 2949 C C . ALA A 1 388 ? -4.581 8.052 4.964 1.00 86.38 388 ALA A C 1
ATOM 2951 O O . ALA A 1 388 ? -5.561 8.763 4.712 1.00 86.38 388 ALA A O 1
ATOM 2952 N N . ARG A 1 389 ? -3.327 8.426 4.686 1.00 87.31 389 ARG A N 1
ATOM 2953 C CA . ARG A 1 389 ? -2.988 9.742 4.166 1.00 87.31 389 ARG A CA 1
ATOM 2954 C C . ARG A 1 389 ? -3.555 9.924 2.768 1.00 87.31 389 ARG A C 1
ATOM 2956 O O . ARG A 1 389 ? -4.184 10.947 2.501 1.00 87.31 389 ARG A O 1
ATOM 2963 N N . THR A 1 390 ? -3.378 8.935 1.898 1.00 87.06 390 THR A N 1
ATOM 2964 C CA . THR A 1 390 ? -3.888 9.024 0.531 1.00 87.06 390 THR A CA 1
ATOM 2965 C C . THR A 1 390 ? -5.407 8.882 0.502 1.00 87.06 390 THR A C 1
ATOM 2967 O O . THR A 1 390 ? -6.070 9.608 -0.235 1.00 87.06 390 THR A O 1
ATOM 2970 N N . LEU A 1 391 ? -5.995 8.042 1.363 1.00 88.25 391 LEU A N 1
ATOM 2971 C CA . LEU A 1 391 ? -7.455 7.970 1.491 1.00 88.25 391 LEU A CA 1
ATOM 2972 C C . LEU A 1 391 ? -8.059 9.319 1.913 1.00 88.25 391 LEU A C 1
ATOM 2974 O O . LEU A 1 391 ? -9.043 9.753 1.318 1.00 88.25 391 LEU A O 1
ATOM 2978 N N . LEU A 1 392 ? -7.459 10.014 2.887 1.00 88.81 392 LEU A N 1
ATOM 2979 C CA . LEU A 1 392 ? -7.896 11.355 3.280 1.00 88.81 392 LEU A CA 1
ATOM 2980 C C . LEU A 1 392 ? -7.826 12.336 2.103 1.00 88.81 392 LEU A C 1
ATOM 2982 O O . LEU A 1 392 ? -8.747 13.123 1.925 1.00 88.81 392 LEU A O 1
ATOM 2986 N N . GLU A 1 393 ? -6.771 12.278 1.288 1.00 87.12 393 GLU A N 1
ATOM 2987 C CA . GLU A 1 393 ? -6.640 13.104 0.080 1.00 87.12 393 GLU A CA 1
ATOM 2988 C C . GLU A 1 393 ? -7.764 12.835 -0.926 1.00 87.12 393 GLU A C 1
ATOM 2990 O O . GLU A 1 393 ? -8.346 13.786 -1.445 1.00 87.12 393 GLU A O 1
ATOM 2995 N N . ARG A 1 394 ? -8.124 11.562 -1.140 1.00 85.88 394 ARG A N 1
ATOM 2996 C CA . ARG A 1 394 ? -9.257 11.175 -1.997 1.00 85.88 394 ARG A CA 1
ATOM 2997 C C . ARG A 1 394 ? -10.595 11.680 -1.457 1.00 85.88 394 ARG A C 1
ATOM 2999 O O . ARG A 1 394 ? -11.441 12.115 -2.221 1.00 85.88 394 ARG A O 1
ATOM 3006 N N . MET A 1 395 ? -10.781 11.672 -0.138 1.00 87.12 395 MET A N 1
ATOM 3007 C CA . MET A 1 395 ? -12.012 12.168 0.492 1.00 87.12 395 MET A CA 1
ATOM 3008 C C . MET A 1 395 ? -12.211 13.687 0.342 1.00 87.12 395 MET A C 1
ATOM 3010 O O . MET A 1 395 ? -13.314 14.181 0.571 1.00 87.12 395 MET A O 1
ATOM 3014 N N . LEU A 1 396 ? -11.162 14.450 0.011 1.00 83.31 396 LEU A N 1
ATOM 3015 C CA . LEU A 1 396 ? -11.237 15.910 -0.126 1.00 83.31 396 LEU A CA 1
ATOM 3016 C C . LEU A 1 396 ? -11.686 16.376 -1.516 1.00 83.31 396 LEU A C 1
ATOM 3018 O O . LEU A 1 396 ? -11.997 17.558 -1.671 1.00 83.31 396 LEU A O 1
ATOM 3022 N N . GLY A 1 397 ? -11.749 15.491 -2.511 1.00 69.69 397 GLY A N 1
ATOM 3023 C CA . GLY A 1 397 ? -12.260 15.826 -3.835 1.00 69.69 397 GLY A CA 1
ATOM 3024 C C . GLY A 1 397 ? -12.418 14.592 -4.730 1.00 69.69 397 GLY A C 1
ATOM 3025 O O . GLY A 1 397 ? -11.543 13.730 -4.712 1.00 69.69 397 GLY A O 1
ATOM 3026 N N . PRO A 1 398 ? -13.503 14.499 -5.524 1.00 55.88 398 PRO A N 1
ATOM 3027 C CA . PRO A 1 398 ? -13.720 13.362 -6.411 1.00 55.88 398 PRO A CA 1
ATOM 3028 C C . PRO A 1 398 ? -12.714 13.360 -7.577 1.00 55.88 398 PRO A C 1
ATOM 3030 O O . PRO A 1 398 ? -12.476 14.394 -8.207 1.00 55.88 398 PRO A O 1
ATOM 3033 N N . GLY A 1 399 ? -12.163 12.184 -7.894 1.00 55.41 399 GLY A N 1
ATOM 3034 C CA . GLY A 1 399 ? -11.408 11.915 -9.124 1.00 55.41 399 GLY A CA 1
ATOM 3035 C C . GLY A 1 399 ? -9.900 11.660 -8.975 1.00 55.41 399 GLY A C 1
ATOM 3036 O O . GLY A 1 399 ? -9.340 11.561 -7.886 1.00 55.41 399 GLY A O 1
ATOM 3037 N N . ASP A 1 400 ? -9.237 11.546 -10.130 1.00 51.56 400 ASP A N 1
ATOM 3038 C CA . ASP A 1 400 ? -7.851 11.066 -10.286 1.00 51.56 400 ASP A CA 1
ATOM 3039 C C . ASP A 1 400 ? -6.761 12.040 -9.812 1.00 51.56 400 ASP A C 1
ATOM 3041 O O . ASP A 1 400 ? -5.592 11.660 -9.718 1.00 51.56 400 ASP A O 1
ATOM 3045 N N . ALA A 1 401 ? -7.108 13.302 -9.556 1.00 60.50 401 ALA A N 1
ATOM 3046 C CA . ALA A 1 401 ? -6.155 14.340 -9.185 1.00 60.50 401 ALA A CA 1
ATOM 3047 C C . ALA A 1 401 ? -6.238 14.624 -7.685 1.00 60.50 401 ALA A C 1
ATOM 3049 O O . ALA A 1 401 ? -7.115 15.349 -7.220 1.00 60.50 401 ALA A O 1
ATOM 3050 N N . LEU A 1 402 ? -5.286 14.075 -6.934 1.00 71.00 402 LEU A N 1
ATOM 3051 C CA . LEU A 1 402 ? -5.143 14.393 -5.519 1.00 71.00 402 LEU A CA 1
ATOM 3052 C C . LEU A 1 402 ? -4.777 15.875 -5.335 1.00 71.00 402 LEU A C 1
ATOM 3054 O O . LEU A 1 402 ? -3.981 16.408 -6.122 1.00 71.00 402 LEU A O 1
ATOM 3058 N N . PRO A 1 403 ? -5.306 16.541 -4.293 1.00 72.31 403 PRO A N 1
ATOM 3059 C CA . PRO A 1 403 ? -4.960 17.924 -4.011 1.00 72.31 403 PRO A CA 1
ATOM 3060 C C . PRO A 1 403 ? -3.450 18.081 -3.738 1.00 72.31 403 PRO A C 1
ATOM 3062 O O . PRO A 1 403 ? -2.774 17.124 -3.331 1.00 72.31 403 PRO A O 1
ATOM 3065 N N . PRO A 1 404 ? -2.894 19.291 -3.935 1.00 69.31 404 PRO A N 1
ATOM 3066 C CA . PRO A 1 404 ? -1.573 19.635 -3.426 1.00 69.31 404 PRO A CA 1
ATOM 3067 C C . PRO A 1 404 ? -1.469 19.335 -1.926 1.00 69.31 404 PRO A C 1
ATOM 3069 O O . PRO A 1 404 ? -2.426 19.533 -1.179 1.00 69.31 404 PRO A O 1
ATOM 3072 N N . ALA A 1 405 ? -0.286 18.927 -1.456 1.00 66.69 405 ALA A N 1
ATOM 3073 C CA . ALA A 1 405 ? -0.070 18.589 -0.044 1.00 66.69 405 ALA A CA 1
ATOM 3074 C C . ALA A 1 405 ? -0.450 19.730 0.927 1.00 66.69 405 ALA A C 1
ATOM 3076 O O . ALA A 1 405 ? -0.835 19.465 2.064 1.00 66.69 405 ALA A O 1
ATOM 3077 N N . THR A 1 406 ? -0.381 20.987 0.472 1.00 67.75 406 THR A N 1
ATOM 3078 C CA . THR A 1 406 ? -0.759 22.188 1.237 1.00 67.75 406 THR A CA 1
ATOM 3079 C C . THR A 1 406 ? -2.253 22.314 1.509 1.00 67.75 406 THR A C 1
ATOM 3081 O O . THR A 1 406 ? -2.635 23.016 2.442 1.00 67.75 406 THR A O 1
ATOM 3084 N N . ASP A 1 407 ? -3.084 21.650 0.710 1.00 74.50 407 ASP A N 1
ATOM 3085 C CA . ASP A 1 407 ? -4.541 21.793 0.751 1.00 74.50 407 ASP A CA 1
ATOM 3086 C C . ASP A 1 407 ? -5.189 20.679 1.589 1.00 74.50 407 ASP A C 1
ATOM 3088 O O . ASP A 1 407 ? -6.380 20.726 1.901 1.00 74.50 407 ASP A O 1
ATOM 3092 N N . VAL A 1 408 ? -4.396 19.685 2.002 1.00 78.19 408 VAL A N 1
ATOM 3093 C CA . VAL A 1 408 ? -4.839 18.608 2.887 1.00 78.19 408 VAL A CA 1
ATOM 3094 C C . VAL A 1 408 ? -4.886 19.131 4.324 1.00 78.19 408 VAL A C 1
ATOM 3096 O O . VAL A 1 408 ? -3.866 19.611 4.828 1.00 78.19 408 VAL A O 1
ATOM 3099 N N . PRO A 1 409 ? -6.028 19.019 5.030 1.00 81.06 409 PRO A N 1
ATOM 3100 C CA . PRO A 1 409 ? -6.124 19.422 6.421 1.00 81.06 409 PRO A CA 1
ATOM 3101 C C . PRO A 1 409 ? -5.044 18.754 7.277 1.00 81.06 409 PRO A C 1
ATOM 3103 O O . PRO A 1 409 ? -4.712 17.582 7.056 1.00 81.06 409 PRO A O 1
ATOM 3106 N N . PRO A 1 410 ? -4.513 19.466 8.286 1.00 83.94 410 PRO A N 1
ATOM 3107 C CA . PRO A 1 410 ? -3.564 18.863 9.199 1.00 83.94 410 PRO A CA 1
ATOM 3108 C C . PRO A 1 410 ? -4.227 17.692 9.941 1.00 83.94 410 PRO A C 1
ATOM 3110 O O . PRO A 1 410 ? -5.431 17.749 10.236 1.00 83.94 410 PRO A O 1
ATOM 3113 N N . PRO A 1 411 ? -3.456 16.648 10.284 1.00 90.44 411 PRO A N 1
ATOM 3114 C CA . PRO A 1 411 ? -3.978 15.542 11.065 1.00 90.44 411 PRO A CA 1
ATOM 3115 C C . PRO A 1 411 ? -4.535 16.003 12.411 1.00 90.44 411 PRO A C 1
ATOM 3117 O O . PRO A 1 411 ? -4.136 17.035 12.962 1.00 90.44 411 PRO A O 1
ATOM 3120 N N . VAL A 1 412 ? -5.467 15.226 12.963 1.00 95.19 412 VAL A N 1
ATOM 3121 C CA . VAL A 1 412 ? -6.073 15.565 14.252 1.00 95.19 412 VAL A CA 1
ATOM 3122 C C . VAL A 1 412 ? -5.014 15.533 15.359 1.00 95.19 412 VAL A C 1
ATOM 3124 O O . VAL A 1 412 ? -4.274 14.563 15.512 1.00 95.19 412 VAL A O 1
ATOM 3127 N N . SER A 1 413 ? -4.941 16.598 16.160 1.00 96.50 413 SER A N 1
ATOM 3128 C CA . SER A 1 413 ? -4.081 16.611 17.343 1.00 96.50 413 SER A CA 1
ATOM 3129 C C . SER A 1 413 ? -4.708 15.795 18.472 1.00 96.50 413 SER A C 1
ATOM 3131 O O . SER A 1 413 ? -5.933 15.725 18.596 1.00 96.50 413 SER A O 1
ATOM 3133 N N . LEU A 1 414 ? -3.879 15.238 19.360 1.00 97.44 414 LEU A N 1
ATOM 3134 C CA . LEU A 1 414 ? -4.377 14.512 20.531 1.00 97.44 414 LEU A CA 1
ATOM 3135 C C . LEU A 1 414 ? -5.269 15.402 21.417 1.00 97.44 414 LEU A C 1
ATOM 3137 O O . LEU A 1 414 ? -6.284 14.946 21.936 1.00 97.44 414 LEU A O 1
ATOM 3141 N N . ALA A 1 415 ? -4.933 16.689 21.548 1.00 97.12 415 ALA A N 1
ATOM 3142 C CA . ALA A 1 415 ? -5.744 17.650 22.294 1.00 97.12 415 ALA A CA 1
ATOM 3143 C C . ALA A 1 415 ? -7.139 17.827 21.676 1.00 97.12 415 ALA A C 1
ATOM 3145 O O . ALA A 1 415 ? -8.135 17.769 22.395 1.00 97.12 415 ALA A O 1
ATOM 3146 N N . ARG A 1 416 ? -7.226 17.977 20.348 1.00 96.50 416 ARG A N 1
ATOM 3147 C CA . ARG A 1 416 ? -8.505 18.105 19.639 1.00 96.50 416 ARG A CA 1
ATOM 3148 C C . ARG A 1 416 ? -9.315 16.815 19.699 1.00 96.50 416 ARG A C 1
ATOM 3150 O O . ARG A 1 416 ? -10.506 16.862 19.995 1.00 96.50 416 ARG A O 1
ATOM 3157 N N . LEU A 1 417 ? -8.675 15.665 19.476 1.00 97.38 417 LEU A N 1
ATOM 3158 C CA . LEU A 1 417 ? -9.320 14.355 19.580 1.00 97.38 417 LEU A CA 1
ATOM 3159 C C . LEU A 1 417 ? -10.030 14.209 20.933 1.00 97.38 417 LEU A C 1
ATOM 3161 O O . LEU A 1 417 ? -11.203 13.851 20.988 1.00 97.38 417 LEU A O 1
ATOM 3165 N N . ARG A 1 418 ? -9.328 14.538 22.019 1.00 96.69 418 ARG A N 1
ATOM 3166 C CA . ARG A 1 418 ? -9.834 14.407 23.387 1.00 96.69 418 ARG A CA 1
ATOM 3167 C C . ARG A 1 418 ? -10.801 15.520 23.791 1.00 96.69 418 ARG A C 1
ATOM 3169 O O . ARG A 1 418 ? -11.699 15.277 24.584 1.00 96.69 418 ARG A O 1
ATOM 3176 N N . GLY A 1 419 ? -10.614 16.738 23.292 1.00 96.00 419 GLY A N 1
ATOM 3177 C CA . GLY A 1 419 ? -11.427 17.896 23.667 1.00 96.00 419 GLY A CA 1
ATOM 3178 C C . GLY A 1 419 ? -12.752 18.001 22.911 1.00 96.00 419 GLY A C 1
ATOM 3179 O O . GLY A 1 419 ? -13.746 18.436 23.494 1.00 96.00 419 GLY A O 1
ATOM 3180 N N . GLU A 1 420 ? -12.762 17.596 21.638 1.00 95.38 420 GLU A N 1
ATOM 3181 C CA . GLU A 1 420 ? -13.839 17.912 20.688 1.00 95.38 420 GLU A CA 1
ATOM 3182 C C . GLU A 1 420 ? -14.444 16.686 19.994 1.00 95.38 420 GLU A C 1
ATOM 3184 O O . GLU A 1 420 ? -15.613 16.728 19.613 1.00 95.38 420 GLU A O 1
ATOM 3189 N N . ILE A 1 421 ? -13.672 15.611 19.792 1.00 96.06 421 ILE A N 1
ATOM 3190 C CA . ILE A 1 421 ? -14.098 14.487 18.941 1.00 96.06 421 ILE A CA 1
ATOM 3191 C C . ILE A 1 421 ? -14.631 13.309 19.764 1.00 96.06 421 ILE A C 1
ATOM 3193 O O . ILE A 1 421 ? -15.695 12.781 19.438 1.00 96.06 421 ILE A O 1
ATOM 3197 N N . LEU A 1 422 ? -13.910 12.894 20.812 1.00 96.56 422 LEU A N 1
ATOM 3198 C CA . LEU A 1 422 ? -14.313 11.791 21.687 1.00 96.56 422 LEU A CA 1
ATOM 3199 C C . LEU A 1 422 ? -15.333 12.251 22.734 1.00 96.56 422 LEU A C 1
ATOM 3201 O O . LEU A 1 422 ? -15.109 13.196 23.495 1.00 96.56 422 LEU A O 1
ATOM 3205 N N . GLY A 1 423 ? -16.455 11.540 22.789 1.00 94.62 423 GLY A N 1
ATOM 3206 C CA . GLY A 1 423 ? -17.491 11.700 23.800 1.00 94.62 423 GLY A CA 1
ATOM 3207 C C . GLY A 1 423 ? -17.199 10.941 25.105 1.00 94.62 423 GLY A C 1
ATOM 3208 O O . GLY A 1 423 ? -16.266 10.139 25.184 1.00 94.62 423 GLY A O 1
ATOM 3209 N N . PRO A 1 424 ? -18.008 11.167 26.157 1.00 93.19 424 PRO A N 1
ATOM 3210 C CA . PRO A 1 424 ? -17.941 10.377 27.386 1.00 93.19 424 PRO A CA 1
ATOM 3211 C C . PRO A 1 424 ? -18.193 8.886 27.116 1.00 93.19 424 PRO A C 1
ATOM 3213 O O . PRO A 1 424 ? -19.148 8.541 26.424 1.00 93.19 424 PRO A O 1
ATOM 3216 N N . GLY A 1 425 ? -17.362 8.007 27.685 1.00 91.62 425 GLY A N 1
ATOM 3217 C CA . GLY A 1 425 ? -17.478 6.552 27.504 1.00 91.62 425 GLY A CA 1
ATOM 3218 C C . GLY A 1 425 ? -16.986 6.026 26.150 1.00 91.62 425 GLY A C 1
ATOM 3219 O O . GLY A 1 425 ? -17.132 4.833 25.883 1.00 91.62 425 GLY A O 1
ATOM 3220 N N . GLU A 1 426 ? -16.402 6.887 25.309 1.00 96.06 426 GLU A N 1
ATOM 3221 C CA . GLU A 1 426 ? -15.768 6.498 24.049 1.00 96.06 426 GLU A CA 1
ATOM 3222 C C . GLU A 1 426 ? -14.256 6.298 24.233 1.00 96.06 426 GLU A C 1
ATOM 3224 O O . GLU A 1 426 ? -13.578 7.108 24.875 1.00 96.06 426 GLU A O 1
ATOM 3229 N N . VAL A 1 427 ? -13.723 5.232 23.637 1.00 96.94 427 VAL A N 1
ATOM 3230 C CA . VAL A 1 427 ? -12.290 4.909 23.616 1.00 96.94 427 VAL A CA 1
ATOM 3231 C C . VAL A 1 427 ? -11.833 4.795 22.165 1.00 96.94 427 VAL A C 1
ATOM 3233 O O . VAL A 1 427 ? -12.484 4.122 21.371 1.00 96.94 427 VAL A O 1
ATOM 3236 N N . LEU A 1 428 ? -10.710 5.423 21.819 1.00 97.75 428 LEU A N 1
ATOM 3237 C CA . LEU A 1 428 ? -9.972 5.160 20.586 1.00 97.75 428 LEU A CA 1
ATOM 3238 C C . LEU A 1 428 ? -8.835 4.177 20.875 1.00 97.75 428 LEU A C 1
ATOM 3240 O O . LEU A 1 428 ? -8.029 4.413 21.772 1.00 97.75 428 LEU A O 1
ATOM 3244 N N . LEU A 1 429 ? -8.765 3.120 20.076 1.00 97.19 429 LEU A N 1
ATOM 3245 C CA . LEU A 1 429 ? -7.663 2.174 19.982 1.00 97.19 429 LEU A CA 1
ATOM 3246 C C . LEU A 1 429 ? -6.974 2.391 18.634 1.00 97.19 429 LEU A C 1
ATOM 3248 O O . LEU A 1 429 ? -7.521 2.001 17.603 1.00 97.19 429 LEU A O 1
ATOM 3252 N N . ASP A 1 430 ? -5.813 3.040 18.631 1.00 96.50 430 ASP A N 1
ATOM 3253 C CA . ASP A 1 430 ? -5.073 3.371 17.411 1.00 96.50 430 ASP A CA 1
ATOM 3254 C C . ASP A 1 430 ? -3.728 2.652 17.369 1.00 96.50 430 ASP A C 1
ATOM 3256 O O . ASP A 1 430 ? -2.855 2.887 18.205 1.00 96.50 430 ASP A O 1
ATOM 3260 N N . VAL A 1 431 ? -3.595 1.729 16.421 1.00 94.19 431 VAL A N 1
ATOM 3261 C CA . VAL A 1 431 ? -2.478 0.787 16.343 1.00 94.19 431 VAL A CA 1
ATOM 3262 C C . VAL A 1 431 ? -1.446 1.257 15.330 1.00 94.19 431 VAL A C 1
ATOM 3264 O O . VAL A 1 431 ? -1.804 1.532 14.199 1.00 94.19 431 VAL A O 1
ATOM 3267 N N . LEU A 1 432 ? -0.169 1.266 15.680 1.00 92.69 432 LEU A N 1
ATOM 3268 C CA . LEU A 1 432 ? 0.925 1.309 14.713 1.00 92.69 432 LEU A CA 1
ATOM 3269 C C . LEU A 1 432 ? 1.571 -0.076 14.677 1.00 92.69 432 LEU A C 1
ATOM 3271 O O . LEU A 1 432 ? 2.145 -0.506 15.681 1.00 92.69 432 LEU A O 1
ATOM 3275 N N . ALA A 1 433 ? 1.448 -0.781 13.555 1.00 88.75 433 ALA A N 1
ATOM 3276 C CA . ALA A 1 433 ? 2.065 -2.093 13.4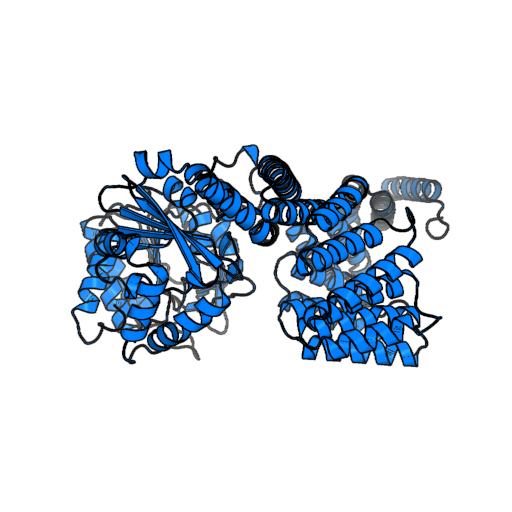05 1.00 88.75 433 ALA A CA 1
ATOM 3277 C C . ALA A 1 433 ? 3.576 -1.948 13.172 1.00 88.75 433 ALA A C 1
ATOM 3279 O O . ALA A 1 433 ? 4.041 -0.962 12.593 1.00 88.75 433 ALA A O 1
ATOM 3280 N N . GLY A 1 434 ? 4.344 -2.936 13.621 1.00 86.06 434 GLY A N 1
ATOM 3281 C CA . GLY A 1 434 ? 5.783 -2.992 13.401 1.00 86.06 434 GLY A CA 1
ATOM 3282 C C . GLY A 1 434 ? 6.280 -4.431 13.395 1.00 86.06 434 GLY A C 1
ATOM 3283 O O . GLY A 1 434 ? 5.637 -5.319 13.956 1.00 86.06 434 GLY A O 1
ATOM 3284 N N . THR A 1 435 ? 7.421 -4.654 12.744 1.00 81.88 435 THR A N 1
ATOM 3285 C CA . THR A 1 435 ? 7.963 -5.996 12.488 1.00 81.88 435 THR A CA 1
ATOM 3286 C C . THR A 1 435 ? 8.259 -6.750 13.784 1.00 81.88 435 THR A C 1
ATOM 3288 O O . THR A 1 435 ? 7.727 -7.836 13.988 1.00 81.88 435 THR A O 1
ATOM 3291 N N . ASP A 1 436 ? 9.027 -6.147 14.696 1.00 82.44 436 ASP A N 1
ATOM 3292 C CA . ASP A 1 436 ? 9.387 -6.779 15.975 1.00 82.44 436 ASP A CA 1
ATOM 3293 C C . ASP A 1 436 ? 8.392 -6.442 17.096 1.00 82.44 436 ASP A C 1
ATOM 3295 O O . ASP A 1 436 ? 8.096 -7.266 17.966 1.00 82.44 436 ASP A O 1
ATOM 3299 N N . GLN A 1 437 ? 7.886 -5.206 17.092 1.00 88.81 437 GLN A N 1
ATOM 3300 C CA . GLN A 1 437 ? 6.942 -4.675 18.074 1.00 88.81 437 GLN A CA 1
ATOM 3301 C C . GLN A 1 437 ? 6.037 -3.626 17.429 1.00 88.81 437 GLN A C 1
ATOM 3303 O O . GLN A 1 437 ? 6.488 -2.830 16.605 1.00 88.81 437 GLN A O 1
ATOM 3308 N N . GLY A 1 438 ? 4.778 -3.597 17.857 1.00 91.12 438 GLY A N 1
ATOM 3309 C CA . GLY A 1 438 ? 3.825 -2.538 17.533 1.00 91.12 438 GLY A CA 1
ATOM 3310 C C . GLY A 1 438 ? 3.575 -1.599 18.712 1.00 91.12 438 GLY A C 1
ATOM 3311 O O . GLY A 1 438 ? 4.031 -1.823 19.836 1.00 91.12 438 GLY A O 1
ATOM 3312 N N . LEU A 1 439 ? 2.793 -0.552 18.471 1.00 93.50 439 LEU A N 1
ATOM 3313 C CA . LEU A 1 439 ? 2.314 0.375 19.495 1.00 93.50 439 LEU A CA 1
ATOM 3314 C C . LEU A 1 439 ? 0.793 0.485 19.421 1.00 93.50 439 LEU A C 1
ATOM 3316 O O . LEU A 1 439 ? 0.216 0.472 18.338 1.00 93.50 439 LEU A O 1
ATOM 3320 N N . LEU A 1 440 ? 0.142 0.646 20.568 1.00 94.94 440 LEU A N 1
ATOM 3321 C CA . LEU A 1 440 ? -1.282 0.944 20.662 1.00 94.94 440 LEU A CA 1
ATOM 3322 C C . LEU A 1 440 ? -1.491 2.189 21.518 1.00 94.94 440 LEU A C 1
ATOM 3324 O O . LEU A 1 440 ? -1.178 2.199 22.708 1.00 94.94 440 LEU A O 1
ATOM 3328 N N . PHE A 1 441 ? -2.070 3.219 20.910 1.00 96.50 441 PHE A N 1
ATOM 3329 C CA . PHE A 1 441 ? -2.589 4.388 21.604 1.00 96.50 441 PHE A CA 1
ATOM 3330 C C . PHE A 1 441 ? -4.018 4.099 22.065 1.00 96.50 441 PHE A C 1
ATOM 3332 O O . PHE A 1 441 ? -4.897 3.799 21.258 1.00 96.50 441 PHE A O 1
ATOM 3339 N N . VAL A 1 442 ? -4.253 4.220 23.368 1.00 96.69 442 VAL A N 1
ATOM 3340 C CA . VAL A 1 442 ? -5.557 4.052 24.014 1.00 96.69 442 VAL A CA 1
ATOM 3341 C C . VAL A 1 442 ? -6.006 5.416 24.521 1.00 96.69 442 VAL A C 1
ATOM 3343 O O . VAL A 1 442 ? -5.640 5.839 25.621 1.00 96.69 442 VAL A O 1
ATOM 3346 N N . ALA A 1 443 ? -6.770 6.132 23.698 1.00 97.06 443 ALA A N 1
ATOM 3347 C CA . ALA A 1 443 ? -7.178 7.504 23.970 1.00 97.06 443 ALA A CA 1
ATOM 3348 C C . ALA A 1 443 ? -8.644 7.599 24.411 1.00 97.06 443 ALA A C 1
ATOM 3350 O O . ALA A 1 443 ? -9.541 6.977 23.853 1.00 97.06 443 ALA A O 1
ATOM 3351 N N . THR A 1 444 ? -8.883 8.443 25.405 1.00 96.38 444 THR A N 1
ATOM 3352 C CA . THR A 1 444 ? -10.195 8.847 25.925 1.00 96.38 444 THR A CA 1
ATOM 3353 C C . THR A 1 444 ? -10.194 10.356 26.107 1.00 96.38 444 THR A C 1
ATOM 3355 O O . THR A 1 444 ? -9.149 10.998 25.999 1.00 96.38 444 THR A O 1
ATOM 3358 N N . ARG A 1 445 ? -11.335 10.941 26.473 1.00 95.25 445 ARG A N 1
ATOM 3359 C CA . ARG A 1 445 ? -11.406 12.362 26.837 1.00 95.25 445 ARG A CA 1
ATOM 3360 C C . ARG A 1 445 ? -10.340 12.762 27.873 1.00 95.25 445 ARG A C 1
ATOM 3362 O O . ARG A 1 445 ? -9.662 13.783 27.731 1.00 95.25 445 ARG A O 1
ATOM 3369 N N . ASP A 1 446 ? -10.110 11.907 28.863 1.00 92.38 446 ASP A N 1
ATOM 3370 C CA . ASP A 1 446 ? -9.344 12.259 30.062 1.00 92.38 446 ASP A CA 1
ATOM 3371 C C . ASP A 1 446 ? -7.888 11.784 30.031 1.00 92.38 446 ASP A C 1
ATOM 3373 O O . ASP A 1 446 ? -7.021 12.418 30.636 1.00 92.38 446 ASP A O 1
ATOM 3377 N N . THR A 1 447 ? -7.578 10.728 29.278 1.00 93.50 447 THR A N 1
ATOM 3378 C CA . THR A 1 447 ? -6.221 10.170 29.210 1.00 93.50 447 THR A CA 1
ATOM 3379 C C . THR A 1 447 ? -5.887 9.575 27.846 1.00 93.50 447 THR A C 1
ATOM 3381 O O . THR A 1 447 ? -6.778 9.206 27.082 1.00 93.50 447 THR A O 1
ATOM 3384 N N . CYS A 1 448 ? -4.593 9.472 27.555 1.00 95.44 448 CYS A N 1
ATOM 3385 C CA . CYS A 1 448 ? -4.054 8.689 26.452 1.00 95.44 448 CYS A CA 1
ATOM 3386 C C . CYS A 1 448 ? -2.906 7.836 26.989 1.00 95.44 448 CYS A C 1
ATOM 3388 O O . CYS A 1 448 ? -1.915 8.385 27.473 1.00 95.44 448 CYS A O 1
ATOM 3390 N N . LEU A 1 449 ? -3.067 6.517 26.932 1.00 94.06 449 LEU A N 1
ATOM 3391 C CA . LEU A 1 449 ? -2.026 5.556 27.284 1.00 94.06 449 LEU A CA 1
ATOM 3392 C C . LEU A 1 449 ? -1.402 4.997 26.010 1.00 94.06 449 LEU A C 1
ATOM 3394 O O . LEU A 1 449 ? -2.076 4.900 24.987 1.00 94.06 449 LEU A O 1
ATOM 3398 N N . VAL A 1 450 ? -0.132 4.614 26.082 1.00 94.06 450 VAL A N 1
ATOM 3399 C CA . VAL A 1 450 ? 0.565 3.959 24.974 1.00 94.06 450 VAL A CA 1
ATOM 3400 C C . VAL A 1 450 ? 1.133 2.650 25.477 1.00 94.06 450 VAL A C 1
ATOM 3402 O O . VAL A 1 450 ? 1.858 2.641 26.472 1.00 94.06 450 VAL A O 1
ATOM 3405 N N . VAL A 1 451 ? 0.790 1.559 24.799 1.00 91.81 451 VAL A N 1
ATOM 3406 C CA . VAL A 1 451 ? 1.229 0.212 25.166 1.00 91.81 451 VAL A CA 1
ATOM 3407 C C . VAL A 1 451 ? 1.967 -0.435 24.005 1.00 91.81 451 VAL A C 1
ATOM 3409 O O . VAL A 1 451 ? 1.638 -0.207 22.841 1.00 91.81 451 VAL A O 1
ATOM 3412 N N . THR A 1 452 ? 2.977 -1.238 24.321 1.00 91.44 452 THR A N 1
ATOM 3413 C CA . THR A 1 452 ? 3.701 -2.025 23.322 1.00 91.44 452 THR A CA 1
ATOM 3414 C C . THR A 1 452 ? 2.899 -3.272 22.979 1.00 91.44 452 THR A C 1
ATOM 3416 O O . THR A 1 452 ? 2.452 -3.993 23.872 1.00 91.44 452 THR A O 1
ATOM 3419 N N . LEU A 1 453 ? 2.744 -3.531 21.686 1.00 91.06 453 LEU A N 1
ATOM 3420 C CA . LEU A 1 453 ? 2.138 -4.741 21.152 1.00 91.06 453 LEU A CA 1
ATOM 3421 C C . LEU A 1 453 ? 3.217 -5.696 20.613 1.00 91.06 453 LEU A C 1
ATOM 3423 O O . LEU A 1 453 ? 4.312 -5.248 20.257 1.00 91.06 453 LEU A O 1
ATOM 3427 N N . PRO A 1 454 ? 2.910 -7.000 20.497 1.00 91.50 454 PRO A N 1
ATOM 3428 C CA . PRO A 1 454 ? 3.701 -7.924 19.689 1.00 91.50 454 PRO A CA 1
ATOM 3429 C C . PRO A 1 454 ? 3.929 -7.424 18.254 1.00 91.50 454 PRO A C 1
ATOM 3431 O O . PRO A 1 454 ? 3.141 -6.623 17.743 1.00 91.50 454 PRO A O 1
ATOM 3434 N N . GLY A 1 455 ? 4.994 -7.915 17.616 1.00 90.44 455 GLY A N 1
ATOM 3435 C CA . GLY A 1 455 ? 5.232 -7.747 16.183 1.00 90.44 455 GLY A CA 1
ATOM 3436 C C . GLY A 1 455 ? 4.249 -8.537 15.311 1.00 90.44 455 GLY A C 1
ATOM 3437 O O . GLY A 1 455 ? 3.491 -9.373 15.811 1.00 90.44 455 GLY A O 1
ATOM 3438 N N . GLU A 1 456 ? 4.248 -8.262 14.007 1.00 88.31 456 GLU A N 1
ATOM 3439 C CA . GLU A 1 456 ? 3.251 -8.785 13.056 1.00 88.31 456 GLU A CA 1
ATOM 3440 C C . GLU A 1 456 ? 3.209 -10.318 12.968 1.00 88.31 456 GLU A C 1
ATOM 3442 O O . GLU A 1 456 ? 2.119 -10.883 13.029 1.00 88.31 456 GLU A O 1
ATOM 3447 N N . GLU A 1 457 ? 4.360 -10.997 12.918 1.00 88.50 457 GLU A N 1
ATOM 3448 C CA . GLU A 1 457 ? 4.433 -12.470 12.838 1.00 88.50 457 GLU A CA 1
ATOM 3449 C C . GLU A 1 457 ? 3.729 -13.132 14.032 1.00 88.50 457 GLU A C 1
ATOM 3451 O O . GLU A 1 457 ? 2.890 -14.018 13.882 1.00 88.50 457 GLU A O 1
ATOM 3456 N N . ARG A 1 458 ? 3.978 -12.619 15.241 1.00 91.38 458 ARG A N 1
ATOM 3457 C CA . ARG A 1 458 ? 3.319 -13.123 16.447 1.00 91.38 458 ARG A CA 1
ATOM 3458 C C . ARG A 1 458 ? 1.816 -12.840 16.443 1.00 91.38 458 ARG A C 1
ATOM 3460 O O . ARG A 1 458 ? 1.043 -13.641 16.960 1.00 91.38 458 ARG A O 1
ATOM 3467 N N . TRP A 1 459 ? 1.378 -11.718 15.876 1.00 91.94 459 TRP A N 1
ATOM 3468 C CA . TRP A 1 459 ? -0.051 -11.450 15.725 1.00 91.94 459 TRP A CA 1
ATOM 3469 C C . TRP A 1 459 ? -0.728 -12.395 14.736 1.00 91.94 459 TRP A C 1
ATOM 3471 O O . TRP A 1 459 ? -1.870 -12.782 14.974 1.00 91.94 459 TRP A O 1
ATOM 3481 N N . GLU A 1 460 ? -0.056 -12.783 13.652 1.00 89.69 460 GLU A N 1
ATOM 3482 C CA . GLU A 1 460 ? -0.574 -13.801 12.735 1.00 89.69 460 GLU A CA 1
ATOM 3483 C C . GLU A 1 460 ? -0.813 -15.131 13.457 1.00 89.69 460 GLU A C 1
ATOM 3485 O O . GLU A 1 460 ? -1.893 -15.714 13.324 1.00 89.69 460 GLU A O 1
ATOM 3490 N N . GLU A 1 461 ? 0.142 -15.562 14.284 1.00 90.44 461 GLU A N 1
ATOM 3491 C CA . GLU A 1 461 ? 0.012 -16.762 15.116 1.00 90.44 461 GLU A CA 1
ATOM 3492 C C . GLU A 1 461 ? -1.146 -16.653 16.122 1.00 90.44 461 GLU A C 1
ATOM 3494 O O . GLU A 1 461 ? -1.980 -17.556 16.201 1.00 90.44 461 GLU A O 1
ATOM 3499 N N . GLU A 1 462 ? -1.239 -15.538 16.858 1.00 90.56 462 GLU A N 1
ATOM 3500 C CA . GLU A 1 462 ? -2.267 -15.310 17.890 1.00 90.56 462 GLU A CA 1
ATOM 3501 C C . GLU A 1 462 ? -3.684 -15.203 17.288 1.00 90.56 462 GLU A C 1
ATOM 3503 O O . GLU A 1 462 ? -4.661 -15.655 17.889 1.00 90.56 462 GLU A O 1
ATOM 3508 N N . LEU A 1 463 ? -3.829 -14.627 16.087 1.00 91.12 463 LEU A N 1
ATOM 3509 C CA . LEU A 1 463 ? -5.128 -14.460 15.424 1.00 91.12 463 LEU A CA 1
ATOM 3510 C C . LEU A 1 463 ? -5.615 -15.728 14.715 1.00 91.12 463 LEU A C 1
ATOM 3512 O O . LEU A 1 463 ? -6.827 -15.905 14.563 1.00 91.12 463 LEU A O 1
ATOM 3516 N N . SER A 1 464 ? -4.706 -16.594 14.261 1.00 91.38 464 SER A N 1
ATOM 3517 C CA . SER A 1 464 ? -5.033 -17.728 13.389 1.00 91.38 464 SER A CA 1
ATOM 3518 C C . SER A 1 464 ? -6.135 -18.653 13.946 1.00 91.38 464 SER A C 1
ATOM 3520 O O . SER A 1 464 ? -7.121 -18.878 13.232 1.00 91.38 464 SER A O 1
ATOM 3522 N N . PRO A 1 465 ? -6.091 -19.113 15.218 1.00 91.12 465 PRO A N 1
ATOM 3523 C CA . PRO A 1 465 ? -7.142 -19.972 15.776 1.00 91.12 465 PRO A CA 1
ATOM 3524 C C . PRO A 1 465 ? -8.510 -19.280 15.834 1.00 91.12 465 PRO A C 1
ATOM 3526 O O . PRO A 1 465 ? -9.535 -19.859 15.462 1.00 91.12 465 PRO A O 1
ATOM 3529 N N . LEU A 1 466 ? -8.526 -18.006 16.240 1.00 89.50 466 LEU A N 1
ATOM 3530 C CA . LEU A 1 466 ? -9.748 -17.215 16.346 1.00 89.50 466 LEU A CA 1
ATOM 3531 C C . LEU A 1 466 ? -10.401 -17.023 14.972 1.00 89.50 466 LEU A C 1
ATOM 3533 O O . LEU A 1 466 ? -11.608 -17.229 14.828 1.00 89.50 466 LEU A O 1
ATOM 3537 N N . LEU A 1 467 ? -9.608 -16.677 13.956 1.00 87.31 467 LEU A N 1
ATOM 3538 C CA . LEU A 1 467 ? -10.086 -16.507 12.584 1.00 87.31 467 LEU A CA 1
ATOM 3539 C C . LEU A 1 467 ? -10.601 -17.823 11.990 1.00 87.31 467 LEU A C 1
ATOM 3541 O O . LEU A 1 467 ? -11.646 -17.822 11.339 1.00 87.31 467 LEU A O 1
ATOM 3545 N N . ALA A 1 468 ? -9.936 -18.948 12.265 1.00 86.62 468 ALA A N 1
ATOM 3546 C CA . ALA A 1 468 ? -10.407 -20.267 11.845 1.00 86.62 468 ALA A CA 1
ATOM 3547 C C . ALA A 1 468 ? -11.785 -20.609 12.446 1.00 86.62 468 ALA A C 1
ATOM 3549 O O . ALA A 1 468 ? -12.642 -21.157 11.752 1.00 86.62 468 ALA A O 1
ATOM 3550 N N . SER A 1 469 ? -12.043 -20.226 13.703 1.00 86.75 469 SER A N 1
ATOM 3551 C CA . SER A 1 469 ? -13.352 -20.438 14.347 1.00 86.75 469 SER A CA 1
ATOM 3552 C C . SER A 1 469 ? -14.491 -19.611 13.725 1.00 86.75 469 SER A C 1
ATOM 3554 O O . SER A 1 469 ? -15.653 -20.018 13.774 1.00 86.75 469 SER A O 1
ATOM 3556 N N . LEU A 1 470 ? -14.165 -18.465 13.114 1.00 82.50 470 LEU A N 1
ATOM 3557 C CA . LEU A 1 470 ? -15.121 -17.580 12.438 1.00 82.50 470 LEU A CA 1
ATOM 3558 C C . LEU A 1 470 ? -15.403 -17.994 10.990 1.00 82.50 470 LEU A C 1
ATOM 3560 O O . LEU A 1 470 ? -16.471 -17.686 10.470 1.00 82.50 470 LEU A O 1
ATOM 3564 N N . ALA A 1 471 ? -14.482 -18.719 10.351 1.00 76.50 471 ALA A N 1
ATOM 3565 C CA . ALA A 1 471 ? -14.635 -19.192 8.975 1.00 76.50 471 ALA A CA 1
ATOM 3566 C C . ALA A 1 471 ? -15.726 -20.271 8.810 1.00 76.50 471 ALA A C 1
ATOM 3568 O O . ALA A 1 471 ? -16.146 -20.567 7.691 1.00 76.50 471 ALA A O 1
ATOM 3569 N N . HIS A 1 472 ? -16.197 -20.868 9.909 1.00 75.31 472 HIS A N 1
ATOM 3570 C CA . HIS A 1 472 ? -17.224 -21.907 9.909 1.00 75.31 472 HIS A CA 1
ATOM 3571 C C . HIS A 1 472 ? -18.516 -21.397 10.572 1.00 75.31 472 HIS A C 1
ATOM 3573 O O . HIS A 1 472 ? -18.588 -21.395 11.800 1.00 75.31 472 HIS A O 1
ATOM 3579 N N . PRO A 1 473 ? -19.572 -21.051 9.803 1.00 65.56 473 PRO A N 1
ATOM 3580 C CA . PRO A 1 473 ? -20.808 -20.448 10.333 1.00 65.56 473 PRO A CA 1
ATOM 3581 C C . PRO A 1 473 ? -21.561 -21.287 11.379 1.00 65.56 473 PRO A C 1
ATOM 3583 O O . PRO A 1 473 ? -22.377 -20.765 12.129 1.00 65.56 473 PRO A O 1
ATOM 3586 N N . PHE A 1 474 ? -21.305 -22.598 11.418 1.00 70.06 474 PHE A N 1
ATOM 3587 C CA . PHE A 1 474 ? -21.919 -23.543 12.360 1.00 70.06 474 PHE A CA 1
ATOM 3588 C C . PHE A 1 474 ? -20.918 -24.117 13.377 1.00 70.06 474 PHE A C 1
ATOM 3590 O O . PHE A 1 474 ? -21.255 -25.033 14.129 1.00 70.06 474 PHE A O 1
ATOM 3597 N N . GLY A 1 475 ? -19.670 -23.636 13.367 1.00 73.94 475 GLY A N 1
ATOM 3598 C CA . GLY A 1 475 ? -18.637 -24.051 14.313 1.00 73.94 475 GLY A CA 1
ATOM 3599 C C . GLY A 1 475 ? -18.801 -23.377 15.680 1.00 73.94 475 GLY A C 1
ATOM 3600 O O . GLY A 1 475 ? -19.532 -22.398 15.808 1.00 73.94 475 GLY A O 1
ATOM 3601 N N . PRO A 1 476 ? -18.142 -23.873 16.740 1.00 81.75 476 PRO A N 1
ATOM 3602 C CA . PRO A 1 476 ? -18.054 -23.136 17.995 1.00 81.75 476 PRO A CA 1
ATOM 3603 C C . PRO A 1 476 ? -17.141 -21.910 17.834 1.00 81.75 476 PRO A C 1
ATOM 3605 O O . PRO A 1 476 ? -16.091 -21.991 17.202 1.00 81.75 476 PRO A O 1
ATOM 3608 N N . PHE A 1 477 ? -17.518 -20.784 18.445 1.00 85.19 477 PHE A N 1
ATOM 3609 C CA . PHE A 1 477 ? -16.630 -19.626 18.570 1.00 85.19 477 PHE A CA 1
ATOM 3610 C C . PHE A 1 477 ? -15.551 -19.922 19.616 1.00 85.19 477 PHE A C 1
ATOM 3612 O O . PHE A 1 477 ? -15.880 -20.299 20.747 1.00 85.19 477 PHE A O 1
ATOM 3619 N N . ASP A 1 478 ? -14.281 -19.745 19.253 1.00 90.06 478 ASP A N 1
ATOM 3620 C CA . ASP A 1 478 ? -13.159 -20.022 20.149 1.00 90.06 478 ASP A CA 1
ATOM 3621 C C . ASP A 1 478 ? -12.986 -18.888 21.172 1.00 90.06 478 ASP A C 1
ATOM 3623 O O . ASP A 1 478 ? -12.332 -17.868 20.935 1.00 90.06 478 ASP A O 1
ATOM 3627 N N . ARG A 1 479 ? -13.624 -19.062 22.333 1.00 89.62 479 ARG A N 1
ATOM 3628 C CA . ARG A 1 479 ? -13.598 -18.084 23.430 1.00 89.62 479 ARG A CA 1
ATOM 3629 C C . ARG A 1 479 ? -12.232 -17.978 24.098 1.00 89.62 479 ARG A C 1
ATOM 3631 O O . ARG A 1 479 ? -11.915 -16.905 24.607 1.00 89.62 479 ARG A O 1
ATOM 3638 N N . ASP A 1 480 ? -11.449 -19.053 24.100 1.00 91.56 480 ASP A N 1
ATOM 3639 C CA . ASP A 1 480 ? -10.127 -19.062 24.723 1.00 91.56 480 ASP A CA 1
ATOM 3640 C C . ASP A 1 480 ? -9.136 -18.296 23.842 1.00 91.56 480 ASP A C 1
ATOM 3642 O O . ASP A 1 480 ? -8.428 -17.417 24.340 1.00 91.56 480 ASP A O 1
ATOM 3646 N N . ALA A 1 481 ? -9.174 -18.517 22.522 1.00 91.94 481 ALA A N 1
ATOM 3647 C CA . ALA A 1 481 ? -8.425 -17.707 21.562 1.00 91.94 481 ALA A CA 1
ATOM 3648 C C . ALA A 1 481 ? -8.847 -16.229 21.619 1.00 91.94 481 ALA A C 1
ATOM 3650 O O . ALA A 1 481 ? -7.997 -15.341 21.682 1.00 91.94 481 ALA A O 1
ATOM 3651 N N . ALA A 1 482 ? -10.154 -15.942 21.684 1.00 91.56 482 ALA A N 1
ATOM 3652 C CA . ALA A 1 482 ? -10.653 -14.573 21.838 1.00 91.56 482 ALA A CA 1
ATOM 3653 C C . ALA A 1 482 ? -10.141 -13.898 23.125 1.00 91.56 482 ALA A C 1
ATOM 3655 O O . ALA A 1 482 ? -9.769 -12.723 23.099 1.00 91.56 482 ALA A O 1
ATOM 3656 N N . ALA A 1 483 ? -10.091 -14.628 24.244 1.00 91.12 483 ALA A N 1
ATOM 3657 C CA . ALA A 1 483 ? -9.562 -14.125 25.509 1.00 91.12 483 ALA A CA 1
ATOM 3658 C C . ALA A 1 483 ? -8.043 -13.885 25.457 1.00 91.12 483 ALA A C 1
ATOM 3660 O O . ALA A 1 483 ? -7.576 -12.874 25.987 1.00 91.12 483 ALA A O 1
ATOM 3661 N N . GLY A 1 484 ? -7.287 -14.769 24.795 1.00 91.56 484 GLY A N 1
ATOM 3662 C CA . GLY A 1 484 ? -5.850 -14.605 24.559 1.00 91.56 484 GLY A CA 1
ATOM 3663 C C . GLY A 1 484 ? -5.545 -13.344 23.752 1.00 91.56 484 GLY A C 1
ATOM 3664 O O . GLY A 1 484 ? -4.788 -12.483 24.202 1.00 91.56 484 GLY A O 1
ATOM 3665 N N . VAL A 1 485 ? -6.245 -13.163 22.631 1.00 92.62 485 VAL A N 1
ATOM 3666 C CA . VAL A 1 485 ? -6.134 -11.967 21.784 1.00 92.62 485 VAL A CA 1
ATOM 3667 C C . VAL A 1 485 ? -6.526 -10.694 22.548 1.00 92.62 485 VAL A C 1
ATOM 3669 O O . VAL A 1 485 ? -5.839 -9.676 22.447 1.00 92.62 485 VAL A O 1
ATOM 3672 N N . ALA A 1 486 ? -7.589 -10.733 23.360 1.00 91.19 486 ALA A N 1
ATOM 3673 C CA . ALA A 1 486 ? -7.988 -9.599 24.199 1.00 91.19 486 ALA A CA 1
ATOM 3674 C C . ALA A 1 486 ? -6.912 -9.225 25.232 1.00 91.19 486 ALA A C 1
ATOM 3676 O O . ALA A 1 486 ? -6.672 -8.041 25.477 1.00 91.19 486 ALA A O 1
ATOM 3677 N N . ALA A 1 487 ? -6.263 -10.224 25.836 1.00 89.06 487 ALA A N 1
ATOM 3678 C CA . ALA A 1 487 ? -5.171 -10.014 26.779 1.00 89.06 487 ALA A CA 1
ATOM 3679 C C . ALA A 1 487 ? -3.928 -9.439 26.083 1.00 89.06 487 ALA A C 1
ATOM 3681 O O . ALA A 1 487 ? -3.341 -8.486 26.593 1.00 89.06 487 ALA A O 1
ATOM 3682 N N . ALA A 1 488 ? -3.573 -9.954 24.902 1.00 89.88 488 ALA A N 1
ATOM 3683 C CA . ALA A 1 488 ? -2.469 -9.436 24.096 1.00 89.88 488 ALA A CA 1
ATOM 3684 C C . ALA A 1 488 ? -2.695 -7.969 23.692 1.00 89.88 488 ALA A C 1
ATOM 3686 O O . ALA A 1 488 ? -1.784 -7.152 23.811 1.00 89.88 488 ALA A O 1
ATOM 3687 N N . LEU A 1 489 ? -3.921 -7.613 23.289 1.00 90.12 489 LEU A N 1
ATOM 3688 C CA . LEU A 1 489 ? -4.281 -6.239 22.923 1.00 90.12 489 LEU A CA 1
ATOM 3689 C C . LEU A 1 489 ? -4.262 -5.289 24.127 1.00 90.12 489 LEU A C 1
ATOM 3691 O O . LEU A 1 489 ? -3.902 -4.123 23.994 1.00 90.12 489 LEU A O 1
ATOM 3695 N N . ALA A 1 490 ? -4.655 -5.774 25.307 1.00 87.31 490 ALA A N 1
ATOM 3696 C CA . ALA A 1 490 ? -4.654 -4.969 26.522 1.00 87.31 490 ALA A CA 1
ATOM 3697 C C . ALA A 1 490 ? -3.247 -4.709 27.086 1.00 87.31 490 ALA A C 1
ATOM 3699 O O . ALA A 1 490 ? -3.095 -3.830 27.936 1.00 87.31 490 ALA A O 1
ATOM 3700 N N . GLY A 1 491 ? -2.236 -5.450 26.626 1.00 82.81 491 GLY A N 1
ATOM 3701 C CA . GLY A 1 491 ? -0.874 -5.345 27.130 1.00 82.81 491 GLY A CA 1
ATOM 3702 C C . GLY A 1 491 ? -0.756 -5.724 28.617 1.00 82.81 491 GLY A C 1
ATOM 3703 O O . GLY A 1 491 ? -1.583 -6.469 29.154 1.00 82.81 491 GLY A O 1
ATOM 3704 N N . PRO A 1 492 ? 0.291 -5.238 29.307 1.00 78.69 492 PRO A N 1
ATOM 3705 C CA . PRO A 1 492 ? 0.522 -5.525 30.720 1.00 78.69 492 PRO A CA 1
ATOM 3706 C C . PRO A 1 492 ? -0.667 -5.117 31.628 1.00 78.69 492 PRO A C 1
ATOM 3708 O O . PRO A 1 492 ? -1.166 -3.991 31.519 1.00 78.69 492 PRO A O 1
ATOM 3711 N N . PRO A 1 493 ? -1.136 -5.991 32.551 1.00 74.88 493 PRO A N 1
ATOM 3712 C CA . PRO A 1 493 ? -2.343 -5.742 33.354 1.00 74.88 493 PRO A CA 1
ATOM 3713 C C . PRO A 1 493 ? -2.298 -4.485 34.236 1.00 74.88 493 PRO A C 1
ATOM 3715 O O . PRO A 1 493 ? -3.340 -3.924 34.576 1.00 74.88 493 PRO A O 1
ATOM 3718 N N . ASP A 1 494 ? -1.101 -4.054 34.622 1.00 77.44 494 ASP A N 1
ATOM 3719 C CA . ASP A 1 494 ? -0.829 -2.911 35.491 1.00 77.44 494 ASP A CA 1
ATOM 3720 C C . ASP A 1 494 ? -1.103 -1.552 34.827 1.00 77.44 494 ASP A C 1
ATOM 3722 O O . ASP A 1 494 ? -1.262 -0.553 35.526 1.00 77.44 494 ASP A O 1
ATOM 3726 N N . GLN A 1 495 ? -1.247 -1.508 33.500 1.00 79.00 495 GLN A N 1
ATOM 3727 C CA . GLN A 1 495 ? -1.485 -0.267 32.754 1.00 79.00 495 GLN A CA 1
ATOM 3728 C C . GLN A 1 495 ? -2.970 0.127 32.665 1.00 79.00 495 GLN A C 1
ATOM 3730 O O . GLN A 1 495 ? -3.298 1.206 32.181 1.00 79.00 495 GLN A O 1
ATOM 3735 N N . GLY A 1 496 ? -3.898 -0.720 33.127 1.00 85.12 496 GLY A N 1
ATOM 3736 C CA . GLY A 1 496 ? -5.328 -0.385 33.208 1.00 85.12 496 GLY A CA 1
ATOM 3737 C C . GLY A 1 496 ? -6.092 -0.359 31.874 1.00 85.12 496 GLY A C 1
ATOM 3738 O O . GLY A 1 496 ? -7.313 -0.189 31.882 1.00 85.12 496 GLY A O 1
ATOM 3739 N N . VAL A 1 497 ? -5.430 -0.609 30.739 1.00 89.69 497 VAL A N 1
ATOM 3740 C CA . VAL A 1 497 ? -6.047 -0.637 29.397 1.00 89.69 497 VAL A CA 1
ATOM 3741 C C . VAL A 1 497 ? -7.208 -1.624 29.320 1.00 89.69 497 VAL A C 1
ATOM 3743 O O . VAL A 1 497 ? -8.280 -1.284 28.822 1.00 89.69 497 VAL A O 1
ATOM 3746 N N . ALA A 1 498 ? -7.047 -2.819 29.893 1.00 88.56 498 ALA A N 1
ATOM 3747 C CA . ALA A 1 498 ? -8.104 -3.826 29.912 1.00 88.56 498 ALA A CA 1
ATOM 3748 C C . ALA A 1 498 ? -9.392 -3.306 30.580 1.00 88.56 498 ALA A C 1
ATOM 3750 O O . ALA A 1 498 ? -10.497 -3.635 30.155 1.00 88.56 498 ALA A O 1
ATOM 3751 N N . ALA A 1 499 ? -9.262 -2.492 31.636 1.00 88.38 499 ALA A N 1
ATOM 3752 C CA . ALA A 1 499 ? -10.406 -1.887 32.309 1.00 88.38 499 ALA A CA 1
ATOM 3753 C C . ALA A 1 499 ? -11.049 -0.796 31.445 1.00 88.38 499 ALA A C 1
ATOM 3755 O O . ALA A 1 499 ? -12.271 -0.787 31.320 1.00 88.38 499 ALA A O 1
ATOM 3756 N N . MET A 1 500 ? -10.238 0.053 30.800 1.00 90.56 500 MET A N 1
ATOM 3757 C CA . MET A 1 500 ? -10.723 1.094 29.887 1.00 90.56 500 MET A CA 1
ATOM 3758 C C . MET A 1 500 ? -11.547 0.497 28.745 1.00 90.56 500 MET A C 1
ATOM 3760 O O . MET A 1 500 ? -12.682 0.922 28.536 1.00 90.56 500 MET A O 1
ATOM 3764 N N . ILE A 1 501 ? -11.018 -0.534 28.075 1.00 90.06 501 ILE A N 1
ATOM 3765 C CA . ILE A 1 501 ? -11.703 -1.229 26.976 1.00 90.06 501 ILE A CA 1
ATOM 3766 C C . ILE A 1 501 ? -13.011 -1.863 27.465 1.00 90.06 501 ILE A C 1
ATOM 3768 O O . ILE A 1 501 ? -14.050 -1.673 26.843 1.00 90.06 501 ILE A O 1
ATOM 3772 N N . ARG A 1 502 ? -12.999 -2.568 28.606 1.00 86.75 502 ARG A N 1
ATOM 3773 C CA . ARG A 1 502 ? -14.213 -3.207 29.152 1.00 86.75 502 ARG A CA 1
ATOM 3774 C C . ARG A 1 502 ? -15.301 -2.215 29.560 1.00 86.75 502 ARG A C 1
ATOM 3776 O O . ARG A 1 502 ? -16.473 -2.561 29.500 1.00 86.75 502 ARG A O 1
ATOM 3783 N N . SER A 1 503 ? -14.925 -1.024 30.021 1.00 87.94 503 SER A N 1
ATOM 3784 C CA . SER A 1 503 ? -15.877 0.019 30.425 1.00 87.94 503 SER A CA 1
ATOM 3785 C C . SER A 1 503 ? -16.375 0.891 29.270 1.00 87.94 503 SER A C 1
ATOM 3787 O O . SER A 1 503 ? -17.249 1.731 29.480 1.00 87.94 503 SER A O 1
ATOM 3789 N N . ALA A 1 504 ? -15.804 0.732 28.073 1.00 91.19 504 ALA A N 1
ATOM 3790 C CA . ALA A 1 504 ? -16.144 1.545 26.920 1.00 91.19 504 ALA A CA 1
ATOM 3791 C C . ALA A 1 504 ? -17.563 1.224 26.434 1.00 91.19 504 ALA A C 1
ATOM 3793 O O . ALA A 1 504 ? -17.883 0.074 26.141 1.00 91.19 504 ALA A O 1
ATOM 3794 N N . GLY A 1 505 ? -18.400 2.254 26.295 1.00 90.06 505 GLY A N 1
ATOM 3795 C CA . GLY A 1 505 ? -19.671 2.124 25.579 1.00 90.06 505 GLY A CA 1
ATOM 3796 C C . GLY A 1 505 ? -19.448 2.040 24.067 1.00 90.06 505 GLY A C 1
ATOM 3797 O O . GLY A 1 505 ? -20.121 1.271 23.382 1.00 90.06 505 GLY A O 1
ATOM 3798 N N . THR A 1 506 ? -18.454 2.785 23.574 1.00 93.44 506 THR A N 1
ATOM 3799 C CA . THR A 1 506 ? -18.051 2.817 22.163 1.00 93.44 506 THR A CA 1
ATOM 3800 C C . THR A 1 506 ? -16.544 2.657 22.044 1.00 93.44 506 THR A C 1
ATOM 3802 O O . THR A 1 506 ? -15.785 3.363 22.710 1.00 93.44 506 THR A O 1
ATOM 3805 N N . ILE A 1 507 ? -16.113 1.766 21.155 1.00 95.69 507 ILE A N 1
ATOM 3806 C CA . ILE A 1 507 ? -14.710 1.538 20.823 1.00 95.69 507 ILE A CA 1
ATOM 3807 C C . ILE A 1 507 ? -14.493 1.920 19.363 1.00 95.69 507 ILE A C 1
ATOM 3809 O O . ILE A 1 507 ? -14.950 1.246 18.443 1.00 95.69 507 ILE A O 1
ATOM 3813 N N . PHE A 1 508 ? -13.753 2.995 19.154 1.00 96.19 508 PHE A N 1
ATOM 3814 C CA . PHE A 1 508 ? -13.202 3.372 17.867 1.00 96.19 508 PHE A CA 1
ATOM 3815 C C . PHE A 1 508 ? -11.900 2.606 17.653 1.00 96.19 508 PHE A C 1
ATOM 3817 O O . PHE A 1 508 ? -10.959 2.777 18.419 1.00 96.19 508 PHE A O 1
ATOM 3824 N N . PHE A 1 509 ? -11.833 1.754 16.636 1.00 95.50 509 PHE A N 1
ATOM 3825 C CA . PHE A 1 509 ? -10.661 0.931 16.355 1.00 95.50 509 PHE A CA 1
ATOM 3826 C C . PHE A 1 509 ? -10.024 1.337 15.029 1.00 95.50 509 PHE A C 1
ATOM 3828 O O . PHE A 1 509 ? -10.646 1.206 13.975 1.00 95.50 509 PHE A O 1
ATOM 3835 N N . SER A 1 510 ? -8.785 1.814 15.107 1.00 95.44 510 SER A N 1
ATOM 3836 C CA . SER A 1 510 ? -7.914 2.178 13.991 1.00 95.44 510 SER A CA 1
ATOM 3837 C C . SER A 1 510 ? -6.788 1.140 13.880 1.00 95.44 510 SER A C 1
ATOM 3839 O O . SER A 1 510 ? -5.710 1.336 14.451 1.00 95.44 510 SER A O 1
ATOM 3841 N N . PRO A 1 511 ? -7.058 -0.016 13.239 1.00 92.19 511 PRO A N 1
ATOM 3842 C CA . PRO A 1 511 ? -6.061 -1.062 13.020 1.00 92.19 511 PRO A CA 1
ATOM 3843 C C . PRO A 1 511 ? -4.919 -0.611 12.099 1.00 92.19 511 PRO A C 1
ATOM 3845 O O . PRO A 1 511 ? -4.989 0.442 11.468 1.00 92.19 511 PRO A O 1
ATOM 3848 N N . ASP A 1 512 ? -3.873 -1.432 12.053 1.00 89.50 512 ASP A N 1
ATOM 3849 C CA . ASP A 1 512 ? -2.770 -1.378 11.090 1.00 89.50 512 ASP A CA 1
ATOM 3850 C C . ASP A 1 512 ? -2.215 -2.804 10.908 1.00 89.50 512 ASP A C 1
ATOM 3852 O O . ASP A 1 512 ? -2.421 -3.657 11.780 1.00 89.50 512 ASP A O 1
ATOM 3856 N N . GLY A 1 513 ? -1.559 -3.083 9.781 1.00 86.00 513 GLY A N 1
ATOM 3857 C CA . GLY A 1 513 ? -1.005 -4.409 9.467 1.00 86.00 513 GLY A CA 1
ATOM 3858 C C . GLY A 1 513 ? -2.012 -5.565 9.623 1.00 86.00 513 GLY A C 1
ATOM 3859 O O . GLY A 1 513 ? -3.212 -5.431 9.362 1.00 86.00 513 GLY A O 1
ATOM 3860 N N . VAL A 1 514 ? -1.554 -6.724 10.105 1.00 86.19 514 VAL A N 1
ATOM 3861 C CA . VAL A 1 514 ? -2.404 -7.924 10.276 1.00 86.19 514 VAL A CA 1
ATOM 3862 C C . VAL A 1 514 ? -3.629 -7.694 11.183 1.00 86.19 514 VAL A C 1
ATOM 3864 O O . VAL A 1 514 ? -4.663 -8.352 11.032 1.00 86.19 514 VAL A O 1
ATOM 3867 N N . LEU A 1 515 ? -3.582 -6.708 12.086 1.00 90.44 515 LEU A N 1
ATOM 3868 C CA . LEU A 1 515 ? -4.672 -6.407 13.020 1.00 90.44 515 LEU A CA 1
ATOM 3869 C C . LEU A 1 515 ? -5.927 -5.848 12.337 1.00 90.44 515 LEU A C 1
ATOM 3871 O O . LEU A 1 515 ? -6.996 -5.819 12.949 1.00 90.44 515 LEU A O 1
ATOM 3875 N N . HIS A 1 516 ? -5.870 -5.516 11.047 1.00 87.25 516 HIS A N 1
ATOM 3876 C CA . HIS A 1 516 ? -7.071 -5.326 10.231 1.00 87.25 516 HIS A CA 1
ATOM 3877 C C . HIS A 1 516 ? -7.993 -6.558 10.226 1.00 87.25 516 HIS A C 1
ATOM 3879 O O . HIS A 1 516 ? -9.212 -6.418 10.092 1.00 87.25 516 HIS A O 1
ATOM 3885 N N . ARG A 1 517 ? -7.463 -7.763 10.461 1.00 85.38 517 ARG A N 1
ATOM 3886 C CA . ARG A 1 517 ? -8.247 -9.003 10.558 1.00 85.38 517 ARG A CA 1
ATOM 3887 C C . ARG A 1 517 ? -8.868 -9.221 11.944 1.00 85.38 517 ARG A C 1
ATOM 3889 O O . ARG A 1 517 ? -9.756 -10.052 12.071 1.00 85.38 517 ARG A O 1
ATOM 3896 N N . LEU A 1 518 ? -8.484 -8.450 12.968 1.00 89.69 518 LEU A N 1
ATOM 3897 C CA . LEU A 1 518 ? -8.916 -8.644 14.360 1.00 89.69 518 LEU A CA 1
ATOM 3898 C C . LEU A 1 518 ? -10.442 -8.491 14.538 1.00 89.69 518 LEU A C 1
ATOM 3900 O O . LEU A 1 518 ? -10.947 -7.366 14.449 1.00 89.69 518 LEU A O 1
ATOM 3904 N N . PRO A 1 519 ? -11.208 -9.542 14.882 1.00 87.94 519 PRO A N 1
ATOM 3905 C CA . PRO A 1 519 ? -12.660 -9.459 15.055 1.00 87.94 519 PRO A CA 1
ATOM 3906 C C . PRO A 1 519 ? -13.038 -8.819 16.406 1.00 87.94 519 PRO A C 1
ATOM 3908 O O . PRO A 1 519 ? -13.715 -9.419 17.236 1.00 87.94 519 PRO A O 1
ATOM 3911 N N . LEU A 1 520 ? -12.618 -7.572 16.640 1.00 90.50 520 LEU A N 1
ATOM 3912 C CA . LEU A 1 520 ? -12.761 -6.873 17.922 1.00 90.50 520 LEU A CA 1
ATOM 3913 C C . LEU A 1 520 ? -14.219 -6.803 18.407 1.00 90.50 520 LEU A C 1
ATOM 3915 O O . LEU A 1 520 ? -14.486 -6.892 19.600 1.00 90.50 520 LEU A O 1
ATOM 3919 N N . ALA A 1 521 ? -15.164 -6.709 17.471 1.00 86.69 521 ALA A N 1
ATOM 3920 C CA . ALA A 1 521 ? -16.594 -6.756 17.744 1.00 86.69 521 ALA A CA 1
ATOM 3921 C C . ALA A 1 521 ? -17.053 -8.093 18.359 1.00 86.69 521 ALA A C 1
ATOM 3923 O O . ALA A 1 521 ? -17.943 -8.071 19.203 1.00 86.69 521 ALA A O 1
ATOM 3924 N N . ALA A 1 522 ? -16.458 -9.226 17.972 1.00 85.25 522 ALA A N 1
ATOM 3925 C CA . ALA A 1 522 ? -16.749 -10.542 18.552 1.00 85.25 522 ALA A CA 1
ATOM 3926 C C . ALA A 1 522 ? -16.076 -10.728 19.926 1.00 85.25 522 ALA A C 1
ATOM 3928 O O . ALA A 1 522 ? -16.606 -11.412 20.795 1.00 85.25 522 ALA A O 1
ATOM 3929 N N . ILE A 1 523 ? -14.927 -10.076 20.144 1.00 88.94 523 ILE A N 1
ATOM 3930 C CA . ILE A 1 523 ? -14.215 -10.075 21.432 1.00 88.94 523 ILE A CA 1
ATOM 3931 C C . ILE A 1 523 ? -14.946 -9.205 22.470 1.00 88.94 523 ILE A C 1
ATOM 3933 O O . ILE A 1 523 ? -15.035 -9.568 23.643 1.00 88.94 523 ILE A O 1
ATOM 3937 N N . HIS A 1 524 ? -15.505 -8.071 22.040 1.00 87.25 524 HIS A N 1
ATOM 3938 C CA . HIS A 1 524 ? -16.267 -7.138 22.874 1.00 87.25 524 HIS A CA 1
ATOM 3939 C C . HIS A 1 524 ? -17.706 -6.986 22.356 1.00 87.25 524 HIS A C 1
ATOM 3941 O O . HIS A 1 524 ? -18.064 -5.935 21.819 1.00 87.25 524 HIS A O 1
ATOM 3947 N N . PRO A 1 525 ? -18.557 -8.017 22.512 1.00 80.94 525 PRO A N 1
ATOM 3948 C CA . PRO A 1 525 ? -19.874 -8.054 21.878 1.00 80.94 525 PRO A CA 1
ATOM 3949 C C . PRO A 1 525 ? -20.888 -7.076 22.492 1.00 80.94 525 PRO A C 1
ATOM 3951 O O . PRO A 1 525 ? -21.900 -6.773 21.867 1.00 80.94 525 PRO A O 1
ATOM 3954 N N . ASP A 1 526 ? -20.614 -6.552 23.690 1.00 81.31 526 ASP A N 1
ATOM 3955 C CA . ASP A 1 526 ? -21.450 -5.544 24.357 1.00 81.31 526 ASP A CA 1
ATOM 3956 C C . ASP A 1 526 ? -21.067 -4.095 24.011 1.00 81.31 526 ASP A C 1
ATOM 3958 O O . ASP A 1 526 ? -21.810 -3.173 24.346 1.00 81.31 526 ASP A O 1
ATOM 3962 N N . ALA A 1 527 ? -19.928 -3.880 23.342 1.00 85.81 527 ALA A N 1
ATOM 3963 C CA . ALA A 1 527 ? -19.447 -2.553 22.970 1.00 85.81 527 ALA A CA 1
ATOM 3964 C C . ALA A 1 527 ? -19.855 -2.175 21.535 1.00 85.81 527 ALA A C 1
ATOM 3966 O O . ALA A 1 527 ? -19.874 -3.010 20.623 1.00 85.81 527 ALA A O 1
ATOM 3967 N N . ASP A 1 528 ? -20.112 -0.883 21.308 1.00 89.69 528 ASP A N 1
ATOM 3968 C CA . ASP A 1 528 ? -20.229 -0.315 19.962 1.00 89.69 528 ASP A CA 1
ATOM 3969 C C . ASP A 1 528 ? -18.842 -0.218 19.317 1.00 89.69 528 ASP A C 1
ATOM 3971 O O . ASP A 1 528 ? -18.135 0.779 19.469 1.00 89.69 528 ASP A O 1
ATOM 3975 N N . VAL A 1 529 ? -18.418 -1.284 18.639 1.00 91.06 529 VAL A N 1
ATOM 3976 C CA . VAL A 1 529 ? -17.124 -1.321 17.952 1.00 91.06 529 VAL A CA 1
ATOM 3977 C C . VAL A 1 529 ? -17.256 -0.737 16.548 1.00 91.06 529 VAL A C 1
ATOM 3979 O O . VAL A 1 529 ? -17.905 -1.319 15.678 1.00 91.06 529 VAL A O 1
ATOM 3982 N N . ARG A 1 530 ? -16.571 0.383 16.305 1.00 91.81 530 ARG A N 1
ATOM 3983 C CA . ARG A 1 530 ? -16.521 1.078 15.016 1.00 91.81 530 ARG A CA 1
ATOM 3984 C C . ARG A 1 530 ? -15.099 1.095 14.488 1.00 91.81 530 ARG A C 1
ATOM 3986 O O . ARG A 1 530 ? -14.201 1.645 15.119 1.00 91.81 530 ARG A O 1
ATOM 3993 N N . ARG A 1 531 ? -14.899 0.513 13.312 1.00 91.88 531 ARG A N 1
ATOM 3994 C CA . ARG A 1 531 ? -13.606 0.537 12.627 1.00 91.88 531 ARG A CA 1
ATOM 3995 C C . ARG A 1 531 ? -13.446 1.828 11.840 1.00 91.88 531 ARG A C 1
ATOM 3997 O O . ARG A 1 531 ? -14.411 2.312 11.255 1.00 91.88 531 ARG A O 1
ATOM 4004 N N . LEU A 1 532 ? -12.235 2.366 11.819 1.00 92.00 532 LEU A N 1
ATOM 4005 C CA . LEU A 1 532 ? -11.898 3.573 11.074 1.00 92.00 532 LEU A CA 1
ATOM 4006 C C . LEU A 1 532 ? -10.461 3.510 10.543 1.00 92.00 532 LEU A C 1
ATOM 4008 O O . LEU A 1 532 ? -9.631 2.875 11.185 1.00 92.00 532 LEU A O 1
ATOM 4012 N N . PRO A 1 533 ? -10.144 4.155 9.407 1.00 92.62 533 PRO A N 1
ATOM 4013 C CA . PRO A 1 533 ? -8.787 4.096 8.860 1.00 92.62 533 PRO A CA 1
ATOM 4014 C C . PRO A 1 533 ? -7.768 4.946 9.644 1.00 92.62 533 PRO A C 1
ATOM 4016 O O . PRO A 1 533 ? -6.606 4.574 9.748 1.00 92.62 533 PRO A O 1
ATOM 4019 N N . SER A 1 534 ? -8.190 6.083 10.214 1.00 94.56 534 SER A N 1
ATOM 4020 C CA . SER A 1 534 ? -7.361 6.914 11.104 1.00 94.56 534 SER A CA 1
ATOM 4021 C C . SER A 1 534 ? -8.207 7.842 11.979 1.00 94.56 534 SER A C 1
ATOM 4023 O O . SER A 1 534 ? -9.335 8.202 11.618 1.00 94.56 534 SER A O 1
ATOM 4025 N N . ALA A 1 535 ? -7.676 8.284 13.123 1.00 96.12 535 ALA A N 1
ATOM 4026 C CA . ALA A 1 535 ? -8.377 9.230 13.993 1.00 96.12 535 ALA A CA 1
ATOM 4027 C C . ALA A 1 535 ? -8.650 10.572 13.287 1.00 96.12 535 ALA A C 1
ATOM 4029 O O . ALA A 1 535 ? -9.655 11.231 13.565 1.00 96.12 535 ALA A O 1
ATOM 4030 N N . THR A 1 536 ? -7.794 10.959 12.336 1.00 95.12 536 THR A N 1
ATOM 4031 C CA . THR A 1 536 ? -8.026 12.117 11.461 1.00 95.12 536 THR A CA 1
ATOM 4032 C C . THR A 1 536 ? -9.293 11.947 10.622 1.00 95.12 536 THR A C 1
ATOM 4034 O O . THR A 1 536 ? -10.111 12.867 10.562 1.00 95.12 536 THR A O 1
ATOM 4037 N N . ILE A 1 537 ? -9.516 10.765 10.040 1.00 93.44 537 ILE A N 1
ATOM 4038 C CA . ILE A 1 537 ? -10.746 10.465 9.293 1.00 93.44 537 ILE A CA 1
ATOM 4039 C C . ILE A 1 537 ? -11.965 10.451 10.222 1.00 93.44 537 ILE A C 1
ATOM 4041 O O . ILE A 1 537 ? -12.999 11.020 9.871 1.00 93.44 537 ILE A O 1
ATOM 4045 N N . LEU A 1 538 ? -11.851 9.911 11.443 1.00 94.25 538 LEU A N 1
ATOM 4046 C CA . LEU A 1 538 ? -12.921 10.021 12.446 1.00 94.25 538 LEU A CA 1
ATOM 4047 C C . LEU A 1 538 ? -13.291 11.487 12.714 1.00 94.25 538 LEU A C 1
ATOM 4049 O O . LEU A 1 538 ? -14.474 11.829 12.729 1.00 94.25 538 LEU A O 1
ATOM 4053 N N . ALA A 1 539 ? -12.297 12.359 12.896 1.00 93.62 539 ALA A N 1
ATOM 4054 C CA . ALA A 1 539 ? -12.524 13.784 13.116 1.00 93.62 539 ALA A CA 1
ATOM 4055 C C . ALA A 1 539 ? -13.175 14.475 11.904 1.00 93.62 539 ALA A C 1
ATOM 4057 O O . ALA A 1 539 ? -13.930 15.430 12.084 1.00 93.62 539 ALA A O 1
ATOM 4058 N N . HIS A 1 540 ? -12.910 13.993 10.685 1.00 89.88 540 HIS A N 1
ATOM 4059 C CA . HIS A 1 540 ? -13.533 14.494 9.459 1.00 89.88 540 HIS A CA 1
ATOM 4060 C C . HIS A 1 540 ? -14.995 14.033 9.307 1.00 89.88 540 HIS A C 1
ATOM 4062 O O . HIS A 1 540 ? -15.846 14.811 8.877 1.00 89.88 540 HIS A O 1
ATOM 4068 N N . LEU A 1 541 ? -15.300 12.787 9.679 1.00 90.31 541 LEU A N 1
ATOM 4069 C CA . LEU A 1 541 ? -16.605 12.149 9.455 1.00 90.31 541 LEU A CA 1
ATOM 4070 C C . LEU A 1 541 ? -17.595 12.286 10.622 1.00 90.31 541 LEU A C 1
ATOM 4072 O O . LEU A 1 541 ? -18.778 11.963 10.475 1.00 90.31 541 LEU A O 1
ATOM 4076 N N . ARG A 1 542 ? -17.141 12.752 11.791 1.00 89.19 542 ARG A N 1
ATOM 4077 C CA . ARG A 1 542 ? -17.950 12.818 13.017 1.00 89.19 542 ARG A CA 1
ATOM 4078 C C . ARG A 1 542 ? -19.293 13.527 12.781 1.00 89.19 542 ARG A C 1
ATOM 4080 O O . ARG A 1 542 ? -19.341 14.655 12.301 1.00 89.19 542 ARG A O 1
ATOM 4087 N N . GLY A 1 543 ? -20.388 12.857 13.155 1.00 83.62 543 GLY A N 1
ATOM 4088 C CA . GLY A 1 543 ? -21.752 13.399 13.083 1.00 83.62 543 GLY A CA 1
ATOM 4089 C C . GLY A 1 543 ? -22.388 13.419 11.686 1.00 83.62 543 GLY A C 1
ATOM 4090 O O . GLY A 1 543 ? -23.492 13.932 11.537 1.00 83.62 543 GLY A O 1
ATOM 4091 N N . ARG A 1 544 ? -21.731 12.863 10.659 1.00 87.44 544 ARG A N 1
ATOM 4092 C CA . ARG A 1 544 ? -22.237 12.897 9.274 1.00 87.44 544 ARG A CA 1
ATOM 4093 C C . ARG A 1 544 ? -23.068 11.672 8.868 1.00 87.44 544 ARG A C 1
ATOM 4095 O O . ARG A 1 544 ? -23.766 11.732 7.866 1.00 87.44 544 ARG A O 1
ATOM 4102 N N . ALA A 1 545 ? -23.068 10.595 9.653 1.00 87.44 545 ALA A N 1
ATOM 4103 C CA . ALA A 1 545 ? -23.677 9.311 9.272 1.00 87.44 545 ALA A CA 1
ATOM 4104 C C . ALA A 1 545 ? -25.200 9.186 9.492 1.00 87.44 545 ALA A C 1
ATOM 4106 O O . ALA A 1 545 ? -25.807 8.257 8.967 1.00 87.44 545 ALA A O 1
ATOM 4107 N N . ASP A 1 546 ? -25.827 10.079 10.263 1.00 91.62 546 ASP A N 1
ATOM 4108 C CA . ASP A 1 546 ? -27.254 9.940 10.602 1.00 91.62 546 ASP A CA 1
ATOM 4109 C C . ASP A 1 546 ? -28.160 10.093 9.370 1.00 91.62 546 ASP A C 1
ATOM 4111 O O . ASP A 1 546 ? -28.079 11.082 8.654 1.00 91.62 546 ASP A O 1
ATOM 4115 N N . VAL A 1 547 ? -29.057 9.142 9.127 1.00 90.75 547 VAL A N 1
ATOM 4116 C CA . VAL A 1 547 ? -30.016 9.175 8.008 1.00 90.75 547 VAL A CA 1
ATOM 4117 C C . VAL A 1 547 ? -31.363 9.734 8.479 1.00 90.75 547 VAL A C 1
ATOM 4119 O O . VAL A 1 547 ? -31.669 9.644 9.671 1.00 90.75 547 VAL A O 1
ATOM 4122 N N . PRO A 1 548 ? -32.220 10.273 7.592 1.00 90.56 548 PRO A N 1
ATOM 4123 C CA . PRO A 1 548 ? -33.500 10.864 7.992 1.00 90.56 548 PRO A CA 1
ATOM 4124 C C . PRO A 1 548 ? -34.585 9.797 8.269 1.00 90.56 548 PRO A C 1
ATOM 4126 O O . PRO A 1 548 ? -35.709 9.888 7.779 1.00 90.56 548 PRO A O 1
ATOM 4129 N N . GLY A 1 549 ? -34.248 8.775 9.065 1.00 89.06 549 GLY A N 1
ATOM 4130 C CA . GLY A 1 549 ? -35.162 7.732 9.535 1.00 89.06 549 GLY A CA 1
ATOM 4131 C C . GLY A 1 549 ? -35.978 7.085 8.413 1.00 89.06 549 GLY A C 1
ATOM 4132 O O . GLY A 1 549 ? -35.441 6.738 7.364 1.00 89.06 549 GLY A O 1
ATOM 4133 N N . ASP A 1 550 ? -37.281 6.932 8.641 1.00 88.75 550 ASP A N 1
ATOM 4134 C CA . ASP A 1 550 ? -38.260 6.354 7.708 1.00 88.75 550 ASP A CA 1
ATOM 4135 C C . ASP A 1 550 ? -38.427 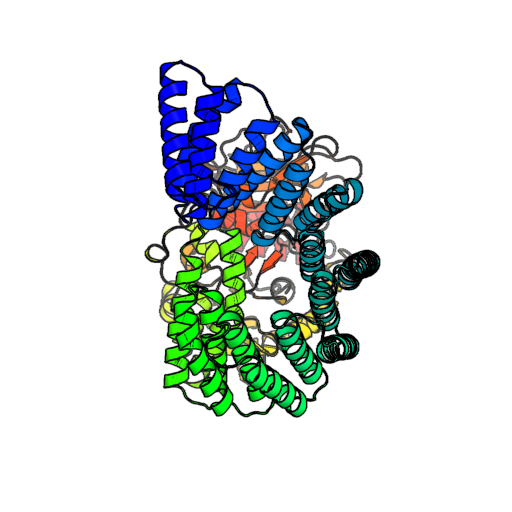7.125 6.383 1.00 88.75 550 ASP A C 1
ATOM 4137 O O . ASP A 1 550 ? -38.877 6.546 5.389 1.00 88.75 550 ASP A O 1
ATOM 4141 N N . SER A 1 551 ? -38.033 8.401 6.358 1.00 91.31 551 SER A N 1
ATOM 4142 C CA . SER A 1 551 ? -38.107 9.282 5.189 1.00 91.31 551 SER A CA 1
ATOM 4143 C C . SER A 1 551 ? -36.874 9.233 4.276 1.00 91.31 551 SER A C 1
ATOM 4145 O O . SER A 1 551 ? -36.888 9.862 3.217 1.00 91.31 551 SER A O 1
ATOM 4147 N N . ALA A 1 552 ? -35.835 8.474 4.647 1.00 93.38 552 ALA A N 1
ATOM 4148 C CA . ALA A 1 552 ? -34.621 8.310 3.846 1.00 93.38 552 ALA A CA 1
ATOM 4149 C C . ALA A 1 552 ? -34.919 7.840 2.421 1.00 93.38 552 ALA A C 1
ATOM 4151 O O . ALA A 1 552 ? -35.650 6.868 2.221 1.00 93.38 552 ALA A O 1
ATOM 4152 N N . ARG A 1 553 ? -34.315 8.519 1.440 1.00 95.75 553 ARG A N 1
ATOM 4153 C CA . ARG A 1 553 ? -34.285 8.077 0.045 1.00 95.75 553 ARG A CA 1
ATOM 4154 C C . ARG A 1 553 ? -33.266 6.958 -0.072 1.00 95.75 553 ARG A C 1
ATOM 4156 O O . ARG A 1 553 ? -32.073 7.176 0.142 1.00 95.75 553 ARG A O 1
ATOM 4163 N N . ILE A 1 554 ? -33.746 5.760 -0.371 1.00 95.50 554 ILE A N 1
ATOM 4164 C CA . ILE A 1 554 ? -32.940 4.544 -0.389 1.00 95.50 554 ILE A CA 1
ATOM 4165 C C . ILE A 1 554 ? -32.854 4.016 -1.812 1.00 95.50 554 ILE A C 1
ATOM 4167 O O . ILE A 1 554 ? -33.881 3.729 -2.425 1.00 95.50 554 ILE A O 1
ATOM 4171 N N . LEU A 1 555 ? -31.630 3.802 -2.285 1.00 94.44 555 LEU A N 1
ATOM 4172 C CA . LEU A 1 555 ? -31.373 2.978 -3.457 1.00 94.44 555 LEU A CA 1
ATOM 4173 C C . LEU A 1 555 ? -31.040 1.561 -2.998 1.00 94.44 555 LEU A C 1
ATOM 4175 O O . LEU A 1 555 ? -30.042 1.347 -2.309 1.00 94.44 555 LEU A O 1
ATOM 4179 N N . ALA A 1 556 ? -31.883 0.597 -3.359 1.00 92.44 556 ALA A N 1
ATOM 4180 C CA . ALA A 1 556 ? -31.754 -0.792 -2.943 1.00 92.44 556 ALA A CA 1
ATOM 4181 C C . ALA A 1 556 ? -31.581 -1.699 -4.168 1.00 92.44 556 ALA A C 1
ATOM 4183 O O . ALA A 1 556 ? -32.511 -1.891 -4.949 1.00 92.44 556 ALA A O 1
ATOM 4184 N N . ILE A 1 557 ? -30.387 -2.267 -4.334 1.00 87.62 557 ILE A N 1
ATOM 4185 C CA . ILE A 1 557 ? -30.020 -3.092 -5.489 1.00 87.62 557 ILE A CA 1
ATOM 4186 C C . ILE A 1 557 ? -29.787 -4.528 -5.028 1.00 87.62 557 ILE A C 1
ATOM 4188 O O . ILE A 1 557 ? -28.945 -4.779 -4.168 1.00 87.62 557 ILE A O 1
ATOM 4192 N N . ALA A 1 558 ? -30.505 -5.470 -5.641 1.00 83.88 558 ALA A N 1
ATOM 4193 C CA . ALA A 1 558 ? -30.272 -6.901 -5.483 1.00 83.88 558 ALA A CA 1
ATOM 4194 C C . ALA A 1 558 ? -29.541 -7.464 -6.712 1.00 83.88 558 ALA A C 1
ATOM 4196 O O . ALA A 1 558 ? -29.953 -7.230 -7.849 1.00 83.88 558 ALA A O 1
ATOM 4197 N N . GLY A 1 559 ? -28.480 -8.237 -6.486 1.00 73.25 559 GLY A N 1
ATOM 4198 C CA . GLY A 1 559 ? -27.807 -9.029 -7.513 1.00 73.25 559 GLY A CA 1
ATOM 4199 C C . GLY A 1 559 ? -28.705 -10.138 -8.075 1.00 73.25 559 GLY A C 1
ATOM 4200 O O . GLY A 1 559 ? -29.691 -10.548 -7.457 1.00 73.25 559 GLY A O 1
ATOM 4201 N N . HIS A 1 560 ? -28.370 -10.632 -9.269 1.00 67.31 560 HIS A N 1
ATOM 4202 C CA . HIS A 1 560 ? -29.128 -11.695 -9.934 1.00 67.31 560 HIS A CA 1
ATOM 4203 C C . HIS A 1 560 ? -28.697 -13.100 -9.479 1.00 67.31 560 HIS A C 1
ATOM 4205 O O . HIS A 1 560 ? -27.576 -13.323 -9.024 1.00 67.31 560 HIS A O 1
ATOM 4211 N N . GLU A 1 561 ? -29.612 -14.067 -9.621 1.00 60.34 561 GLU A N 1
ATOM 4212 C CA . GLU A 1 561 ? -29.322 -15.494 -9.430 1.00 60.34 561 GLU A CA 1
ATOM 4213 C C . GLU A 1 561 ? -28.320 -15.969 -10.486 1.00 60.34 561 GLU A C 1
ATOM 4215 O O . GLU A 1 561 ? -28.498 -15.687 -11.672 1.00 60.34 561 GLU A O 1
ATOM 4220 N N . ASN A 1 562 ? -27.295 -16.714 -10.065 1.00 53.53 562 ASN A N 1
ATOM 4221 C CA . ASN A 1 562 ? -26.198 -17.088 -10.943 1.00 53.53 562 ASN A CA 1
ATOM 4222 C C . ASN A 1 562 ? -25.998 -18.621 -11.012 1.00 53.53 562 ASN A C 1
ATOM 4224 O O . ASN A 1 562 ? -25.728 -19.232 -9.974 1.00 53.53 562 ASN A O 1
ATOM 4228 N N . PRO A 1 563 ? -26.130 -19.283 -12.183 1.00 42.56 563 PRO A N 1
ATOM 4229 C CA . PRO A 1 563 ? -25.888 -20.722 -12.306 1.00 42.56 563 PRO A CA 1
ATOM 4230 C C . PRO A 1 563 ? -24.417 -21.057 -12.010 1.00 42.56 563 PRO A C 1
ATOM 4232 O O . PRO A 1 563 ? -23.520 -20.611 -12.715 1.00 42.56 563 PRO A O 1
ATOM 4235 N N . GLY A 1 564 ? -24.157 -21.841 -10.959 1.00 49.78 564 GLY A N 1
ATOM 4236 C CA . GLY A 1 564 ? -22.799 -22.227 -10.537 1.00 49.78 564 GLY A CA 1
ATOM 4237 C C . GLY A 1 564 ? -22.235 -21.440 -9.346 1.00 49.78 564 GLY A C 1
ATOM 4238 O O . GLY A 1 564 ? -21.216 -21.846 -8.794 1.00 49.78 564 GLY A O 1
ATOM 4239 N N . ARG A 1 565 ? -22.916 -20.378 -8.890 1.00 54.41 565 ARG A N 1
ATOM 4240 C CA . ARG A 1 565 ? -22.702 -19.767 -7.563 1.00 54.41 565 ARG A CA 1
ATOM 4241 C C . ARG A 1 565 ? -23.910 -20.040 -6.658 1.00 54.41 565 ARG A C 1
ATOM 4243 O O . ARG A 1 565 ? -24.970 -20.463 -7.121 1.00 54.41 565 ARG A O 1
ATOM 4250 N N . GLN A 1 566 ? -23.740 -19.854 -5.350 1.00 54.66 566 GLN A N 1
ATOM 4251 C CA . GLN A 1 566 ? -24.821 -20.032 -4.380 1.00 54.66 566 GLN A CA 1
ATOM 4252 C C . GLN A 1 566 ? -25.962 -19.041 -4.659 1.00 54.66 566 GLN A C 1
ATOM 4254 O O . GLN A 1 566 ? -25.741 -17.898 -5.053 1.00 54.66 566 GLN A O 1
ATOM 4259 N N . ARG A 1 567 ? -27.204 -19.498 -4.495 1.00 54.69 567 ARG A N 1
ATOM 4260 C CA . ARG A 1 567 ? -28.408 -18.731 -4.825 1.00 54.69 567 ARG A CA 1
ATOM 4261 C C . ARG A 1 567 ? -28.615 -17.591 -3.816 1.00 54.69 567 ARG A C 1
ATOM 4263 O O . ARG A 1 567 ? -28.878 -17.882 -2.659 1.00 54.69 567 ARG A O 1
ATOM 4270 N N . LEU A 1 568 ? -28.600 -16.328 -4.256 1.00 64.56 568 LEU A N 1
ATOM 4271 C CA . LEU A 1 568 ? -28.858 -15.144 -3.410 1.00 64.56 568 LEU A CA 1
ATOM 4272 C C . LEU A 1 568 ? -30.362 -14.908 -3.159 1.00 64.56 568 LEU A C 1
ATOM 4274 O O . LEU A 1 568 ? -30.905 -13.842 -3.456 1.00 64.56 568 LEU A O 1
ATOM 4278 N N . ALA A 1 569 ? -31.073 -15.908 -2.631 1.00 62.59 569 ALA A N 1
ATOM 4279 C CA . ALA A 1 569 ? -32.492 -15.750 -2.294 1.00 62.59 569 ALA A CA 1
ATOM 4280 C C . ALA A 1 569 ? -32.717 -14.646 -1.235 1.00 62.59 569 ALA A C 1
ATOM 4282 O O . ALA A 1 569 ? -33.749 -13.971 -1.269 1.00 62.59 569 ALA A O 1
ATOM 4283 N N . GLY A 1 570 ? -31.730 -14.421 -0.354 1.00 73.00 570 GLY A N 1
ATOM 4284 C CA . GLY A 1 570 ? -31.727 -13.349 0.647 1.00 73.00 570 GLY A CA 1
ATOM 4285 C C . GLY A 1 570 ? -31.764 -11.938 0.050 1.00 73.00 570 GLY A C 1
ATOM 4286 O O . GLY A 1 570 ? -32.579 -11.126 0.477 1.00 73.00 570 GLY A O 1
ATOM 4287 N N . ALA A 1 571 ? -31.010 -11.665 -1.022 1.00 79.69 571 ALA A N 1
ATOM 4288 C CA . ALA A 1 571 ? -30.875 -10.314 -1.587 1.00 79.69 571 ALA A CA 1
ATOM 4289 C C . ALA A 1 571 ? -32.208 -9.704 -2.071 1.00 79.69 571 ALA A C 1
ATOM 4291 O O . ALA A 1 571 ? -32.512 -8.529 -1.843 1.00 79.69 571 ALA A O 1
ATOM 4292 N N . ARG A 1 572 ? -33.068 -10.509 -2.712 1.00 81.31 572 ARG A N 1
ATOM 4293 C CA . ARG A 1 572 ? -34.422 -10.064 -3.100 1.00 81.31 572 ARG A CA 1
ATOM 4294 C C . ARG A 1 572 ? -35.337 -9.871 -1.892 1.00 81.31 572 ARG A C 1
ATOM 4296 O O . ARG A 1 572 ? -36.199 -8.996 -1.908 1.00 81.31 572 ARG A O 1
ATOM 4303 N N . ALA A 1 573 ? -35.174 -10.688 -0.855 1.00 84.94 573 ALA A N 1
ATOM 4304 C CA . ALA A 1 573 ? -35.942 -10.544 0.373 1.00 84.94 573 ALA A CA 1
ATOM 4305 C C . ALA A 1 573 ? -35.541 -9.268 1.136 1.00 84.94 573 ALA A C 1
ATOM 4307 O O . ALA A 1 573 ? -36.419 -8.576 1.647 1.00 84.94 573 ALA A O 1
ATOM 4308 N N . GLU A 1 574 ? -34.254 -8.915 1.158 1.00 88.06 574 GLU A N 1
ATOM 4309 C CA . GLU A 1 574 ? -33.729 -7.691 1.779 1.00 88.06 574 GLU A CA 1
ATOM 4310 C C . GLU A 1 574 ? -34.251 -6.418 1.097 1.00 88.06 574 GLU A C 1
ATOM 4312 O O . GLU A 1 574 ? -34.778 -5.520 1.758 1.00 88.06 574 GLU A O 1
ATOM 4317 N N . THR A 1 575 ? -34.200 -6.357 -0.235 1.00 89.06 575 THR A N 1
ATOM 4318 C CA . THR A 1 575 ? -34.760 -5.220 -0.992 1.00 89.06 575 THR A CA 1
ATOM 4319 C C . THR A 1 575 ? -36.281 -5.105 -0.821 1.00 89.06 575 THR A C 1
ATOM 4321 O O . THR A 1 575 ? -36.807 -4.004 -0.640 1.00 89.06 575 THR A O 1
ATOM 4324 N N . ALA A 1 576 ? -37.004 -6.231 -0.773 1.00 90.06 576 ALA A N 1
ATOM 4325 C CA . ALA A 1 576 ? -38.438 -6.244 -0.477 1.00 90.06 576 ALA A CA 1
ATOM 4326 C C . ALA A 1 576 ? -38.761 -5.815 0.968 1.00 90.06 576 ALA A C 1
ATOM 4328 O O . ALA A 1 576 ? -39.785 -5.170 1.203 1.00 90.06 576 ALA A O 1
ATOM 4329 N N . LEU A 1 577 ? -37.908 -6.157 1.939 1.00 90.94 577 LEU A N 1
ATOM 4330 C CA . LEU A 1 577 ? -38.010 -5.698 3.326 1.00 90.94 577 LEU A CA 1
ATOM 4331 C C . LEU A 1 577 ? -37.874 -4.172 3.400 1.00 90.94 577 LEU A C 1
ATOM 4333 O O . LEU A 1 577 ? -38.703 -3.521 4.038 1.00 90.94 577 LEU A O 1
ATOM 4337 N N . LEU A 1 578 ? -36.881 -3.600 2.714 1.00 92.38 578 LEU A N 1
ATOM 4338 C CA . LEU A 1 578 ? -36.681 -2.151 2.639 1.00 92.38 578 LEU A CA 1
ATOM 4339 C C . LEU A 1 578 ? -37.915 -1.443 2.079 1.00 92.38 578 LEU A C 1
ATOM 4341 O O . LEU A 1 578 ? -38.442 -0.541 2.731 1.00 92.38 578 LEU A O 1
ATOM 4345 N N . ALA A 1 579 ? -38.429 -1.909 0.936 1.00 91.75 579 ALA A N 1
ATOM 4346 C CA . ALA A 1 579 ? -39.610 -1.341 0.281 1.00 91.75 579 ALA A CA 1
ATOM 4347 C C . ALA A 1 579 ? -40.887 -1.397 1.142 1.00 91.75 579 ALA A C 1
ATOM 4349 O O . ALA A 1 579 ? -41.808 -0.612 0.942 1.00 91.75 579 ALA A O 1
ATOM 4350 N N . ARG A 1 580 ? -40.961 -2.318 2.114 1.00 91.25 580 ARG A N 1
ATOM 4351 C CA . ARG A 1 580 ? -42.062 -2.380 3.092 1.00 91.25 580 ARG A CA 1
ATOM 4352 C C . ARG A 1 580 ? -41.855 -1.457 4.289 1.00 91.25 580 ARG A C 1
ATOM 4354 O O . ARG A 1 580 ? -42.829 -1.122 4.960 1.00 91.25 580 ARG A O 1
ATOM 4361 N N . ARG A 1 581 ? -40.604 -1.124 4.618 1.00 89.56 581 ARG A N 1
ATOM 4362 C CA . ARG A 1 581 ? -40.242 -0.455 5.874 1.00 89.56 581 ARG A CA 1
ATOM 4363 C C . ARG A 1 581 ? -40.084 1.054 5.736 1.00 89.56 581 ARG A C 1
ATOM 4365 O O . ARG A 1 581 ? -40.360 1.754 6.711 1.00 89.56 581 ARG A O 1
ATOM 4372 N N . PHE A 1 582 ? -39.648 1.525 4.573 1.00 93.69 582 PHE A N 1
ATOM 4373 C CA . PHE A 1 582 ? -39.378 2.933 4.290 1.00 93.69 582 PHE A CA 1
ATOM 4374 C C . PHE A 1 582 ? -40.314 3.472 3.212 1.00 93.69 582 PHE A C 1
ATOM 4376 O O . PHE A 1 582 ? -40.798 2.724 2.366 1.00 93.69 582 PHE A O 1
ATOM 4383 N N . ALA A 1 583 ? -40.555 4.784 3.243 1.00 89.88 583 ALA A N 1
ATOM 4384 C CA . ALA A 1 583 ? -41.466 5.435 2.304 1.00 89.88 583 ALA A CA 1
ATOM 4385 C C . ALA A 1 583 ? -40.858 5.627 0.903 1.00 89.88 583 ALA A C 1
ATOM 4387 O O . ALA A 1 583 ? -41.582 5.578 -0.088 1.00 89.88 583 ALA A O 1
ATOM 4388 N N . ASN A 1 584 ? -39.540 5.835 0.827 1.00 93.94 584 ASN A N 1
ATOM 4389 C CA . ASN A 1 584 ? -38.845 6.286 -0.379 1.00 93.94 584 ASN A CA 1
ATOM 4390 C C . ASN A 1 584 ? -37.766 5.277 -0.801 1.00 93.94 584 ASN A C 1
ATOM 4392 O O . ASN A 1 584 ? -36.576 5.529 -0.623 1.00 93.94 584 ASN A O 1
ATOM 4396 N N . VAL A 1 585 ? -38.173 4.120 -1.331 1.00 95.44 585 VAL A N 1
ATOM 4397 C CA . VAL A 1 585 ? -37.241 3.073 -1.787 1.00 95.44 585 VAL A CA 1
ATOM 4398 C C . VAL A 1 585 ? -37.312 2.909 -3.297 1.00 95.44 585 VAL A C 1
ATOM 4400 O O . VAL A 1 585 ? -38.353 2.534 -3.836 1.00 95.44 585 VAL A O 1
ATOM 4403 N N . THR A 1 586 ? -36.180 3.123 -3.959 1.00 94.19 586 THR A N 1
ATOM 4404 C CA . THR A 1 586 ? -35.983 2.819 -5.374 1.00 94.19 586 THR A CA 1
ATOM 4405 C C . THR A 1 586 ? -35.295 1.464 -5.495 1.00 94.19 586 THR A C 1
ATOM 4407 O O . THR A 1 586 ? -34.203 1.260 -4.965 1.00 94.19 586 THR A O 1
ATOM 4410 N N . VAL A 1 587 ? -35.944 0.531 -6.194 1.00 90.00 587 VAL A N 1
ATOM 4411 C CA . VAL A 1 587 ? -35.383 -0.780 -6.548 1.00 90.00 587 VAL A CA 1
ATOM 4412 C C . VAL A 1 587 ? -35.302 -0.853 -8.073 1.00 90.00 587 VAL A C 1
ATOM 4414 O O . VAL A 1 587 ? -36.341 -1.043 -8.714 1.00 90.00 587 VAL A O 1
ATOM 4417 N N . PRO A 1 588 ? -34.112 -0.681 -8.676 1.00 83.38 588 PRO A N 1
ATOM 4418 C CA . PRO A 1 588 ? -33.948 -0.792 -10.120 1.00 83.38 588 PRO A CA 1
ATOM 4419 C C . PRO A 1 588 ? -34.356 -2.179 -10.627 1.00 83.38 588 PRO A C 1
ATOM 4421 O O . PRO A 1 588 ? -34.180 -3.186 -9.939 1.00 83.38 588 PRO A O 1
ATOM 4424 N N . ALA A 1 589 ? -34.862 -2.248 -11.862 1.00 68.69 589 ALA A N 1
ATOM 4425 C CA . ALA A 1 589 ? -35.276 -3.511 -12.484 1.00 68.69 589 ALA A CA 1
ATOM 4426 C C . ALA A 1 589 ? -34.107 -4.504 -12.693 1.00 68.69 589 ALA A C 1
ATOM 4428 O O . ALA A 1 589 ? -34.344 -5.701 -12.864 1.00 68.69 589 ALA A O 1
ATOM 4429 N N . GLY A 1 590 ? -32.863 -4.013 -12.655 1.00 64.06 590 GLY A N 1
ATOM 4430 C CA . GLY A 1 590 ? -31.626 -4.792 -12.670 1.00 64.06 590 GLY A CA 1
ATOM 4431 C C . GLY A 1 590 ? -30.405 -3.926 -12.996 1.00 64.06 590 GLY A C 1
ATOM 4432 O O . GLY A 1 590 ? -30.545 -2.790 -13.447 1.00 64.06 590 GLY A O 1
ATOM 4433 N N . VAL A 1 591 ? -29.208 -4.481 -12.788 1.00 63.81 591 VAL A N 1
ATOM 4434 C CA . VAL A 1 591 ? -27.932 -3.917 -13.260 1.00 63.81 591 VAL A CA 1
ATOM 4435 C C . VAL A 1 591 ? -27.393 -4.883 -14.322 1.00 63.81 591 VAL A C 1
ATOM 4437 O O . VAL A 1 591 ? -26.873 -5.947 -13.986 1.00 63.81 591 VAL A O 1
ATOM 4440 N N . GLY A 1 592 ? -27.636 -4.575 -15.599 1.00 55.22 592 GLY A N 1
ATOM 4441 C CA . GLY A 1 592 ? -27.207 -5.356 -16.769 1.00 55.22 592 GLY A CA 1
ATOM 4442 C C . GLY A 1 592 ? -25.972 -4.767 -17.460 1.00 55.22 592 GLY A C 1
ATOM 4443 O O . GLY A 1 592 ? -25.562 -3.651 -17.139 1.00 55.22 592 GLY A O 1
ATOM 4444 N N . ALA A 1 593 ? -25.389 -5.499 -18.416 1.00 51.38 593 ALA A N 1
ATOM 4445 C CA . ALA A 1 593 ? -24.173 -5.087 -19.134 1.00 51.38 593 ALA A CA 1
ATOM 4446 C C . ALA A 1 593 ? -24.304 -3.724 -19.847 1.00 51.38 593 ALA A C 1
ATOM 4448 O O . ALA A 1 593 ? -23.330 -2.979 -19.921 1.00 51.38 593 ALA A O 1
ATOM 4449 N N . ASP A 1 594 ? -25.519 -3.379 -20.289 1.00 47.69 594 ASP A N 1
ATOM 4450 C CA . ASP A 1 594 ? -25.850 -2.103 -20.943 1.00 47.69 594 ASP A CA 1
ATOM 4451 C C . ASP A 1 594 ? -26.360 -1.015 -19.972 1.00 47.69 594 ASP A C 1
ATOM 4453 O O . ASP A 1 594 ? -26.672 0.100 -20.392 1.00 47.69 594 ASP A O 1
ATOM 4457 N N . SER A 1 595 ? -26.490 -1.317 -18.674 1.00 51.62 595 SER A N 1
ATOM 4458 C CA . SER A 1 595 ? -26.967 -0.350 -17.675 1.00 51.62 595 SER A CA 1
ATOM 4459 C C . SER A 1 595 ? -25.814 0.469 -17.090 1.00 51.62 595 SER A C 1
ATOM 4461 O O . SER A 1 595 ? -24.727 -0.056 -16.848 1.00 51.62 595 SER A O 1
ATOM 4463 N N . ALA A 1 596 ? -26.046 1.762 -16.843 1.00 60.91 596 ALA A N 1
ATOM 4464 C CA . ALA A 1 596 ? -25.079 2.612 -16.151 1.00 60.91 596 ALA A CA 1
ATOM 4465 C C . ALA A 1 596 ? -24.820 2.108 -14.715 1.00 60.91 596 ALA A C 1
ATOM 4467 O O . ALA A 1 596 ? -25.621 1.350 -14.158 1.00 60.91 596 ALA A O 1
ATOM 4468 N N . LEU A 1 597 ? -23.708 2.550 -14.111 1.00 65.19 597 LEU A N 1
ATOM 4469 C CA . LEU A 1 597 ? -23.403 2.348 -12.688 1.00 65.19 597 LEU A CA 1
ATOM 4470 C C . LEU A 1 597 ? -24.681 2.629 -11.871 1.00 65.19 597 LEU A C 1
ATOM 4472 O O . LEU A 1 597 ? -25.260 3.696 -12.021 1.00 65.19 597 LEU A O 1
ATOM 4476 N N . PHE A 1 598 ? -25.140 1.663 -11.066 1.00 74.81 598 PHE A N 1
ATOM 4477 C CA . PHE A 1 598 ? -26.385 1.724 -10.272 1.00 74.81 598 PHE A CA 1
ATOM 4478 C C . PHE A 1 598 ? -27.726 1.571 -11.019 1.00 74.81 598 PHE A C 1
ATOM 4480 O O . PHE A 1 598 ? -28.777 1.932 -10.494 1.00 74.81 598 PHE A O 1
ATOM 4487 N N . GLY A 1 599 ? -27.730 0.960 -12.206 1.00 72.00 599 GLY A N 1
ATOM 4488 C CA . GLY A 1 599 ? -28.971 0.615 -12.911 1.00 72.00 599 GLY A CA 1
ATOM 4489 C C . GLY A 1 599 ? -29.619 1.793 -13.643 1.00 72.00 599 GLY A C 1
ATOM 4490 O O . GLY A 1 599 ? -30.802 1.729 -13.961 1.00 72.00 599 GLY A O 1
ATOM 4491 N N . GLY A 1 600 ? -28.849 2.851 -13.926 1.00 75.75 600 GLY A N 1
ATOM 4492 C CA . GLY A 1 600 ? -29.336 4.068 -14.589 1.00 75.75 600 GLY A CA 1
ATOM 4493 C C . GLY A 1 600 ? -29.819 5.164 -13.640 1.00 75.75 600 GLY A C 1
ATOM 4494 O O . GLY A 1 600 ? -30.108 6.261 -14.109 1.00 75.75 600 GLY A O 1
ATOM 4495 N N . GLU A 1 601 ? -29.879 4.881 -12.339 1.00 84.88 601 GLU A N 1
ATOM 4496 C CA . GLU A 1 601 ? -30.189 5.868 -11.307 1.00 84.88 601 GLU A CA 1
ATOM 4497 C C . GLU A 1 601 ? -28.975 6.758 -11.023 1.00 84.88 601 GLU A C 1
ATOM 4499 O O . GLU A 1 601 ? -27.833 6.300 -11.094 1.00 84.88 601 GLU A O 1
ATOM 4504 N N . ASP A 1 602 ? -29.225 8.013 -10.656 1.00 85.19 602 ASP A N 1
ATOM 4505 C CA . ASP A 1 602 ? -28.185 8.903 -10.148 1.00 85.19 602 ASP A CA 1
ATOM 4506 C C . ASP A 1 602 ? -27.962 8.617 -8.648 1.00 85.19 602 ASP A C 1
ATOM 4508 O O . ASP A 1 602 ? -28.819 8.946 -7.820 1.00 85.19 602 ASP A O 1
ATOM 4512 N N . PRO A 1 603 ? -26.841 7.979 -8.253 1.00 81.31 603 PRO A N 1
ATOM 4513 C CA . PRO A 1 603 ? -26.609 7.602 -6.864 1.00 81.31 603 PRO A CA 1
ATOM 4514 C C . PRO A 1 603 ? -26.412 8.822 -5.942 1.00 81.31 603 PRO A C 1
ATOM 4516 O O . PRO A 1 603 ? -26.472 8.670 -4.719 1.00 81.31 603 PRO A O 1
ATOM 4519 N N . GLU A 1 604 ? -26.204 10.024 -6.492 1.00 83.56 604 GLU A N 1
ATOM 4520 C CA . GLU A 1 604 ? -26.090 11.269 -5.726 1.00 83.56 604 GLU A CA 1
ATOM 4521 C C . GLU A 1 604 ? -27.437 11.726 -5.135 1.00 83.56 604 GLU A C 1
ATOM 4523 O O . GLU A 1 604 ? -27.469 12.515 -4.189 1.00 83.56 604 GLU A O 1
ATOM 4528 N N . GLU A 1 605 ? -28.564 11.196 -5.620 1.00 89.00 605 GLU A N 1
ATOM 4529 C CA . GLU A 1 605 ? -29.901 11.544 -5.127 1.00 89.00 605 GLU A CA 1
ATOM 4530 C C . GLU A 1 605 ? -30.334 10.768 -3.873 1.00 89.00 605 GLU A C 1
ATOM 4532 O O . GLU A 1 605 ? -31.422 11.007 -3.347 1.00 89.00 605 GLU A O 1
ATOM 4537 N N . PHE A 1 606 ? -29.522 9.844 -3.362 1.00 94.25 606 PHE A N 1
ATOM 4538 C CA . PHE A 1 606 ? -29.937 8.942 -2.286 1.00 94.25 606 PHE A CA 1
ATOM 4539 C C . PHE A 1 606 ? -29.225 9.231 -0.968 1.00 94.25 606 PHE A C 1
ATOM 4541 O O . PHE A 1 606 ? -28.033 9.519 -0.923 1.00 94.25 606 PHE A O 1
ATOM 4548 N N . ASP A 1 607 ? -29.963 9.103 0.136 1.00 95.12 607 ASP A N 1
ATOM 4549 C CA . ASP A 1 607 ? -29.425 9.264 1.489 1.00 95.12 607 ASP A CA 1
ATOM 4550 C C . ASP A 1 607 ? -28.793 7.953 1.993 1.00 95.12 607 ASP A C 1
ATOM 4552 O O . ASP A 1 607 ? -27.949 7.970 2.893 1.00 95.12 607 ASP A O 1
ATOM 4556 N N . LEU A 1 608 ? -29.206 6.812 1.426 1.00 95.56 608 LEU A N 1
ATOM 4557 C CA . LEU A 1 608 ? -28.749 5.474 1.793 1.00 95.56 608 LEU A CA 1
ATOM 4558 C C . LEU A 1 608 ? -28.635 4.573 0.561 1.00 95.56 608 LEU A C 1
ATOM 4560 O O . LEU A 1 608 ? -29.563 4.484 -0.244 1.00 95.56 608 LEU A O 1
ATOM 4564 N N . LEU A 1 609 ? -27.530 3.834 0.476 1.00 94.69 609 LEU A N 1
ATOM 4565 C CA . LEU A 1 609 ? -27.315 2.789 -0.525 1.00 94.69 609 LEU A CA 1
ATOM 4566 C C . LEU A 1 609 ? -27.362 1.412 0.148 1.00 94.69 609 LEU A C 1
ATOM 4568 O O . LEU A 1 609 ? -26.654 1.177 1.126 1.00 94.69 609 LEU A O 1
ATOM 4572 N N . HIS A 1 610 ? -28.177 0.494 -0.365 1.00 93.06 610 HIS A N 1
ATOM 4573 C CA . HIS A 1 610 ? -28.195 -0.911 0.040 1.00 93.06 610 HIS A CA 1
ATOM 4574 C C . HIS A 1 610 ? -27.875 -1.789 -1.168 1.00 93.06 610 HIS A C 1
ATOM 4576 O O . HIS A 1 610 ? -28.636 -1.833 -2.133 1.00 93.06 610 HIS A O 1
ATOM 4582 N N . LEU A 1 611 ? -26.741 -2.481 -1.111 1.00 89.06 611 LEU A N 1
ATOM 4583 C CA . LEU A 1 611 ? -26.205 -3.274 -2.210 1.00 89.06 611 LEU A CA 1
ATOM 4584 C C . LEU A 1 611 ? -26.095 -4.731 -1.754 1.00 89.06 611 LEU A C 1
ATOM 4586 O O . LEU A 1 611 ? -25.145 -5.096 -1.060 1.00 89.06 611 LEU A O 1
ATOM 4590 N N . ALA A 1 612 ? -27.078 -5.550 -2.132 1.00 85.88 612 ALA A N 1
ATOM 4591 C CA . ALA A 1 612 ? -27.149 -6.967 -1.790 1.00 85.88 612 ALA A CA 1
ATOM 4592 C C . ALA A 1 612 ? -26.728 -7.831 -2.980 1.00 85.88 612 ALA A C 1
ATOM 4594 O O . ALA A 1 612 ? -27.499 -8.030 -3.918 1.00 85.88 612 ALA A O 1
ATOM 4595 N N . CYS A 1 613 ? -25.487 -8.312 -2.992 1.00 80.88 613 CYS A N 1
ATOM 4596 C CA . CYS A 1 613 ? -24.898 -8.993 -4.150 1.00 80.88 613 CYS A CA 1
ATOM 4597 C C . CYS A 1 613 ? -23.700 -9.870 -3.748 1.00 80.88 613 CYS A C 1
ATOM 4599 O O . CYS A 1 613 ? -23.416 -10.045 -2.567 1.00 80.88 613 CYS A O 1
ATOM 4601 N N . HIS A 1 614 ? -22.990 -10.457 -4.715 1.00 79.56 614 HIS A N 1
ATOM 4602 C CA . HIS A 1 614 ? -21.710 -11.101 -4.413 1.00 79.56 614 HIS A CA 1
ATOM 4603 C C . HIS A 1 614 ? -20.602 -10.047 -4.311 1.00 79.56 614 HIS A C 1
ATOM 4605 O O . HIS A 1 614 ? -20.548 -9.128 -5.124 1.00 79.56 614 HIS A O 1
ATOM 4611 N N . GLY A 1 615 ? -19.706 -10.208 -3.340 1.00 78.38 615 GLY A N 1
ATOM 4612 C CA . GLY A 1 615 ? -18.463 -9.449 -3.248 1.00 78.38 615 GLY A CA 1
ATOM 4613 C C . GLY A 1 615 ? -17.316 -10.269 -3.830 1.00 78.38 615 GLY A C 1
ATOM 4614 O O . GLY A 1 615 ? -17.266 -11.484 -3.648 1.00 78.38 615 GLY A O 1
ATOM 4615 N N . GLU A 1 616 ? -16.413 -9.612 -4.543 1.00 79.00 616 GLU A N 1
ATOM 4616 C CA . GLU A 1 616 ? -15.135 -10.169 -4.971 1.00 79.00 616 GLU A CA 1
ATOM 4617 C C . GLU A 1 616 ? -14.029 -9.289 -4.398 1.00 79.00 616 GLU A C 1
ATOM 4619 O O . GLU A 1 616 ? -13.946 -8.101 -4.716 1.00 79.00 616 GLU A O 1
ATOM 4624 N N . VAL A 1 617 ? -13.221 -9.861 -3.512 1.00 77.38 617 VAL A N 1
ATOM 4625 C CA . VAL A 1 617 ? -12.105 -9.171 -2.869 1.00 77.38 617 VAL A CA 1
ATOM 4626 C C . VAL A 1 617 ? -10.828 -9.546 -3.600 1.00 77.38 617 VAL A C 1
ATOM 4628 O O . VAL A 1 617 ? -10.512 -10.725 -3.737 1.00 77.38 617 VAL A O 1
ATOM 4631 N N . ASP A 1 618 ? -10.098 -8.533 -4.051 1.00 78.38 618 ASP A N 1
ATOM 4632 C CA . ASP A 1 618 ? -8.779 -8.684 -4.657 1.00 78.38 618 ASP A CA 1
ATOM 4633 C C . ASP A 1 618 ? -7.748 -8.093 -3.677 1.00 78.38 618 ASP A C 1
ATOM 4635 O O . ASP A 1 618 ? -7.603 -6.870 -3.617 1.00 78.38 618 ASP A O 1
ATOM 4639 N N . PRO A 1 619 ? -7.099 -8.915 -2.827 1.00 72.00 619 PRO A N 1
ATOM 4640 C CA . PRO A 1 619 ? -6.177 -8.418 -1.808 1.00 72.00 619 PRO A CA 1
ATOM 4641 C C . PRO A 1 619 ? -4.896 -7.827 -2.407 1.00 72.00 619 PRO A C 1
ATOM 4643 O O . PRO A 1 619 ? -4.313 -6.923 -1.812 1.00 72.00 61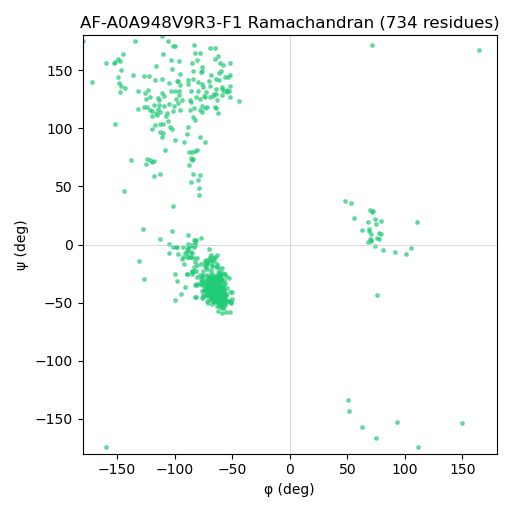9 PRO A O 1
ATOM 4646 N N . ASP A 1 620 ? -4.492 -8.288 -3.591 1.00 68.94 620 ASP A N 1
ATOM 4647 C CA . ASP A 1 620 ? -3.300 -7.795 -4.281 1.00 68.94 620 ASP A CA 1
ATOM 4648 C C . ASP A 1 620 ? -3.598 -6.474 -5.001 1.00 68.94 620 ASP A C 1
ATOM 4650 O O . ASP A 1 620 ? -2.758 -5.577 -5.061 1.00 68.94 620 ASP A O 1
ATOM 4654 N N . ARG A 1 621 ? -4.823 -6.322 -5.519 1.00 73.38 621 ARG A N 1
ATOM 4655 C CA . ARG A 1 621 ? -5.306 -5.106 -6.185 1.00 73.38 621 ARG A CA 1
ATOM 4656 C C . ARG A 1 621 ? -6.572 -4.619 -5.489 1.00 73.38 621 ARG A C 1
ATOM 4658 O O . ARG A 1 621 ? -7.664 -4.691 -6.060 1.00 73.38 621 ARG A O 1
ATOM 4665 N N . PRO A 1 622 ? -6.458 -4.045 -4.285 1.00 78.31 622 PRO A N 1
ATOM 4666 C CA . PRO A 1 622 ? -7.610 -3.707 -3.455 1.00 78.31 622 PRO A CA 1
ATOM 4667 C C . PRO A 1 622 ? -8.683 -2.887 -4.180 1.00 78.31 622 PRO A C 1
ATOM 4669 O O . PRO A 1 622 ? -9.874 -3.174 -4.064 1.00 78.31 622 PRO A O 1
ATOM 4672 N N . TRP A 1 623 ? -8.278 -1.920 -5.006 1.00 83.62 623 TRP A N 1
ATOM 4673 C CA . TRP A 1 623 ? -9.188 -1.073 -5.785 1.00 83.62 623 TRP A CA 1
ATOM 4674 C C . TRP A 1 623 ? -9.921 -1.789 -6.933 1.00 83.62 623 TRP A C 1
ATOM 4676 O O . TRP A 1 623 ? -10.881 -1.239 -7.477 1.00 83.62 623 TRP A O 1
ATOM 4686 N N . ASN A 1 624 ? -9.507 -3.004 -7.298 1.00 82.38 624 ASN A N 1
ATOM 4687 C CA . ASN A 1 624 ? -10.220 -3.863 -8.242 1.00 82.38 624 ASN A CA 1
ATOM 4688 C C . ASN A 1 624 ? -11.288 -4.733 -7.578 1.00 82.38 624 ASN A C 1
ATOM 4690 O O . ASN A 1 624 ? -12.105 -5.290 -8.320 1.00 82.38 624 ASN A O 1
ATOM 4694 N N . SER A 1 625 ? -11.321 -4.800 -6.239 1.00 85.94 625 SER A N 1
ATOM 4695 C CA . SER A 1 625 ? -12.402 -5.452 -5.494 1.00 85.94 625 SER A CA 1
ATOM 4696 C C . SER A 1 625 ? -13.751 -4.916 -5.965 1.00 85.94 625 SER A C 1
ATOM 4698 O O . SER A 1 625 ? -13.902 -3.709 -6.186 1.00 85.94 625 SER A O 1
ATOM 4700 N N . ALA A 1 626 ? -14.721 -5.803 -6.160 1.00 86.19 626 ALA A N 1
ATOM 4701 C CA . ALA A 1 626 ? -15.945 -5.496 -6.881 1.00 86.19 626 ALA A CA 1
ATOM 4702 C C . ALA A 1 626 ? -17.191 -6.039 -6.190 1.00 86.19 626 ALA A C 1
ATOM 4704 O O . ALA A 1 626 ? -17.198 -7.132 -5.630 1.00 86.19 626 ALA A O 1
ATOM 4705 N N . LEU A 1 627 ? -18.276 -5.285 -6.317 1.00 84.00 627 LEU A N 1
ATOM 4706 C CA . LEU A 1 627 ? -19.626 -5.800 -6.153 1.00 84.00 627 LEU A CA 1
ATOM 4707 C C . LEU A 1 627 ? -20.074 -6.366 -7.503 1.00 84.00 627 LEU A C 1
ATOM 4709 O O . LEU A 1 627 ? -20.006 -5.681 -8.528 1.00 84.00 627 LEU A O 1
ATOM 4713 N N . VAL A 1 628 ? -20.479 -7.632 -7.505 1.00 80.94 628 VAL A N 1
ATOM 4714 C CA . VAL A 1 628 ? -20.800 -8.393 -8.714 1.00 80.94 628 VAL A CA 1
ATOM 4715 C C . VAL A 1 628 ? -22.312 -8.463 -8.890 1.00 80.94 628 VAL A C 1
ATOM 4717 O O . VAL A 1 628 ? -23.022 -9.106 -8.112 1.00 80.94 628 VAL A O 1
ATOM 4720 N N . PHE A 1 629 ? -22.786 -7.836 -9.959 1.00 76.81 629 PHE A N 1
ATOM 4721 C CA . PHE A 1 629 ? -24.158 -7.889 -10.452 1.00 76.81 629 PHE A CA 1
ATOM 4722 C C . PHE A 1 629 ? -24.218 -8.650 -11.790 1.00 76.81 629 PHE A C 1
ATOM 4724 O O . PHE A 1 629 ? -23.197 -9.113 -12.300 1.00 76.81 629 PHE A O 1
ATOM 4731 N N . GLY A 1 630 ? -25.411 -8.790 -12.372 1.00 70.69 630 GLY A N 1
ATOM 4732 C CA . GLY A 1 630 ? -25.602 -9.521 -13.631 1.00 70.69 630 GLY A CA 1
ATOM 4733 C C . GLY A 1 630 ? -25.529 -11.050 -13.494 1.00 70.69 630 GLY A C 1
ATOM 4734 O O . GLY A 1 630 ? -25.628 -11.599 -12.395 1.00 70.69 630 GLY A O 1
ATOM 4735 N N . THR A 1 631 ? -25.417 -11.745 -14.628 1.00 67.12 631 THR A N 1
ATOM 4736 C CA . THR A 1 631 ? -25.347 -13.222 -14.701 1.00 67.12 631 THR A CA 1
ATOM 4737 C C . THR A 1 631 ? -23.896 -13.694 -14.873 1.00 67.12 631 THR A C 1
ATOM 4739 O O . THR A 1 631 ? -23.008 -12.877 -15.079 1.00 67.12 631 THR A O 1
ATOM 4742 N N . ALA A 1 632 ? -23.608 -14.997 -14.781 1.00 66.31 632 ALA A N 1
ATOM 4743 C CA . ALA A 1 632 ? -22.255 -15.535 -15.003 1.00 66.31 632 ALA A CA 1
ATOM 4744 C C . ALA A 1 632 ? -21.756 -15.265 -16.421 1.00 66.31 632 ALA A C 1
ATOM 4746 O O . ALA A 1 632 ? -20.565 -15.026 -16.601 1.00 66.31 632 ALA A O 1
ATOM 4747 N N . ASP A 1 633 ? -22.663 -15.298 -17.397 1.00 67.69 633 ASP A N 1
ATOM 4748 C CA . ASP A 1 633 ? -22.334 -15.061 -18.800 1.00 67.69 633 ASP A CA 1
ATOM 4749 C C . ASP A 1 633 ? -22.124 -13.562 -19.081 1.00 67.69 633 ASP A C 1
ATOM 4751 O O . ASP A 1 633 ? -21.345 -13.198 -19.959 1.00 67.69 633 ASP A O 1
ATOM 4755 N N . GLU A 1 634 ? -22.765 -12.691 -18.294 1.00 71.31 634 GLU A N 1
ATOM 4756 C CA . GLU A 1 634 ? -22.694 -11.230 -18.415 1.00 71.31 634 GLU A CA 1
ATOM 4757 C C . GLU A 1 634 ? -22.574 -10.559 -17.030 1.00 71.31 634 GLU A C 1
ATOM 4759 O O . GLU A 1 634 ? -23.546 -9.975 -16.527 1.00 71.31 634 GLU A O 1
ATOM 4764 N N . PRO A 1 635 ? -21.405 -10.662 -16.366 1.00 74.38 635 PRO A N 1
ATOM 4765 C CA . PRO A 1 635 ? -21.202 -10.062 -15.057 1.00 74.38 635 PRO A CA 1
ATOM 4766 C C . PRO A 1 635 ? -21.005 -8.551 -15.179 1.00 74.38 635 PRO A C 1
ATOM 4768 O O . PRO A 1 635 ? -20.244 -8.067 -16.019 1.00 74.38 635 PRO A O 1
ATOM 4771 N N . VAL A 1 636 ? -21.630 -7.800 -14.276 1.00 78.50 636 VAL A N 1
ATOM 4772 C CA . VAL A 1 636 ? -21.422 -6.357 -14.128 1.00 78.50 636 VAL A CA 1
ATOM 4773 C C . VAL A 1 636 ? -20.668 -6.101 -12.834 1.00 78.50 636 VAL A C 1
ATOM 4775 O O . VAL A 1 636 ? -21.139 -6.445 -11.753 1.00 78.50 636 VAL A O 1
ATOM 4778 N N . LEU A 1 637 ? -19.485 -5.502 -12.940 1.00 83.25 637 LEU A N 1
ATOM 4779 C CA . LEU A 1 637 ? -18.573 -5.308 -11.815 1.00 83.25 637 LEU A CA 1
ATOM 4780 C C . LEU A 1 637 ? -18.540 -3.837 -11.406 1.00 83.25 637 LEU A C 1
ATOM 4782 O O . LEU A 1 637 ? -17.971 -3.002 -12.109 1.00 83.25 637 LEU A O 1
ATOM 4786 N N . LEU A 1 638 ? -19.097 -3.530 -10.238 1.00 85.38 638 LEU A N 1
ATOM 4787 C CA . LEU A 1 638 ? -18.950 -2.226 -9.601 1.00 85.38 638 LEU A CA 1
ATOM 4788 C C . LEU A 1 638 ? -17.697 -2.257 -8.716 1.00 85.38 638 LEU A C 1
ATOM 4790 O O . LEU A 1 638 ? -17.728 -2.750 -7.589 1.00 85.38 638 LEU A O 1
ATOM 4794 N N . ARG A 1 639 ? -16.573 -1.790 -9.267 1.00 87.25 639 ARG A N 1
ATOM 4795 C CA . ARG A 1 639 ? -15.248 -1.846 -8.627 1.00 87.25 639 ARG A CA 1
ATOM 4796 C C . ARG A 1 639 ? -15.012 -0.681 -7.665 1.00 87.25 639 ARG A C 1
ATOM 4798 O O . ARG A 1 639 ? -15.469 0.431 -7.915 1.00 87.25 639 ARG A O 1
ATOM 4805 N N . ALA A 1 640 ? -14.222 -0.916 -6.620 1.00 88.12 640 ALA A N 1
ATOM 4806 C CA . ALA A 1 640 ? -13.885 0.073 -5.597 1.00 88.12 640 ALA A CA 1
ATOM 4807 C C . ALA A 1 640 ? -13.218 1.342 -6.158 1.00 88.12 640 ALA A C 1
ATOM 4809 O O . ALA A 1 640 ? -13.550 2.435 -5.714 1.00 88.12 640 ALA A O 1
ATOM 4810 N N . GLY A 1 641 ? -12.311 1.215 -7.134 1.00 85.50 641 GLY A N 1
ATOM 4811 C CA . GLY A 1 641 ? -11.653 2.355 -7.785 1.00 85.50 641 GLY A CA 1
ATOM 4812 C C . GLY A 1 641 ? -12.651 3.312 -8.452 1.00 85.50 641 GLY A C 1
ATOM 4813 O O . GLY A 1 641 ? -12.732 4.457 -8.029 1.00 85.50 641 GLY A O 1
ATOM 4814 N N . PRO A 1 642 ? -13.466 2.843 -9.417 1.00 85.38 642 PRO A N 1
ATOM 4815 C CA . PRO A 1 642 ? -14.551 3.633 -9.998 1.00 85.38 642 PRO A CA 1
ATOM 4816 C C . PRO A 1 642 ? -15.539 4.205 -8.976 1.00 85.38 642 PRO A C 1
ATOM 4818 O O . PRO A 1 642 ? -15.982 5.331 -9.155 1.00 85.38 642 PRO A O 1
ATOM 4821 N N . ILE A 1 643 ? -15.879 3.469 -7.905 1.00 87.88 643 ILE A N 1
ATOM 4822 C CA . ILE A 1 643 ? -16.719 4.009 -6.818 1.00 87.88 643 ILE A CA 1
ATOM 4823 C C . ILE A 1 643 ? -16.042 5.223 -6.178 1.00 87.88 643 ILE A C 1
ATOM 4825 O O . ILE A 1 643 ? -16.691 6.241 -5.974 1.00 87.88 643 ILE A O 1
ATOM 4829 N N . ALA A 1 644 ? -14.743 5.127 -5.891 1.00 87.62 644 ALA A N 1
ATOM 4830 C CA . ALA A 1 644 ? -13.960 6.175 -5.245 1.00 87.62 644 ALA A CA 1
ATOM 4831 C C . ALA A 1 644 ? -13.811 7.459 -6.076 1.00 87.62 644 ALA A C 1
ATOM 4833 O O . ALA A 1 644 ? -13.305 8.449 -5.552 1.00 87.62 644 ALA A O 1
ATOM 4834 N N . ASP A 1 645 ? -14.198 7.428 -7.353 1.00 84.25 645 ASP A N 1
ATOM 4835 C CA . ASP A 1 645 ? -14.170 8.576 -8.258 1.00 84.25 645 ASP A CA 1
ATOM 4836 C C . ASP A 1 645 ? -15.559 9.259 -8.368 1.00 84.25 645 ASP A C 1
ATOM 4838 O O . ASP A 1 645 ? -15.695 10.273 -9.053 1.00 84.25 645 ASP A O 1
ATOM 4842 N N . LEU A 1 646 ? -16.588 8.730 -7.687 1.00 86.56 646 LEU A N 1
ATOM 4843 C CA . LEU A 1 646 ? -17.940 9.305 -7.609 1.00 86.56 646 LEU A CA 1
ATOM 4844 C C . LEU A 1 646 ? -18.045 10.408 -6.539 1.00 86.56 646 LEU A C 1
ATOM 4846 O O . LEU A 1 646 ? -17.209 10.496 -5.641 1.00 86.56 646 LEU A O 1
ATOM 4850 N N . SER A 1 647 ? -19.119 11.207 -6.586 1.00 87.88 647 SER A N 1
ATOM 4851 C CA . SER A 1 647 ? -19.449 12.217 -5.566 1.00 87.88 647 SER A CA 1
ATOM 4852 C C . SER A 1 647 ? -20.788 11.921 -4.879 1.00 87.88 647 SER A C 1
ATOM 4854 O O . SER A 1 647 ? -21.798 12.586 -5.075 1.00 87.88 647 SER A O 1
ATOM 4856 N N . LEU A 1 648 ? -20.809 10.887 -4.043 1.00 90.06 648 LEU A N 1
ATOM 4857 C CA . LEU A 1 648 ? -22.022 10.402 -3.390 1.00 90.06 648 LEU A CA 1
ATOM 4858 C C . LEU A 1 648 ? -22.466 11.312 -2.234 1.00 90.06 648 LEU A C 1
ATOM 4860 O O . LEU A 1 648 ? -21.679 11.666 -1.358 1.00 90.06 648 LEU A O 1
ATOM 4864 N N . GLN A 1 649 ? -23.769 11.604 -2.176 1.00 89.56 649 GLN A N 1
ATOM 4865 C CA . GLN A 1 649 ? -24.407 12.299 -1.043 1.00 89.56 649 GLN A CA 1
ATOM 4866 C C . GLN A 1 649 ? -24.911 11.337 0.044 1.00 89.56 649 GLN A C 1
ATOM 4868 O O . GLN A 1 649 ? -25.357 11.769 1.113 1.00 89.56 649 GLN A O 1
ATOM 4873 N N . ALA A 1 650 ? -24.853 10.029 -0.221 1.00 94.25 650 ALA A N 1
ATOM 4874 C CA . ALA A 1 650 ? -25.326 9.010 0.698 1.00 94.25 650 ALA A CA 1
ATOM 4875 C C . ALA A 1 650 ? -24.592 9.087 2.040 1.00 94.25 650 ALA A C 1
ATOM 4877 O O . ALA A 1 650 ? -23.370 9.196 2.116 1.00 94.25 650 ALA A O 1
ATOM 4878 N N . ARG A 1 651 ? -25.352 8.980 3.129 1.00 95.31 651 ARG A N 1
ATOM 4879 C CA . ARG A 1 651 ? -24.845 9.042 4.508 1.00 95.31 651 ARG A CA 1
ATOM 4880 C C . ARG A 1 651 ? -24.498 7.658 5.055 1.00 95.31 651 ARG A C 1
ATOM 4882 O O . ARG A 1 651 ? -23.782 7.541 6.047 1.00 95.31 651 ARG A O 1
ATOM 4889 N N . LEU A 1 652 ? -24.998 6.616 4.395 1.00 95.94 652 LEU A N 1
ATOM 4890 C CA . LEU A 1 652 ? -24.758 5.223 4.731 1.00 95.94 652 LEU A CA 1
ATOM 4891 C C . LEU A 1 652 ? -24.739 4.363 3.462 1.00 95.94 652 LEU A C 1
ATOM 4893 O O . LEU A 1 652 ? -25.683 4.402 2.675 1.00 95.94 652 LEU A O 1
ATOM 4897 N N . ALA A 1 653 ? -23.715 3.526 3.321 1.00 94.88 653 ALA A N 1
ATOM 4898 C CA . ALA A 1 653 ? -23.710 2.406 2.384 1.00 94.88 653 ALA A CA 1
ATOM 4899 C C . ALA A 1 653 ? -23.752 1.083 3.160 1.00 94.88 653 ALA A C 1
ATOM 4901 O O . ALA A 1 653 ? -22.975 0.874 4.091 1.00 94.88 653 ALA A O 1
ATOM 4902 N N . VAL A 1 654 ? -24.659 0.183 2.791 1.00 92.94 654 VAL A N 1
ATOM 4903 C CA . VAL A 1 654 ? -24.770 -1.168 3.352 1.00 92.94 654 VAL A CA 1
ATOM 4904 C C . VAL A 1 654 ? -24.412 -2.169 2.266 1.00 92.94 654 VAL A C 1
ATOM 4906 O O . VAL A 1 654 ? -25.121 -2.290 1.267 1.00 92.94 654 VAL A O 1
ATOM 4909 N N . LEU A 1 655 ? -23.304 -2.874 2.469 1.00 89.12 655 LEU A N 1
ATOM 4910 C CA . LEU A 1 655 ? -22.773 -3.885 1.565 1.00 89.12 655 LEU A CA 1
ATOM 4911 C C . LEU A 1 655 ? -23.184 -5.260 2.092 1.00 89.12 655 LEU A C 1
ATOM 4913 O O . LEU A 1 655 ? -22.483 -5.873 2.895 1.00 89.12 655 LEU A O 1
ATOM 4917 N N . SER A 1 656 ? -24.344 -5.737 1.646 1.00 81.88 656 SER A N 1
ATOM 4918 C CA . SER A 1 656 ? -24.832 -7.082 1.961 1.00 81.88 656 SER A CA 1
ATOM 4919 C C . SER A 1 656 ? -24.228 -8.072 0.962 1.00 81.88 656 SER A C 1
ATOM 4921 O O . SER A 1 656 ? -24.837 -8.495 -0.018 1.00 81.88 656 SER A O 1
ATOM 4923 N N . SER A 1 657 ? -22.935 -8.325 1.136 1.00 69.12 657 SER A N 1
ATOM 4924 C CA . SER A 1 657 ? -22.135 -9.198 0.276 1.00 69.12 657 SER A CA 1
ATOM 4925 C C . SER A 1 657 ? -21.041 -9.863 1.101 1.00 69.12 657 SER A C 1
ATOM 4927 O O . SER A 1 657 ? -20.452 -9.214 1.970 1.00 69.12 657 SER A O 1
ATOM 4929 N N . CYS A 1 658 ? -20.788 -11.153 0.850 1.00 64.25 658 CYS A N 1
ATOM 4930 C CA . CYS A 1 658 ? -19.804 -11.935 1.601 1.00 64.25 658 CYS A CA 1
ATOM 4931 C C . CYS A 1 658 ? -18.429 -11.250 1.579 1.00 64.25 658 CYS A C 1
ATOM 4933 O O . CYS A 1 658 ? -17.976 -10.826 0.518 1.00 64.25 658 CYS A O 1
ATOM 4935 N N . GLU A 1 659 ? -17.790 -11.151 2.750 1.00 60.12 659 GLU A N 1
ATOM 4936 C CA . GLU A 1 659 ? -16.425 -10.620 2.926 1.00 60.12 659 GLU A CA 1
ATOM 4937 C C . GLU A 1 659 ? -16.196 -9.198 2.370 1.00 60.12 659 GLU A C 1
ATOM 4939 O O . GLU A 1 659 ? -15.070 -8.782 2.132 1.00 60.12 659 GLU A O 1
ATOM 4944 N N . SER A 1 660 ? -17.248 -8.393 2.222 1.00 59.88 660 SER A N 1
ATOM 4945 C CA . SER A 1 660 ? -17.173 -7.039 1.648 1.00 59.88 660 SER A CA 1
ATOM 4946 C C . SER A 1 660 ? -16.389 -6.002 2.461 1.00 59.88 660 SER A C 1
ATOM 4948 O O . SER A 1 660 ? -16.066 -4.931 1.941 1.00 59.88 660 SER A O 1
ATOM 4950 N N . ALA A 1 661 ? -16.085 -6.300 3.729 1.00 54.47 661 ALA A N 1
ATOM 4951 C CA . ALA A 1 661 ? -15.186 -5.501 4.561 1.00 54.47 661 ALA A CA 1
ATOM 4952 C C . ALA A 1 661 ? -13.718 -5.960 4.479 1.00 54.47 661 ALA A C 1
ATOM 4954 O O . ALA A 1 661 ? -12.853 -5.297 5.056 1.00 54.47 661 ALA A O 1
ATOM 4955 N N . ALA A 1 662 ? -13.439 -7.088 3.818 1.00 56.53 662 ALA A N 1
ATOM 4956 C CA . ALA A 1 662 ? -12.084 -7.521 3.510 1.00 56.53 662 ALA A CA 1
ATOM 4957 C C . ALA A 1 662 ? -11.550 -6.773 2.274 1.00 56.53 662 ALA A C 1
ATOM 4959 O O . ALA A 1 662 ? -12.297 -6.197 1.483 1.00 56.53 662 ALA A O 1
ATOM 4960 N N . GLY A 1 663 ? -10.230 -6.736 2.143 1.00 56.25 663 GLY A N 1
ATOM 4961 C CA . GLY A 1 663 ? -9.523 -5.971 1.125 1.00 56.25 663 GLY A CA 1
ATOM 4962 C C . GLY A 1 663 ? -8.019 -6.159 1.263 1.00 56.25 663 GLY A C 1
ATOM 4963 O O . GLY A 1 663 ? -7.557 -6.804 2.208 1.00 56.25 663 GLY A O 1
ATOM 4964 N N . GLY A 1 664 ? -7.264 -5.584 0.333 1.00 54.91 664 GLY A N 1
ATOM 4965 C CA . GLY A 1 664 ? -5.809 -5.515 0.440 1.00 54.91 664 GLY A CA 1
ATOM 4966 C C . GLY A 1 664 ? -5.410 -4.639 1.620 1.00 54.91 664 GLY A C 1
ATOM 4967 O O . GLY A 1 664 ? -5.917 -3.525 1.763 1.00 54.91 664 GLY A O 1
ATOM 4968 N N . ILE A 1 665 ? -4.534 -5.149 2.483 1.00 65.62 665 ILE A N 1
ATOM 4969 C CA . ILE A 1 665 ? -4.001 -4.395 3.618 1.00 65.62 665 ILE A CA 1
ATOM 4970 C C . ILE A 1 665 ? -2.701 -3.749 3.171 1.00 65.62 665 ILE A C 1
ATOM 4972 O O . ILE A 1 665 ? -1.777 -4.437 2.741 1.00 65.62 665 ILE A O 1
ATOM 4976 N N . LEU A 1 666 ? -2.624 -2.434 3.318 1.00 57.22 666 LEU A N 1
ATOM 4977 C CA . LEU A 1 666 ? -1.411 -1.686 3.064 1.00 57.22 666 LEU A CA 1
ATOM 4978 C C . LEU A 1 666 ? -1.012 -0.938 4.334 1.00 57.22 666 LEU A C 1
ATOM 4980 O O . LEU A 1 666 ? -1.834 -0.226 4.911 1.00 57.22 666 LEU A O 1
ATOM 4984 N N . ALA A 1 667 ? 0.235 -1.117 4.777 1.00 56.06 667 ALA A N 1
ATOM 4985 C CA . ALA A 1 667 ? 0.729 -0.498 6.003 1.00 56.06 667 ALA A CA 1
ATOM 4986 C C . ALA A 1 667 ? 0.477 1.016 5.978 1.00 56.06 667 ALA A C 1
ATOM 4988 O O . ALA A 1 667 ? 0.729 1.685 4.973 1.00 56.06 667 ALA A O 1
ATOM 4989 N N . GLY A 1 668 ? -0.066 1.550 7.073 1.00 59.00 668 GLY A N 1
ATOM 4990 C CA . GLY A 1 668 ? -0.417 2.966 7.180 1.00 59.00 668 GLY A CA 1
ATOM 4991 C C . GLY A 1 668 ? -1.682 3.373 6.438 1.00 59.00 668 GLY A C 1
ATOM 4992 O O . GLY A 1 668 ? -2.485 4.096 7.010 1.00 59.00 668 GLY A O 1
ATOM 4993 N N . GLU A 1 669 ? -1.912 2.921 5.207 1.00 77.44 669 GLU A N 1
ATOM 4994 C CA . GLU A 1 669 ? -3.112 3.283 4.431 1.00 77.44 669 GLU A CA 1
ATOM 4995 C C . GLU A 1 669 ? -4.366 2.497 4.861 1.00 77.44 669 GLU A C 1
ATOM 4997 O O . GLU A 1 669 ? -5.490 2.994 4.759 1.00 77.44 669 GLU A O 1
ATOM 5002 N N . GLY A 1 670 ? -4.175 1.301 5.419 1.00 71.69 670 GLY A N 1
ATOM 5003 C CA . GLY A 1 670 ? -5.210 0.455 6.000 1.00 71.69 670 GLY A CA 1
ATOM 5004 C C . GLY A 1 670 ? -5.800 -0.577 5.033 1.00 71.69 670 GLY A C 1
ATOM 5005 O O . GLY A 1 670 ? -5.132 -1.027 4.103 1.00 71.69 670 GLY A O 1
ATOM 5006 N N . ILE A 1 671 ? -7.062 -0.980 5.252 1.00 74.12 671 ILE A N 1
ATOM 5007 C CA . ILE A 1 671 ? -7.800 -1.805 4.279 1.00 74.12 671 ILE A CA 1
ATOM 5008 C C . ILE A 1 671 ? -8.180 -0.917 3.100 1.00 74.12 671 ILE A C 1
ATOM 5010 O O . ILE A 1 671 ? -8.976 0.015 3.232 1.00 74.12 671 ILE A O 1
ATOM 5014 N N . LEU A 1 672 ? -7.659 -1.250 1.932 1.00 75.25 672 LEU A N 1
ATOM 5015 C CA . LEU A 1 672 ? -8.070 -0.685 0.661 1.00 75.25 672 LEU A CA 1
ATOM 5016 C C . LEU A 1 672 ? -9.082 -1.645 0.014 1.00 75.25 672 LEU A C 1
ATOM 5018 O O . LEU A 1 672 ? -8.953 -2.865 0.114 1.00 75.25 672 LEU A O 1
ATOM 5022 N N . GLY A 1 673 ? -10.122 -1.115 -0.628 1.00 82.62 673 GLY A N 1
ATOM 5023 C CA . GLY A 1 673 ? -11.205 -1.934 -1.180 1.00 82.62 673 GLY A CA 1
ATOM 5024 C C . GLY A 1 673 ? -12.545 -1.216 -1.197 1.00 82.62 673 GLY A C 1
ATOM 5025 O O . GLY A 1 673 ? -12.602 0.012 -1.235 1.00 82.62 673 GLY A O 1
ATOM 5026 N N . LEU A 1 674 ? -13.637 -1.983 -1.158 1.00 85.75 674 LEU A N 1
ATOM 5027 C CA . LEU A 1 674 ? -14.998 -1.458 -1.311 1.00 85.75 674 LEU A CA 1
ATOM 5028 C C . LEU A 1 674 ? -15.349 -0.402 -0.255 1.00 85.75 674 LEU A C 1
ATOM 5030 O O . LEU A 1 674 ? -15.822 0.674 -0.611 1.00 85.75 674 LEU A O 1
ATOM 5034 N N . GLY A 1 675 ? -15.062 -0.664 1.026 1.00 89.25 675 GLY A N 1
ATOM 5035 C CA . GLY A 1 675 ? -15.322 0.295 2.106 1.00 89.25 675 GLY A CA 1
ATOM 5036 C C . GLY A 1 675 ? -14.614 1.635 1.894 1.00 89.25 675 GLY A C 1
ATOM 5037 O O . GLY A 1 675 ? -15.252 2.685 1.939 1.00 89.25 675 GLY A O 1
ATOM 5038 N N . SER A 1 676 ? -13.318 1.597 1.582 1.00 90.00 676 SER A N 1
ATOM 5039 C CA . SER A 1 676 ? -12.513 2.792 1.291 1.00 90.00 676 SER A CA 1
ATOM 5040 C C . SER A 1 676 ? -12.962 3.501 0.013 1.00 90.00 676 SER A C 1
ATOM 5042 O O . SER A 1 676 ? -12.905 4.726 -0.041 1.00 90.00 676 SER A O 1
ATOM 5044 N N . GLY A 1 677 ? -13.495 2.765 -0.969 1.00 90.56 677 GLY A N 1
ATOM 5045 C CA . GLY A 1 677 ? -14.143 3.340 -2.147 1.00 90.56 677 GLY A CA 1
ATOM 5046 C C . GLY A 1 677 ? -15.344 4.210 -1.797 1.00 90.56 677 GLY A C 1
ATOM 5047 O O . GLY A 1 677 ? -15.399 5.362 -2.213 1.00 90.56 677 GLY A O 1
ATOM 5048 N N . PHE A 1 678 ? -16.265 3.709 -0.971 1.00 92.00 678 PHE A N 1
ATOM 5049 C CA . PHE A 1 678 ? -17.415 4.503 -0.527 1.00 92.00 678 PHE A CA 1
ATOM 5050 C C . PHE A 1 678 ? -17.013 5.681 0.371 1.00 92.00 678 PHE A C 1
ATOM 5052 O O . PHE A 1 678 ? -17.575 6.763 0.216 1.00 92.00 678 PHE A O 1
ATOM 5059 N N . LEU A 1 679 ? -16.026 5.508 1.262 1.00 92.56 679 LEU A N 1
ATOM 5060 C CA . LEU A 1 679 ? -15.495 6.617 2.069 1.00 92.56 679 LEU A CA 1
ATOM 5061 C C . LEU A 1 679 ? -14.916 7.729 1.181 1.00 92.56 679 LEU A C 1
ATOM 5063 O O . LEU A 1 679 ? -15.250 8.897 1.376 1.00 92.56 679 LEU A O 1
ATOM 5067 N N . ALA A 1 680 ? -14.087 7.367 0.195 1.00 90.69 680 ALA A N 1
ATOM 5068 C CA . ALA A 1 680 ? -13.510 8.299 -0.774 1.00 90.69 680 ALA A CA 1
ATOM 5069 C C . ALA A 1 680 ? -14.585 9.006 -1.612 1.00 90.69 680 ALA A C 1
ATOM 5071 O O . ALA A 1 680 ? -14.472 10.200 -1.859 1.00 90.69 680 ALA A O 1
ATOM 5072 N N . ALA A 1 681 ? -15.657 8.293 -1.963 1.00 90.31 681 ALA A N 1
ATOM 5073 C CA . ALA A 1 681 ? -16.794 8.840 -2.696 1.00 90.31 681 ALA A CA 1
ATOM 5074 C C . ALA A 1 681 ? -17.664 9.814 -1.877 1.00 90.31 681 ALA A C 1
ATOM 5076 O O . ALA A 1 681 ? -18.622 10.360 -2.413 1.00 90.31 681 ALA A O 1
ATOM 5077 N N . GLY A 1 682 ? -17.379 10.012 -0.583 1.00 90.62 682 GLY A N 1
ATOM 5078 C CA . GLY A 1 682 ? -18.099 10.942 0.293 1.00 90.62 682 GLY A CA 1
ATOM 5079 C C . GLY A 1 682 ? -19.046 10.287 1.301 1.00 90.62 682 GLY A C 1
ATOM 5080 O O . GLY A 1 682 ? -19.600 10.987 2.152 1.00 90.62 682 GLY A O 1
ATOM 5081 N N . VAL A 1 683 ? -19.198 8.958 1.282 1.00 93.56 683 VAL A N 1
ATOM 5082 C CA . VAL A 1 683 ? -20.084 8.251 2.217 1.00 93.56 683 VAL A CA 1
ATOM 5083 C C . VAL A 1 683 ? -19.427 8.167 3.600 1.00 93.56 683 VAL A C 1
ATOM 5085 O O . VAL A 1 683 ? -18.384 7.538 3.745 1.00 93.56 683 VAL A O 1
ATOM 5088 N N . PRO A 1 684 ? -20.017 8.732 4.666 1.00 92.94 684 PRO A N 1
ATOM 5089 C CA . PRO A 1 684 ? -19.374 8.826 5.974 1.00 92.94 684 PRO A CA 1
ATOM 5090 C C . PRO A 1 684 ? -19.449 7.544 6.816 1.00 92.94 684 PRO A C 1
ATOM 5092 O O . PRO A 1 684 ? -18.786 7.459 7.851 1.00 92.94 684 PRO A O 1
ATOM 5095 N N . ALA A 1 685 ? -20.267 6.565 6.424 1.00 93.75 685 ALA A N 1
ATOM 5096 C CA . ALA A 1 685 ? -20.383 5.285 7.112 1.00 93.75 685 ALA A CA 1
ATOM 5097 C C . ALA A 1 685 ? -20.670 4.139 6.139 1.00 93.75 685 ALA A C 1
ATOM 5099 O O . ALA A 1 685 ? -21.541 4.238 5.274 1.00 93.75 685 ALA A O 1
ATOM 5100 N N . VAL A 1 686 ? -19.977 3.020 6.343 1.00 93.81 686 VAL A N 1
ATOM 5101 C CA . VAL A 1 686 ? -20.170 1.784 5.583 1.00 93.81 686 VAL A CA 1
ATOM 5102 C C . VAL A 1 686 ? -20.436 0.642 6.557 1.00 93.81 686 VAL A C 1
ATOM 5104 O O . VAL A 1 686 ? -19.696 0.462 7.524 1.00 93.81 686 VAL A O 1
ATOM 5107 N N . VAL A 1 687 ? -21.490 -0.133 6.309 1.00 91.06 687 VAL A N 1
ATOM 5108 C CA . VAL A 1 687 ? -21.760 -1.405 6.990 1.00 91.06 687 VAL A CA 1
ATOM 5109 C C . VAL A 1 687 ? -21.422 -2.523 6.018 1.00 91.06 687 VAL A C 1
ATOM 5111 O O . VAL A 1 687 ? -21.983 -2.583 4.929 1.00 91.06 687 VAL A O 1
ATOM 5114 N N . ALA A 1 688 ? -20.497 -3.390 6.410 1.00 86.44 688 ALA A N 1
ATOM 5115 C CA . ALA A 1 688 ? -19.987 -4.484 5.593 1.00 86.44 688 ALA A CA 1
ATOM 5116 C C . ALA A 1 688 ? -19.586 -5.661 6.497 1.00 86.44 688 ALA A C 1
ATOM 5118 O O . ALA A 1 688 ? -19.359 -5.481 7.699 1.00 86.44 688 ALA A O 1
ATOM 5119 N N . THR A 1 689 ? -19.499 -6.868 5.939 1.00 77.38 689 THR A N 1
ATOM 5120 C CA . THR A 1 689 ? -19.180 -8.090 6.697 1.00 77.38 689 THR A CA 1
ATOM 5121 C C . THR A 1 689 ? -17.693 -8.427 6.616 1.00 77.38 689 THR A C 1
ATOM 5123 O O . THR A 1 689 ? -17.130 -8.460 5.523 1.00 77.38 689 THR A O 1
ATOM 5126 N N . LEU A 1 690 ? -17.063 -8.718 7.760 1.00 72.94 690 LEU A N 1
ATOM 5127 C CA . LEU A 1 690 ? -15.644 -9.110 7.850 1.00 72.94 690 LEU A CA 1
ATOM 5128 C C . LEU A 1 690 ? -15.386 -10.597 7.572 1.00 72.94 690 LEU A C 1
ATOM 5130 O O . LEU A 1 690 ? -14.254 -10.968 7.289 1.00 72.94 690 LEU A O 1
ATOM 5134 N N . TRP A 1 691 ? -16.411 -11.436 7.680 1.00 70.62 691 TRP A N 1
ATOM 5135 C CA . TRP A 1 691 ? -16.361 -12.880 7.450 1.00 70.62 691 TRP A CA 1
ATOM 5136 C C . TRP A 1 691 ? -17.682 -13.334 6.812 1.00 70.62 691 TRP A C 1
ATOM 5138 O O . TRP A 1 691 ? -18.663 -12.579 6.856 1.00 70.62 691 TRP A O 1
ATOM 5148 N N . PRO A 1 692 ? -17.740 -14.539 6.221 1.00 66.62 692 PRO A N 1
ATOM 5149 C CA . PRO A 1 692 ? -18.981 -15.096 5.694 1.00 66.62 692 PRO A CA 1
ATOM 5150 C C . PRO A 1 692 ? -20.060 -15.222 6.777 1.00 66.62 692 PRO A C 1
ATOM 5152 O O . PRO A 1 692 ? -19.827 -15.808 7.833 1.00 66.62 692 PRO A O 1
ATOM 5155 N N . VAL A 1 693 ? -21.254 -14.700 6.501 1.00 68.31 693 VAL A N 1
ATOM 5156 C CA . VAL A 1 693 ? -22.443 -14.844 7.355 1.00 68.31 693 VAL A CA 1
ATOM 5157 C C . VAL A 1 693 ? -23.500 -15.616 6.570 1.00 68.31 693 VAL A C 1
ATOM 5159 O O . VAL A 1 693 ? -23.625 -15.441 5.362 1.00 68.31 693 VAL A O 1
ATOM 5162 N N . GLU A 1 694 ? -24.233 -16.497 7.245 1.00 71.75 694 GLU A N 1
ATOM 5163 C CA . GLU A 1 694 ? -25.292 -17.300 6.630 1.00 71.75 694 GLU A CA 1
ATOM 5164 C C . GLU A 1 694 ? -26.493 -16.421 6.207 1.00 71.75 694 GLU A C 1
ATOM 5166 O O . GLU A 1 694 ? -26.800 -15.409 6.844 1.00 71.75 694 GLU A O 1
ATOM 5171 N N . ASP A 1 695 ? -27.159 -16.779 5.105 1.00 71.94 695 ASP A N 1
ATOM 5172 C CA . ASP A 1 695 ? -28.211 -15.971 4.468 1.00 71.94 695 ASP A CA 1
ATOM 5173 C C . ASP A 1 695 ? -29.407 -15.676 5.393 1.00 71.94 695 ASP A C 1
ATOM 5175 O O . ASP A 1 695 ? -29.914 -14.551 5.427 1.00 71.94 695 ASP A O 1
ATOM 5179 N N . GLN A 1 696 ? -29.880 -16.660 6.164 1.00 75.12 696 GLN A N 1
ATOM 5180 C CA . GLN A 1 696 ? -30.991 -16.483 7.100 1.00 75.12 696 GLN A CA 1
ATOM 5181 C C . GLN A 1 696 ? -30.604 -15.576 8.274 1.00 75.12 696 GLN A C 1
ATOM 5183 O O . GLN A 1 696 ? -31.417 -14.746 8.700 1.00 75.12 696 GLN A O 1
ATOM 5188 N N . ALA A 1 697 ? -29.373 -15.692 8.778 1.00 78.75 697 ALA A N 1
ATOM 5189 C CA . ALA A 1 697 ? -28.838 -14.767 9.775 1.00 78.75 697 ALA A CA 1
ATOM 5190 C C . ALA A 1 697 ? -28.742 -13.336 9.215 1.00 78.75 697 ALA A C 1
ATOM 5192 O O . ALA A 1 697 ? -29.192 -12.396 9.872 1.00 78.75 697 ALA A O 1
ATOM 5193 N N . THR A 1 698 ? -28.258 -13.172 7.981 1.00 79.81 698 THR A N 1
ATOM 5194 C CA . THR A 1 698 ? -28.182 -11.874 7.287 1.00 79.81 698 THR A CA 1
ATOM 5195 C C . THR A 1 698 ? -29.563 -11.236 7.123 1.00 79.81 698 THR A C 1
ATOM 5197 O O . THR A 1 698 ? -29.746 -10.066 7.456 1.00 79.81 698 THR A O 1
ATOM 5200 N N . PHE A 1 699 ? -30.583 -12.003 6.728 1.00 83.88 699 PHE A N 1
ATOM 5201 C CA . PHE A 1 699 ? -31.944 -11.475 6.606 1.00 83.88 699 PHE A CA 1
ATOM 5202 C C . PHE A 1 699 ? -32.512 -10.987 7.950 1.00 83.88 699 PHE A C 1
ATOM 5204 O O . PHE A 1 699 ? -33.071 -9.891 8.033 1.00 83.88 699 PHE A O 1
ATOM 5211 N N . ARG A 1 700 ? -32.340 -11.768 9.027 1.00 87.00 700 ARG A N 1
ATOM 5212 C CA . ARG A 1 700 ? -32.765 -11.369 10.383 1.00 87.00 700 ARG A CA 1
ATOM 5213 C C . ARG A 1 700 ? -32.001 -10.146 10.882 1.00 87.00 700 ARG A C 1
ATOM 5215 O O . ARG A 1 700 ? -32.585 -9.276 11.529 1.00 87.00 700 ARG A O 1
ATOM 5222 N N . PHE A 1 701 ? -30.712 -10.063 10.555 1.00 88.44 701 PHE A N 1
ATOM 5223 C CA . PHE A 1 701 ? -29.902 -8.884 10.824 1.00 88.44 701 PHE A CA 1
ATOM 5224 C C . PHE A 1 701 ? -30.487 -7.659 10.121 1.00 88.44 701 PHE A C 1
ATOM 5226 O O . PHE A 1 701 ? -30.727 -6.652 10.782 1.00 88.44 701 PHE A O 1
ATOM 5233 N N . CYS A 1 702 ? -30.779 -7.749 8.820 1.00 90.56 702 CYS A N 1
ATOM 5234 C CA . CYS A 1 702 ? -31.386 -6.662 8.056 1.00 90.56 702 CYS A CA 1
ATOM 5235 C C . CYS A 1 702 ? -32.742 -6.240 8.634 1.00 90.56 702 CYS A C 1
ATOM 5237 O O . CYS A 1 702 ? -32.993 -5.043 8.759 1.00 90.56 702 CYS A O 1
ATOM 5239 N N . GLU A 1 703 ? -33.596 -7.184 9.039 1.00 91.62 703 GLU A N 1
ATOM 5240 C CA . GLU A 1 703 ? -34.889 -6.882 9.668 1.00 91.62 703 GLU A CA 1
ATOM 5241 C C . GLU A 1 703 ? -34.721 -6.062 10.954 1.00 91.62 703 GLU A C 1
ATOM 5243 O O . GLU A 1 703 ? -35.325 -4.992 11.096 1.00 91.62 703 GLU A O 1
ATOM 5248 N N . ALA A 1 704 ? -33.852 -6.509 11.864 1.00 93.00 704 ALA A N 1
ATOM 5249 C CA . ALA A 1 704 ? -33.586 -5.799 13.111 1.00 93.00 704 ALA A CA 1
ATOM 5250 C C . ALA A 1 704 ? -32.890 -4.445 12.871 1.00 93.00 704 ALA A C 1
ATOM 5252 O O . ALA A 1 704 ? -33.288 -3.424 13.443 1.00 93.00 704 ALA A O 1
ATOM 5253 N N . PHE A 1 705 ? -31.889 -4.420 11.986 1.00 94.38 705 PHE A N 1
ATOM 5254 C CA . PHE A 1 705 ? -31.100 -3.238 11.650 1.00 94.38 705 PHE A CA 1
ATOM 5255 C C . PHE A 1 705 ? -31.969 -2.151 11.025 1.00 94.38 705 PHE A C 1
ATOM 5257 O O . PHE A 1 705 ? -32.072 -1.055 11.572 1.00 94.38 705 PHE A O 1
ATOM 5264 N N . TYR A 1 706 ? -32.661 -2.449 9.925 1.00 95.44 706 TYR A N 1
ATOM 5265 C CA . TYR A 1 706 ? -33.526 -1.480 9.255 1.00 95.44 706 TYR A CA 1
ATOM 5266 C C . TYR A 1 706 ? -34.763 -1.133 10.085 1.00 95.44 706 TYR A C 1
ATOM 5268 O O . TYR A 1 706 ? -35.234 0.005 10.046 1.00 95.44 706 TYR A O 1
ATOM 5276 N N . GLY A 1 707 ? -35.248 -2.068 10.908 1.00 94.50 707 GLY A N 1
ATOM 5277 C CA . GLY A 1 707 ? -36.287 -1.817 11.900 1.00 94.50 707 GLY A CA 1
ATOM 5278 C C . GLY A 1 707 ? -35.905 -0.726 12.899 1.00 94.50 707 GLY A C 1
ATOM 5279 O O . GLY A 1 707 ? -36.719 0.161 13.177 1.00 94.50 707 GLY A O 1
ATOM 5280 N N . SER A 1 708 ? -34.671 -0.776 13.400 1.00 94.81 708 SER A N 1
ATOM 5281 C CA . SER A 1 708 ? -34.095 0.231 14.291 1.00 94.81 708 SER A CA 1
ATOM 5282 C C . SER A 1 708 ? -33.736 1.523 13.545 1.00 94.81 708 SER A C 1
ATOM 5284 O O . SER A 1 708 ? -34.093 2.614 13.994 1.00 94.81 708 SER A O 1
ATOM 5286 N N . LEU A 1 709 ? -33.134 1.417 12.356 1.00 95.25 709 LEU A N 1
ATOM 5287 C CA . LEU A 1 709 ? -32.714 2.555 11.538 1.00 95.25 709 LEU A CA 1
ATOM 5288 C C . LEU A 1 709 ? -33.892 3.446 11.130 1.00 95.25 709 LEU A C 1
ATOM 5290 O O . LEU A 1 709 ? -33.823 4.655 11.322 1.00 95.25 709 LEU A O 1
ATOM 5294 N N . ALA A 1 710 ? -34.997 2.864 10.658 1.00 93.62 710 ALA A N 1
ATOM 5295 C CA . ALA A 1 710 ? -36.202 3.619 10.307 1.00 93.62 710 ALA A CA 1
ATOM 5296 C C . ALA A 1 710 ? -36.784 4.392 11.503 1.00 93.62 710 ALA A C 1
ATOM 5298 O O . ALA A 1 710 ? -37.411 5.431 11.335 1.00 93.62 710 ALA A O 1
ATOM 5299 N N . ARG A 1 711 ? -36.584 3.887 12.726 1.00 93.38 711 ARG A N 1
ATOM 5300 C CA . ARG A 1 711 ? -37.151 4.467 13.948 1.00 93.38 711 ARG A CA 1
ATOM 5301 C C . ARG A 1 711 ? -36.341 5.653 14.474 1.00 93.38 711 ARG A C 1
ATOM 5303 O O . ARG A 1 711 ? -36.923 6.549 15.074 1.00 93.38 711 ARG A O 1
ATOM 5310 N N . GLN A 1 712 ? -35.018 5.626 14.319 1.00 92.31 712 GLN A N 1
ATOM 5311 C CA . GLN A 1 712 ? -34.128 6.572 15.007 1.00 92.31 712 GLN A CA 1
ATOM 5312 C C . GLN A 1 712 ? -33.095 7.255 14.106 1.00 92.31 712 GLN A C 1
ATOM 5314 O O . GLN A 1 712 ? -32.469 8.209 14.544 1.00 92.31 712 GLN A O 1
ATOM 5319 N N . GLY A 1 713 ? -32.873 6.767 12.885 1.00 92.19 713 GLY A N 1
ATOM 5320 C CA . GLY A 1 713 ? -31.937 7.368 11.932 1.00 92.19 713 GLY A CA 1
ATOM 5321 C C . GLY A 1 713 ? -30.450 7.236 12.280 1.00 92.19 713 GLY A C 1
ATOM 5322 O O . GLY A 1 713 ? -29.625 7.779 11.560 1.00 92.19 713 GLY A O 1
ATOM 5323 N N . VAL A 1 714 ? -30.080 6.511 13.344 1.00 92.19 714 VAL A N 1
ATOM 5324 C CA . VAL A 1 714 ? -28.685 6.376 13.810 1.00 92.19 714 VAL A CA 1
ATOM 5325 C C . VAL A 1 714 ? -28.128 4.985 13.457 1.00 92.19 714 VAL A C 1
ATOM 5327 O O . VAL A 1 714 ? -28.482 4.011 14.138 1.00 92.19 714 VAL A O 1
ATOM 5330 N N . PRO A 1 715 ? -27.235 4.856 12.449 1.00 91.50 715 PRO A N 1
ATOM 5331 C CA . PRO A 1 715 ? -26.735 3.558 11.979 1.00 91.50 715 PRO A CA 1
ATOM 5332 C C . PRO A 1 715 ? -26.002 2.748 13.046 1.00 91.50 715 PRO A C 1
ATOM 5334 O O . PRO A 1 715 ? -26.251 1.556 13.198 1.00 91.50 715 PRO A O 1
ATOM 5337 N N . ALA A 1 716 ? -25.140 3.391 13.834 1.00 87.12 716 ALA A N 1
ATOM 5338 C CA . ALA A 1 716 ? -24.369 2.700 14.865 1.00 87.12 716 ALA A CA 1
ATOM 5339 C C . ALA A 1 716 ? -25.271 2.068 15.935 1.00 87.12 716 ALA A C 1
ATOM 5341 O O . ALA A 1 716 ? -25.094 0.914 16.318 1.00 87.12 716 ALA A O 1
ATOM 5342 N N . ARG A 1 717 ? -26.313 2.789 16.364 1.00 88.44 717 ARG A N 1
ATOM 5343 C CA . ARG A 1 717 ? -27.277 2.258 17.328 1.00 88.44 717 ARG A CA 1
ATOM 5344 C C . ARG A 1 717 ? -28.100 1.115 16.733 1.00 88.44 717 ARG A C 1
ATOM 5346 O O . ARG A 1 717 ? -28.337 0.124 17.421 1.00 88.44 717 ARG A O 1
ATOM 5353 N N . ALA A 1 718 ? -28.485 1.230 15.462 1.00 92.56 718 ALA A N 1
ATOM 5354 C CA . ALA A 1 718 ? -29.181 0.166 14.748 1.00 92.56 718 ALA A CA 1
ATOM 5355 C C . ALA A 1 718 ? -28.327 -1.108 14.633 1.00 92.56 718 ALA A C 1
ATOM 5357 O O . ALA A 1 718 ? -28.846 -2.208 14.814 1.00 92.56 718 ALA A O 1
ATOM 5358 N N . LEU A 1 719 ? -27.016 -0.966 14.410 1.00 89.62 719 LEU A N 1
ATOM 5359 C CA . LEU A 1 719 ? -26.068 -2.079 14.341 1.00 89.62 719 LEU A CA 1
ATOM 5360 C C . LEU A 1 719 ? -25.971 -2.836 15.673 1.00 89.62 719 LEU A C 1
ATOM 5362 O O . LEU A 1 719 ? -26.050 -4.062 15.683 1.00 89.62 719 LEU A O 1
ATOM 5366 N N . ILE A 1 720 ? -25.839 -2.123 16.796 1.00 87.06 720 ILE A N 1
ATOM 5367 C CA . ILE A 1 720 ? -25.779 -2.736 18.135 1.00 87.06 720 ILE A CA 1
ATOM 5368 C C . ILE A 1 720 ? -27.076 -3.485 18.446 1.00 87.06 720 ILE A C 1
ATOM 5370 O O . ILE A 1 720 ? -27.033 -4.624 18.906 1.00 87.06 720 ILE A O 1
ATOM 5374 N N . GLU A 1 721 ? -28.230 -2.858 18.197 1.00 90.75 721 GLU A N 1
ATOM 5375 C CA . GLU A 1 721 ? -29.535 -3.476 18.458 1.00 90.75 721 GLU A CA 1
ATOM 5376 C C . GLU A 1 721 ? -29.729 -4.741 17.614 1.00 90.75 721 GLU A C 1
ATOM 5378 O O . GLU A 1 721 ? -30.158 -5.764 18.148 1.00 90.75 721 GLU A O 1
ATOM 5383 N N . ALA A 1 722 ? -29.334 -4.709 16.338 1.00 91.00 722 ALA A N 1
ATOM 5384 C CA . ALA A 1 722 ? -29.392 -5.872 15.459 1.00 91.00 722 ALA A CA 1
ATOM 5385 C C . ALA A 1 722 ? -28.475 -7.008 15.936 1.00 91.00 722 ALA A C 1
ATOM 5387 O O . ALA A 1 722 ? -28.931 -8.137 16.099 1.00 91.00 722 ALA A O 1
ATOM 5388 N N . ARG A 1 723 ? -27.204 -6.715 16.238 1.00 88.38 723 ARG A N 1
ATOM 5389 C CA . ARG A 1 723 ? -26.253 -7.717 16.750 1.00 88.38 723 ARG A CA 1
ATOM 5390 C C . ARG A 1 723 ? -26.718 -8.316 18.073 1.00 88.38 723 ARG A C 1
ATOM 5392 O O . ARG A 1 723 ? -26.694 -9.530 18.245 1.00 88.38 723 ARG A O 1
ATOM 5399 N N . SER A 1 724 ? -27.203 -7.477 18.987 1.00 87.75 724 SER A N 1
ATOM 5400 C CA . SER A 1 724 ? -27.718 -7.936 20.274 1.00 87.75 724 SER A CA 1
ATOM 5401 C C . SER A 1 724 ? -28.945 -8.837 20.120 1.00 87.75 724 SER A C 1
ATOM 5403 O O . SER A 1 724 ? -29.073 -9.792 20.885 1.00 87.75 724 SER A O 1
ATOM 5405 N N . ALA A 1 725 ? -29.837 -8.543 19.168 1.00 89.31 725 ALA A N 1
ATOM 5406 C CA . ALA A 1 725 ? -30.979 -9.397 18.858 1.00 89.31 725 ALA A CA 1
ATOM 5407 C C . ALA A 1 725 ? -30.526 -10.761 18.314 1.00 89.31 725 ALA A C 1
ATOM 5409 O O . ALA A 1 725 ? -30.976 -11.790 18.817 1.00 89.31 725 ALA A O 1
ATOM 5410 N N . LEU A 1 726 ? -29.588 -10.784 17.363 1.00 88.00 726 LEU A N 1
ATOM 5411 C CA . LEU A 1 726 ? -29.076 -12.030 16.779 1.00 88.00 726 LEU A CA 1
ATOM 5412 C C . LEU A 1 726 ? -28.352 -12.904 17.805 1.00 88.00 726 LEU A C 1
ATOM 5414 O O . LEU A 1 726 ? -28.598 -14.106 17.868 1.00 88.00 726 LEU A O 1
ATOM 5418 N N . ARG A 1 727 ? -27.532 -12.297 18.666 1.00 84.88 727 ARG A N 1
ATOM 5419 C CA . ARG A 1 727 ? -26.827 -12.985 19.756 1.00 84.88 727 ARG A CA 1
ATOM 5420 C C . ARG A 1 727 ? -27.768 -13.671 20.750 1.00 84.88 727 ARG A C 1
ATOM 5422 O O . ARG A 1 727 ? -27.397 -14.656 21.382 1.00 84.88 727 ARG A O 1
ATOM 5429 N N . SER A 1 728 ? -28.979 -13.136 20.921 1.00 86.19 728 SER A N 1
ATOM 5430 C CA . SER A 1 728 ? -29.971 -13.693 21.848 1.00 86.19 728 SER A CA 1
ATOM 5431 C C . SER A 1 728 ? -30.681 -14.945 21.322 1.00 86.19 728 SER A C 1
ATOM 5433 O O . SER A 1 728 ? -31.270 -15.680 22.115 1.00 86.19 728 SER A O 1
ATOM 5435 N N . ASP A 1 729 ? -30.607 -15.212 20.015 1.00 84.00 729 ASP A N 1
ATOM 5436 C CA . ASP A 1 729 ? -31.191 -16.396 19.389 1.00 84.00 729 ASP A CA 1
ATOM 5437 C C . ASP A 1 729 ? -30.100 -17.457 19.136 1.00 84.00 729 ASP A C 1
ATOM 5439 O O . ASP A 1 729 ? -29.172 -17.202 18.368 1.00 84.00 729 ASP A O 1
ATOM 5443 N N . PRO A 1 730 ? -30.202 -18.669 19.722 1.00 80.69 730 PRO A N 1
ATOM 5444 C CA . PRO A 1 730 ? -29.238 -19.750 19.509 1.00 80.69 730 PRO A CA 1
ATOM 5445 C C . PRO A 1 730 ? -28.975 -20.102 18.039 1.00 80.69 730 PRO A C 1
ATOM 5447 O O . PRO A 1 730 ? -27.881 -20.561 17.723 1.00 80.69 730 PRO A O 1
ATOM 5450 N N . ALA A 1 731 ? -29.948 -19.892 17.145 1.00 79.38 731 ALA A N 1
ATOM 5451 C CA . ALA A 1 731 ? -29.801 -20.153 15.713 1.00 79.38 731 ALA A CA 1
ATOM 5452 C C . ALA A 1 731 ? -28.925 -19.113 14.992 1.00 79.38 731 ALA A C 1
ATOM 5454 O O . ALA A 1 731 ? -28.447 -19.382 13.895 1.00 79.38 731 ALA A O 1
ATOM 5455 N N . THR A 1 732 ? -28.716 -17.937 15.593 1.00 78.69 732 THR A N 1
ATOM 5456 C CA . THR A 1 732 ? -27.913 -16.834 15.038 1.00 78.69 732 THR A CA 1
ATOM 5457 C C . THR A 1 732 ? -26.844 -16.333 16.013 1.00 78.69 732 THR A C 1
ATOM 5459 O O . THR A 1 732 ? -26.284 -15.262 15.810 1.00 78.69 732 THR A O 1
ATOM 5462 N N . ALA A 1 733 ? -26.569 -17.080 17.088 1.00 77.38 733 ALA A N 1
ATOM 5463 C CA . ALA A 1 733 ? -25.662 -16.657 18.153 1.00 77.38 733 ALA A CA 1
ATOM 5464 C C . ALA A 1 733 ? -24.182 -16.749 17.761 1.00 77.38 733 ALA A C 1
ATOM 5466 O O . ALA A 1 733 ? -23.360 -16.019 18.306 1.00 77.38 733 ALA A O 1
ATOM 5467 N N . HIS A 1 734 ? -23.812 -17.628 16.825 1.00 73.12 734 HIS A N 1
ATOM 5468 C CA . HIS A 1 734 ? -22.477 -17.583 16.230 1.00 73.12 734 HIS A CA 1
ATOM 5469 C C . HIS A 1 734 ? -22.481 -16.593 15.058 1.00 73.12 734 HIS A C 1
ATOM 5471 O O . HIS A 1 734 ? -23.378 -16.678 14.216 1.00 73.12 734 HIS A O 1
ATOM 5477 N N . PRO A 1 735 ? -21.515 -15.666 14.957 1.00 64.69 735 PRO A N 1
ATOM 5478 C CA . PRO A 1 735 ? -20.500 -15.246 15.935 1.00 64.69 735 PRO A CA 1
ATOM 5479 C C . PRO A 1 735 ? -20.870 -13.914 16.629 1.00 64.69 735 PRO A C 1
ATOM 5481 O O . PRO A 1 735 ? -19.996 -13.080 16.879 1.00 64.69 735 PRO A O 1
ATOM 5484 N N . PHE A 1 736 ? -22.168 -13.670 16.846 1.00 66.56 736 PHE A N 1
ATOM 5485 C CA . PHE A 1 736 ? -22.723 -12.365 17.230 1.00 66.56 736 PHE A CA 1
ATOM 5486 C C . PHE A 1 736 ? -22.622 -12.030 18.718 1.00 66.56 736 PHE A C 1
ATOM 5488 O O . PHE A 1 736 ? -22.774 -12.935 19.570 1.00 66.56 736 PHE A O 1
#

Radius of gyration: 28.73 Å; Cα contacts (8 Å, |Δi|>4): 1365; chains: 1; bounding box: 80×47×85 Å